Protein 3F9X (pdb70)

Secondary structure (DSSP, 8-state):
--HHHHHHHHHHHHHHHHHHT--TTEEEEEETTTEEEEEESSPBPTT-EEEE--SEEEEHHHHHHHHHHHTT-TTS---EEEEEETTEEEEEE--S--S-SGGG-EE-TT-SEEEEEEEETTEEEEEEEESS-B-TTPBPEE------HHHHHH-GGGG-/--HHHHHHHHHHHHHHHHHHT---SEEEEEETTTEEEEEESS-B-TT-EEEE--SEEEEHHHHHHHHHHHTTSTTS---EEEEEETTEEEEEE--S--S-SGGGPEE-TT-SEEEEEEEETTEEEEEEEESS-B-TTPBPEE------HHHHHH-GGGG-/--HHHHHHHHHHHHHHHHHH---TTEEEEEETTTEEEEEESS-B-TT-EEEE--SEEEEHHHHHHHHHHHTT-TTS---EEEEEETTEEEEEE--S--S-SGGGPEE-TT-SEEEEEEEETTEEEEEEEESS-B-TTPBPEE------HHHHHH-GGGG-/---HHHHHHHHHHHHHHHHHH---TTEEEEEETTTEEEEEESS-B-TT-EEEEE-SEEEEHHHHHHHHHHHTT-GGG---EEEEEETTEEEEEE--S--S-SGGGPEE-TT-SEEEEEEEETTEEEEEEEESS-B-TTPBPEE------HHHHHH-GGGG-/-----B--/-------/--------/-------

CATH classification: 2.170.270.10

Nearest PDB structures (foldseek):
  3f9x-assembly4_D  TM=9.950E-01  e=6.002E-30  Homo sapiens
  2bqz-assembly2_E  TM=9.913E-01  e=6.744E-30  Homo sapiens
  3f9z-assembly3_C  TM=9.765E-01  e=5.662E-30  Homo sapiens
  5hq2-assembly1_M-2  TM=9.917E-01  e=3.251E-29  Homo sapiens
  5w1y-assembly1_A  TM=8.924E-01  e=5.647E-28  Homo sapiens

Foldseek 3Di:
DDPVVVVVVVLVVVVVCVVVQDQPQWDWDQDPPQGIFIFGQAKDAAFDFHGWLAADKDFDVVVVVVVVVVVVPPVFDDQWQWDDDPNGIIIRRHRDDDPRHNSRHEEDCPFFWDWDWRDDPNDTTITIGGNHIHDRGGTGYYQSPDPDPVCCVVVVNNVD/DDPVVVVVVVLVVVVVCVVVQDQPQWDWDQDPPQGIFIFGQAKAAFFDFHGWLAADKAFPVVVVVVVVVQVVPVVQDDSKAWDDDDPGIIIGRHSPDDPGHNSRHEEDCPFFWEWDWRDDPNRTTITIGGNHMDHGGDTGYYQSPDPDPVCCVVPVRNVD/DDPVVVVVVVLVVVVCCQVVQPQPQWDWDQDPPQGIFIFGQAKAAAFAFRGWLAADKAFDVVVVVVVVVQVVPPVQDDQWDWDDDPHGIIIGRHSDDDPGHNSRHEEDPPFFWDWDWRDDPRRITITIGGNHIDHGGDTGYYQPPDPDPVCCVVPVRNVD/DADVVRVVVVLVVQVVVCQVVLPQPQWDWDQDPPQGIFIFGQAKDAAFDFRHWLAADKAFDVVVVVVVVVVVVPPVQDDQWAWDDDPRGIIIGRHSDDDPHHNSRHEEDCPFFWDWDWDADPNRTTITIGGNHIDHGGDTGYYQSPDPDPVCCVVPVNNVD/DDDDDDDD/DDDDDDD/DDDDDDDD/DDDDDDD

Organism: Homo sapiens (NCBI:txid9606)

Structure (mmCIF, N/CA/C/O backbone):
data_3F9X
#
_entry.id   3F9X
#
_cell.length_a   44.112
_cell.length_b   45.742
_cell.length_c   94.760
_cell.angle_alpha   89.45
_cell.angle_beta   87.59
_cell.angle_gamma   89.90
#
_symmetry.space_group_name_H-M   'P 1'
#
loop_
_entity.id
_entity.type
_entity.pdbx_description
1 polymer 'Histone-lysine N-methyltransferase SETD8'
2 polymer 'Histone H4'
3 non-polymer S-ADENOSYL-L-HOMOCYSTEINE
4 water water
#
loop_
_atom_site.group_PDB
_atom_site.id
_atom_site.type_symbol
_atom_site.label_atom_id
_atom_site.label_alt_id
_atom_site.label_comp_id
_atom_site.label_asym_id
_atom_site.label_entity_id
_atom_site.label_seq_id
_atom_site.pdbx_PDB_ins_code
_atom_site.Cartn_x
_atom_site.Cartn_y
_atom_site.Cartn_z
_atom_site.occupancy
_atom_site.B_iso_or_equiv
_atom_site.auth_seq_id
_atom_site.auth_comp_id
_atom_site.auth_asym_id
_atom_site.auth_atom_id
_atom_site.pdbx_PDB_model_num
ATOM 1 N N . LYS A 1 7 ? 26.460 -24.201 -12.607 1.00 44.82 193 LYS A N 1
ATOM 2 C CA . LYS A 1 7 ? 26.776 -23.012 -11.766 1.00 44.59 193 LYS A CA 1
ATOM 3 C C . LYS A 1 7 ? 26.071 -23.108 -10.409 1.00 44.82 193 LYS A C 1
ATOM 4 O O . LYS A 1 7 ? 25.021 -23.745 -10.288 1.00 44.69 193 LYS A O 1
ATOM 10 N N . SER A 1 8 ? 26.663 -22.484 -9.394 1.00 44.95 194 SER A N 1
ATOM 11 C CA . SER A 1 8 ? 26.043 -22.390 -8.071 1.00 44.87 194 SER A CA 1
ATOM 12 C C . SER A 1 8 ? 24.939 -21.339 -8.114 1.00 44.71 194 SER A C 1
ATOM 13 O O . SER A 1 8 ? 24.813 -20.608 -9.100 1.00 44.71 194 SER A O 1
ATOM 16 N N . LYS A 1 9 ? 24.140 -21.261 -7.052 1.00 43.97 195 LYS A N 1
ATOM 17 C CA . LYS A 1 9 ? 23.101 -20.232 -6.953 1.00 43.84 195 LYS A CA 1
ATOM 18 C C . LYS A 1 9 ? 23.726 -18.841 -6.877 1.00 43.69 195 LYS A C 1
ATOM 19 O O . LYS A 1 9 ? 23.227 -17.901 -7.487 1.00 43.35 195 LYS A O 1
ATOM 25 N N . ALA A 1 10 ? 24.820 -18.722 -6.128 1.00 43.82 196 ALA A N 1
ATOM 26 C CA . ALA A 1 10 ? 25.539 -17.453 -5.991 1.00 43.70 196 ALA A CA 1
ATOM 27 C C . ALA A 1 10 ? 26.088 -16.964 -7.335 1.00 43.54 196 ALA A C 1
ATOM 28 O O . ALA A 1 10 ? 26.068 -15.763 -7.619 1.00 43.58 196 ALA A O 1
ATOM 30 N N . GLU A 1 11 ? 26.566 -17.897 -8.157 1.00 42.93 197 GLU A N 1
ATOM 31 C CA . GLU A 1 11 ? 27.132 -17.558 -9.468 1.00 42.33 197 GLU A CA 1
ATOM 32 C C . GLU A 1 11 ? 26.051 -17.085 -10.444 1.00 40.85 197 GLU A C 1
ATOM 33 O O . GLU A 1 11 ? 26.215 -16.068 -11.132 1.00 40.65 197 GLU A O 1
ATOM 39 N N . LEU A 1 12 ? 24.949 -17.827 -10.503 1.00 39.19 198 LEU A N 1
ATOM 40 C CA . LEU A 1 12 ? 23.822 -17.464 -11.363 1.00 38.22 198 LEU A CA 1
ATOM 41 C C . LEU A 1 12 ? 23.212 -16.115 -10.951 1.00 37.35 198 LEU A C 1
ATOM 42 O O . LEU A 1 12 ? 22.839 -15.309 -11.808 1.00 37.00 198 LEU A O 1
ATOM 47 N N . GLN A 1 13 ? 23.102 -15.890 -9.640 1.00 37.26 199 GLN A N 1
ATOM 48 C CA . GLN A 1 13 ? 22.580 -14.631 -9.095 1.00 37.38 199 GLN A CA 1
ATOM 49 C C . GLN A 1 13 ? 23.497 -13.462 -9.427 1.00 36.82 199 GLN A C 1
ATOM 50 O O . GLN A 1 13 ? 23.036 -12.367 -9.760 1.00 36.42 199 GLN A O 1
ATOM 56 N N . SER A 1 14 ?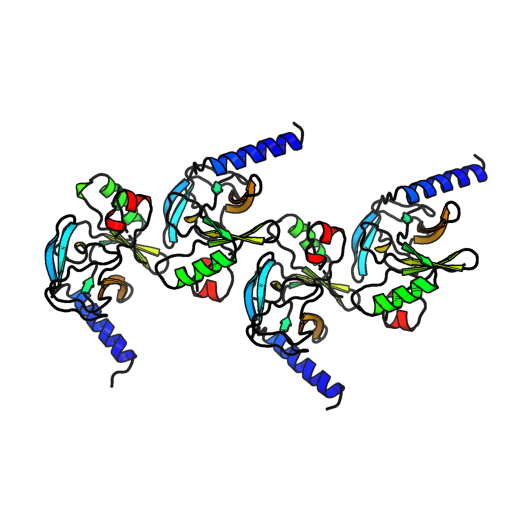 24.798 -13.701 -9.297 1.00 36.19 200 SER A N 1
ATOM 57 C CA . SER A 1 14 ? 25.816 -12.714 -9.636 1.00 35.68 200 SER A CA 1
ATOM 58 C C . SER A 1 14 ? 25.746 -12.343 -11.112 1.00 34.67 200 SER A C 1
ATOM 59 O O . SER A 1 14 ? 25.821 -11.163 -11.465 1.00 34.95 200 SER A O 1
ATOM 62 N N . GLU A 1 15 ? 25.588 -13.353 -11.967 1.00 33.26 201 GLU A N 1
ATOM 63 C CA . GLU A 1 15 ? 25.431 -13.124 -13.402 1.00 31.92 201 GLU A CA 1
ATOM 64 C C . GLU A 1 15 ? 24.148 -12.348 -13.716 1.00 30.36 201 GLU A C 1
ATOM 65 O O . GLU A 1 15 ? 24.161 -11.454 -14.552 1.00 29.32 201 GLU A O 1
ATOM 71 N N . GLU A 1 16 ? 23.053 -12.669 -13.025 1.00 29.49 202 GLU A N 1
ATOM 72 C CA . GLU A 1 16 ? 21.797 -11.944 -13.259 1.00 29.71 202 GLU A CA 1
ATOM 73 C C . GLU A 1 16 ? 21.941 -10.472 -12.852 1.00 29.28 202 GLU A C 1
ATOM 74 O O . GLU A 1 16 ? 21.499 -9.568 -13.566 1.00 28.94 202 GLU A O 1
ATOM 80 N N . ARG A 1 17 ? 22.575 -10.246 -11.713 1.00 30.17 203 ARG A N 1
ATOM 81 C CA . ARG A 1 17 ? 22.775 -8.888 -11.214 1.00 30.78 203 ARG A CA 1
ATOM 82 C C . ARG A 1 17 ? 23.559 -8.038 -12.205 1.00 30.31 203 ARG A C 1
ATOM 83 O O . ARG A 1 17 ? 23.217 -6.880 -12.461 1.00 30.17 203 ARG A O 1
ATOM 91 N N . LYS A 1 18 ? 24.616 -8.626 -12.765 1.00 30.92 204 LYS A N 1
ATOM 92 C CA . LYS A 1 18 ? 25.436 -7.936 -13.752 1.00 30.57 204 LYS A CA 1
ATOM 93 C C . LYS A 1 18 ? 24.619 -7.589 -14.993 1.00 29.47 204 LYS A C 1
ATOM 94 O O . LYS A 1 18 ? 24.679 -6.457 -15.470 1.00 28.56 204 LYS A O 1
ATOM 100 N N . ARG A 1 19 ? 23.845 -8.555 -15.501 1.00 28.44 205 ARG A N 1
ATOM 101 C CA . ARG A 1 19 ? 22.941 -8.316 -16.636 1.00 28.17 205 ARG A CA 1
ATOM 102 C C . ARG A 1 19 ? 21.958 -7.174 -16.372 1.00 26.80 205 ARG A C 1
ATOM 103 O O . ARG A 1 19 ? 21.713 -6.316 -17.234 1.00 26.76 205 ARG A O 1
ATOM 111 N N . ILE A 1 20 ? 21.348 -7.196 -15.191 1.00 26.07 206 ILE A N 1
ATOM 112 C CA . ILE A 1 20 ? 20.361 -6.184 -14.849 1.00 26.35 206 ILE A CA 1
ATOM 113 C C . ILE A 1 20 ? 21.017 -4.802 -14.655 1.00 26.27 206 ILE A C 1
ATOM 114 O O . ILE A 1 20 ? 20.524 -3.827 -15.214 1.00 25.63 206 ILE A O 1
ATOM 119 N N . ASP A 1 21 ? 22.131 -4.726 -13.909 1.00 27.30 207 ASP A N 1
ATOM 120 C CA . ASP A 1 21 ? 22.861 -3.459 -13.747 1.00 28.27 207 ASP A CA 1
ATOM 121 C C . ASP A 1 21 ? 23.142 -2.835 -15.121 1.00 28.41 207 ASP A C 1
ATOM 122 O O . ASP A 1 21 ? 22.964 -1.630 -15.331 1.00 27.76 207 ASP A O 1
ATOM 127 N N . GLU A 1 22 ? 23.580 -3.657 -16.071 1.00 28.94 208 GLU A N 1
ATOM 128 C CA . GLU A 1 22 ? 23.958 -3.150 -17.393 1.00 29.57 208 GLU A CA 1
ATOM 129 C C . GLU A 1 22 ? 22.777 -2.635 -18.242 1.00 28.23 208 GLU A C 1
ATOM 130 O O . GLU A 1 22 ? 22.906 -1.624 -18.957 1.00 28.32 208 GLU A O 1
ATOM 136 N N . LEU A 1 23 ? 21.615 -3.291 -18.126 1.00 26.96 209 LEU A N 1
ATOM 137 C CA . LEU A 1 23 ? 20.401 -2.801 -18.774 1.00 26.75 209 LEU A CA 1
ATOM 138 C C . LEU A 1 23 ? 19.891 -1.498 -18.163 1.00 25.78 209 LEU A C 1
ATOM 139 O O . LEU A 1 23 ? 19.427 -0.601 -18.878 1.00 25.60 209 LEU A O 1
ATOM 144 N N . ILE A 1 24 ? 19.972 -1.401 -16.843 1.00 25.33 210 ILE A N 1
ATOM 145 C CA . ILE A 1 24 ? 19.662 -0.155 -16.167 1.00 26.19 210 ILE A CA 1
ATOM 146 C C . ILE A 1 24 ? 20.591 0.997 -16.659 1.00 27.07 210 ILE A C 1
ATOM 147 O O . ILE A 1 24 ? 20.121 2.084 -16.968 1.00 26.70 210 ILE A O 1
ATOM 152 N N . GLU A 1 25 ? 21.892 0.738 -16.796 1.00 28.30 211 GLU A N 1
ATOM 153 C CA . GLU A 1 25 ? 22.854 1.750 -17.334 1.00 29.43 211 GLU A CA 1
ATOM 154 C C . GLU A 1 25 ? 22.458 2.244 -18.720 1.00 29.98 211 GLU A C 1
ATOM 155 O O . GLU A 1 25 ? 22.309 3.458 -18.963 1.00 30.01 211 GLU A O 1
ATOM 161 N N . SER A 1 26 ? 22.306 1.310 -19.645 1.00 29.80 212 SER A N 1
ATOM 162 C CA . SER A 1 26 ? 22.090 1.669 -21.038 1.00 30.53 212 SER A CA 1
ATOM 163 C C . SER A 1 26 ? 20.755 2.356 -21.256 1.00 30.76 212 SER A C 1
ATOM 164 O O . SER A 1 26 ? 20.613 3.195 -22.161 1.00 31.82 212 SER A O 1
ATOM 167 N N . GLY A 1 27 ? 19.768 1.995 -20.434 1.00 30.26 213 GLY A N 1
ATOM 168 C CA . GLY A 1 27 ? 18.409 2.471 -20.641 1.00 30.56 213 GLY A CA 1
ATOM 169 C C . GLY A 1 27 ? 17.834 1.897 -21.924 1.00 30.24 213 GLY A C 1
ATOM 170 O O . GLY A 1 27 ? 16.894 2.440 -22.493 1.00 30.20 213 GLY A O 1
ATOM 171 N N . LYS A 1 28 ? 18.408 0.785 -22.371 1.00 30.80 214 LYS A N 1
ATOM 172 C CA . LYS A 1 28 ? 18.024 0.161 -23.609 1.00 31.07 214 LYS A CA 1
ATOM 173 C C . LYS A 1 28 ? 16.637 -0.462 -23.411 1.00 29.75 214 LYS A C 1
ATOM 174 O O . LYS A 1 28 ? 16.413 -1.197 -22.444 1.00 30.45 214 LYS A O 1
ATOM 180 N N . GLU A 1 29 ? 15.716 -0.159 -24.318 1.00 28.44 215 GLU A N 1
ATOM 181 C CA . GLU A 1 29 ? 14.330 -0.618 -24.181 1.00 28.18 215 GLU A CA 1
ATOM 182 C C . GLU A 1 29 ? 13.908 -1.332 -25.444 1.00 27.34 215 GLU A C 1
ATOM 183 O O . GLU A 1 29 ? 12.971 -0.930 -26.122 1.00 28.39 215 GLU A O 1
ATOM 189 N N . GLU A 1 30 ? 14.587 -2.440 -25.714 1.00 27.22 216 GLU A N 1
ATOM 190 C CA . GLU A 1 30 ? 14.338 -3.208 -26.931 1.00 27.45 216 GLU A CA 1
ATOM 191 C C . GLU A 1 30 ? 13.175 -4.178 -26.748 1.00 25.21 216 GLU A C 1
ATOM 192 O O . GLU A 1 30 ? 12.866 -4.604 -25.625 1.00 25.42 216 GLU A O 1
ATOM 198 N N . GLY A 1 31 ? 12.555 -4.514 -27.868 1.00 23.97 217 GLY A N 1
ATOM 199 C CA . GLY A 1 31 ? 11.539 -5.558 -27.916 1.00 22.82 217 GLY A CA 1
ATOM 200 C C . GLY A 1 31 ? 10.140 -5.100 -27.544 1.00 21.33 217 GLY A C 1
ATOM 201 O O . GLY A 1 31 ? 9.292 -5.927 -27.248 1.00 20.19 217 GLY A O 1
ATOM 202 N N . MET A 1 32 ? 9.906 -3.788 -27.595 1.00 19.49 218 MET A N 1
ATOM 203 C CA . MET A 1 32 ? 8.657 -3.159 -27.153 1.00 20.77 218 MET A CA 1
ATOM 204 C C . MET A 1 32 ? 8.309 -2.026 -28.081 1.00 20.30 218 MET A C 1
ATOM 205 O O . MET A 1 32 ? 9.208 -1.371 -28.621 1.00 21.04 218 MET A O 1
ATOM 210 N N . LYS A 1 33 ? 7.021 -1.767 -28.231 1.00 19.41 219 LYS A N 1
ATOM 211 C CA . LYS A 1 33 ? 6.527 -0.576 -28.906 1.00 20.71 219 LYS A CA 1
ATOM 212 C C . LYS A 1 33 ? 5.240 -0.089 -28.269 1.00 19.97 219 LYS A C 1
ATOM 213 O O . LYS A 1 33 ? 4.539 -0.826 -27.565 1.00 20.49 219 LYS A O 1
ATOM 219 N N . ILE A 1 34 ? 4.935 1.171 -28.507 1.00 19.34 220 ILE A N 1
ATOM 220 C CA . ILE A 1 34 ? 3.706 1.780 -28.057 1.00 20.74 220 ILE A CA 1
ATOM 221 C C . ILE A 1 34 ? 2.574 1.463 -29.035 1.00 20.16 220 ILE A C 1
ATOM 222 O O . ILE A 1 34 ? 2.756 1.538 -30.256 1.00 22.41 220 ILE A O 1
ATOM 227 N N . ASP A 1 35 ? 1.403 1.108 -28.499 1.00 20.48 221 ASP A N 1
ATOM 228 C CA . ASP A 1 35 ? 0.169 0.936 -29.295 1.00 20.19 221 ASP A CA 1
ATOM 229 C C . ASP A 1 35 ? -0.961 1.590 -28.514 1.00 19.37 221 ASP A C 1
ATOM 230 O O . ASP A 1 35 ? -0.789 1.921 -27.343 1.00 20.13 221 ASP A O 1
ATOM 235 N N . LEU A 1 36 ? -2.104 1.766 -29.162 1.00 18.65 222 LEU A N 1
ATOM 236 C CA . LEU A 1 36 ? -3.342 2.149 -28.493 1.00 18.30 222 LEU A CA 1
ATOM 237 C C . LEU A 1 36 ? -4.162 0.895 -28.218 1.00 18.20 222 LEU A C 1
ATOM 238 O O . LEU A 1 36 ? -4.392 0.074 -29.108 1.00 19.57 222 LEU A O 1
ATOM 243 N N . ILE A 1 37 ? -4.576 0.748 -26.965 1.00 17.82 223 ILE A N 1
ATOM 244 C CA . ILE A 1 37 ? -5.328 -0.421 -26.513 1.00 17.43 223 ILE A CA 1
ATOM 245 C C . ILE A 1 37 ? -6.721 0.027 -26.101 1.00 16.89 223 ILE A C 1
ATOM 246 O O . ILE A 1 37 ? -6.868 0.946 -25.268 1.00 17.64 223 ILE A O 1
ATOM 251 N N . ASP A 1 38 ? -7.732 -0.603 -26.674 1.00 17.07 224 ASP A N 1
ATOM 252 C CA . ASP A 1 38 ? -9.132 -0.206 -26.483 1.00 17.20 224 ASP A CA 1
ATOM 253 C C . ASP A 1 38 ? -9.444 -0.105 -24.995 1.00 17.88 224 ASP A C 1
ATOM 254 O O . ASP A 1 38 ? -9.262 -1.059 -24.248 1.00 19.98 224 ASP A O 1
ATOM 259 N N . GLY A 1 39 ? -9.888 1.076 -24.575 1.00 18.28 225 GLY A N 1
ATOM 260 C CA . GLY A 1 39 ? -10.301 1.295 -23.202 1.00 18.99 225 GLY A CA 1
ATOM 261 C C . GLY A 1 39 ? -9.215 1.728 -22.250 1.00 19.36 225 GLY A C 1
ATOM 262 O O . GLY A 1 39 ? -9.548 2.081 -21.110 1.00 23.34 225 GLY A O 1
ATOM 263 N N . LYS A 1 40 ? -7.951 1.737 -22.677 1.00 17.98 226 LYS A N 1
ATOM 264 C CA . LYS A 1 40 ? -6.837 2.007 -21.772 1.00 17.89 226 LYS A CA 1
ATOM 265 C C . LYS A 1 40 ? -5.961 3.217 -22.085 1.00 18.08 226 LYS A C 1
ATOM 266 O O . LYS A 1 40 ? -5.189 3.642 -21.242 1.00 20.00 226 LYS A O 1
ATOM 272 N N . GLY A 1 41 ? -6.035 3.748 -23.308 1.00 18.92 227 GLY A N 1
ATOM 273 C CA . GLY A 1 41 ? -5.079 4.757 -23.769 1.00 18.67 227 GLY A CA 1
ATOM 274 C C . GLY A 1 41 ? -3.915 4.126 -24.495 1.00 17.83 227 GLY A C 1
ATOM 275 O O . GLY A 1 41 ? -4.094 3.119 -25.197 1.00 17.98 227 GLY A O 1
ATOM 276 N N . ARG A 1 42 ? -2.719 4.670 -24.296 1.00 18.45 228 ARG A N 1
ATOM 277 C CA . ARG A 1 42 ? -1.512 4.020 -24.779 1.00 19.42 228 ARG A CA 1
ATOM 278 C C . ARG A 1 42 ? -1.242 2.810 -23.918 1.00 17.88 228 ARG A C 1
ATOM 279 O O . ARG A 1 42 ? -1.579 2.785 -22.715 1.00 17.97 228 ARG A O 1
ATOM 287 N N . GLY A 1 43 ? -0.615 1.815 -24.519 1.00 16.59 229 GLY A N 1
ATOM 288 C CA . GLY A 1 43 ? -0.027 0.708 -23.807 1.00 16.17 229 GLY A CA 1
ATOM 289 C C . GLY A 1 43 ? 1.269 0.330 -24.488 1.00 15.98 229 GLY A C 1
ATOM 290 O O . GLY A 1 43 ? 1.644 0.898 -25.526 1.00 17.38 229 GLY A O 1
ATOM 291 N N . VAL A 1 44 ? 1.958 -0.646 -23.921 1.00 16.52 230 VAL A N 1
ATOM 292 C CA . VAL A 1 44 ? 3.220 -1.112 -24.477 1.00 15.95 230 VAL A CA 1
ATOM 293 C C . VAL A 1 44 ? 3.018 -2.562 -24.869 1.00 16.23 230 VAL A C 1
ATOM 294 O O . VAL A 1 44 ? 2.493 -3.346 -24.078 1.00 15.77 230 VAL A O 1
ATOM 298 N N . ILE A 1 45 ? 3.367 -2.896 -26.105 1.00 16.24 231 ILE A N 1
ATOM 299 C CA . ILE A 1 45 ? 3.242 -4.263 -26.564 1.00 16.73 231 ILE A CA 1
ATOM 300 C C . ILE A 1 45 ? 4.611 -4.830 -26.880 1.00 15.99 231 ILE A C 1
ATOM 301 O O . ILE A 1 45 ? 5.526 -4.120 -27.338 1.00 17.07 231 ILE A O 1
ATOM 306 N N . ALA A 1 46 ? 4.747 -6.120 -26.644 1.00 16.18 232 ALA A N 1
ATOM 307 C CA . ALA A 1 46 ? 5.968 -6.835 -26.986 1.00 15.97 232 ALA A CA 1
ATOM 308 C C . ALA A 1 46 ? 6.082 -6.960 -28.514 1.00 16.63 232 ALA A C 1
ATOM 309 O O . ALA A 1 46 ? 5.090 -7.251 -29.198 1.00 17.38 232 ALA A O 1
ATOM 311 N N . THR A 1 47 ? 7.289 -6.767 -29.033 1.00 17.16 233 THR A N 1
ATOM 312 C CA . THR A 1 47 ? 7.555 -6.991 -30.479 1.00 18.19 233 THR A CA 1
ATOM 313 C C . THR A 1 47 ? 8.406 -8.231 -30.716 1.00 19.22 233 THR A C 1
ATOM 314 O O . THR A 1 47 ? 8.734 -8.547 -31.875 1.00 20.28 233 THR A O 1
ATOM 318 N N . LYS A 1 48 ? 8.768 -8.901 -29.625 1.00 18.55 234 LYS A N 1
ATOM 319 C CA . LYS A 1 48 ? 9.543 -10.119 -29.624 1.00 19.63 234 LYS A CA 1
ATOM 320 C C . LYS A 1 48 ? 8.994 -10.916 -28.460 1.00 17.05 234 LYS A C 1
ATOM 321 O O . LYS A 1 48 ? 8.327 -10.352 -27.576 1.00 19.26 234 LYS A O 1
ATOM 327 N N . GLN A 1 49 ? 9.268 -12.207 -28.451 1.00 17.58 235 GLN A N 1
ATOM 328 C CA . GLN A 1 49 ? 8.934 -13.015 -27.292 1.00 17.28 235 GLN A CA 1
ATOM 329 C C . GLN A 1 49 ? 9.917 -12.698 -26.149 1.00 17.35 235 GLN A C 1
ATOM 330 O O . GLN A 1 49 ? 11.120 -12.614 -26.369 1.00 19.52 235 GLN A O 1
ATOM 336 N N . PHE A 1 50 ? 9.397 -12.495 -24.941 1.00 16.54 236 PHE A N 1
ATOM 337 C CA . PHE A 1 50 ? 10.221 -12.449 -23.709 1.00 16.49 236 PHE A CA 1
ATOM 338 C C . PHE A 1 50 ? 10.085 -13.759 -22.968 1.00 16.62 236 PHE A C 1
ATOM 339 O O . PHE A 1 50 ? 9.006 -14.362 -22.973 1.00 17.97 236 PHE A O 1
ATOM 347 N N . SER A 1 51 ? 11.164 -14.206 -22.338 1.00 16.84 237 SER A N 1
ATOM 348 C CA . SER A 1 51 ? 11.084 -15.425 -21.547 1.00 17.31 237 SER A CA 1
ATOM 349 C C . SER A 1 51 ? 10.871 -15.094 -20.085 1.00 16.65 237 SER A C 1
ATOM 350 O O . SER A 1 51 ? 11.332 -14.053 -19.605 1.00 16.08 237 SER A O 1
ATOM 353 N N . ARG A 1 52 ? 10.181 -15.986 -19.392 1.00 16.67 238 ARG A N 1
ATOM 354 C CA . ARG A 1 52 ? 10.000 -15.867 -17.949 1.00 17.92 238 ARG A CA 1
ATOM 355 C C . ARG A 1 52 ? 11.327 -15.529 -17.288 1.00 17.29 238 ARG A C 1
ATOM 356 O O . ARG A 1 52 ? 12.339 -16.211 -17.503 1.00 17.49 238 ARG A O 1
ATOM 364 N N . GLY A 1 53 ? 11.317 -14.495 -16.461 1.00 16.53 239 GLY A N 1
ATOM 365 C CA . GLY A 1 53 ? 12.499 -14.111 -15.725 1.00 17.11 239 GLY A CA 1
ATOM 366 C C . GLY A 1 53 ? 13.291 -12.998 -16.366 1.00 17.10 239 GLY A C 1
ATOM 367 O O . GLY A 1 53 ? 14.158 -12.416 -15.716 1.00 18.54 239 GLY A O 1
ATOM 368 N N . ASP A 1 54 ? 13.059 -12.726 -17.652 1.00 17.44 240 ASP A N 1
ATOM 369 C CA . ASP A 1 54 ? 13.793 -11.678 -18.351 1.00 18.28 240 ASP A CA 1
ATOM 370 C C . ASP A 1 54 ? 13.507 -10.300 -17.787 1.00 17.96 240 ASP A C 1
ATOM 371 O O . ASP A 1 54 ? 12.378 -9.970 -17.401 1.00 18.15 240 ASP A O 1
ATOM 376 N N . PHE A 1 55 ? 14.526 -9.469 -17.801 1.00 18.60 241 PHE A N 1
ATOM 377 C CA . PHE A 1 55 ? 14.327 -8.058 -17.652 1.00 17.86 241 PHE A CA 1
ATOM 378 C C . PHE A 1 55 ? 13.504 -7.540 -18.792 1.00 18.32 241 PHE A C 1
ATOM 379 O O . PHE A 1 55 ? 13.784 -7.838 -19.961 1.00 19.07 241 PHE A O 1
ATOM 387 N N . VAL A 1 56 ? 12.502 -6.751 -18.443 1.00 16.81 242 VAL A N 1
ATOM 388 C CA . VAL A 1 56 ? 11.653 -6.118 -19.432 1.00 17.09 242 VAL A CA 1
ATOM 389 C C . VAL A 1 56 ? 11.999 -4.643 -19.589 1.00 17.79 242 VAL A C 1
ATOM 390 O O . VAL A 1 56 ? 12.469 -4.240 -20.641 1.00 18.00 242 VAL A O 1
ATOM 394 N N . VAL A 1 57 ? 11.822 -3.864 -18.536 1.00 17.68 243 VAL A N 1
ATOM 395 C CA . VAL A 1 57 ? 12.102 -2.449 -18.565 1.00 18.58 243 VAL A CA 1
ATOM 396 C C . VAL A 1 57 ? 12.275 -1.954 -17.141 1.00 18.38 243 VAL A C 1
ATOM 397 O O . VAL A 1 57 ? 11.730 -2.545 -16.206 1.00 18.71 243 VAL A O 1
ATOM 401 N N . GLU A 1 58 ? 12.991 -0.851 -16.968 1.00 18.15 244 GLU A N 1
ATOM 402 C CA . GLU A 1 58 ? 12.973 -0.149 -15.690 1.00 18.16 244 GLU A CA 1
ATOM 403 C C . GLU A 1 58 ? 11.751 0.760 -15.637 1.00 18.35 244 GLU A C 1
ATOM 404 O O . GLU A 1 58 ? 11.349 1.366 -16.641 1.00 18.94 244 GLU A O 1
ATOM 410 N N . TYR A 1 59 ? 11.113 0.874 -14.473 1.00 16.95 245 TYR A N 1
ATOM 411 C CA . TYR A 1 59 ? 10.165 1.940 -14.264 1.00 17.25 245 TYR A CA 1
ATOM 412 C C . TYR A 1 59 ? 10.962 3.204 -13.940 1.00 18.99 245 TYR A C 1
ATOM 413 O O . TYR A 1 59 ? 11.402 3.433 -12.820 1.00 18.40 245 TYR A O 1
ATOM 422 N N . HIS A 1 60 ? 11.171 3.999 -14.980 1.00 20.08 246 HIS A N 1
ATOM 423 C CA . HIS A 1 60 ? 12.110 5.087 -14.926 1.00 21.03 246 HIS A CA 1
ATOM 424 C C . HIS A 1 60 ? 11.416 6.422 -14.838 1.00 21.03 246 HIS A C 1
ATOM 425 O O . HIS A 1 60 ? 10.511 6.720 -15.614 1.00 19.37 246 HIS A O 1
ATOM 432 N N . GLY A 1 61 ? 11.878 7.239 -13.901 1.00 21.64 247 GLY A N 1
ATOM 433 C CA . GLY A 1 61 ? 11.330 8.551 -13.662 1.00 22.81 247 GLY A CA 1
ATOM 434 C C . GLY A 1 61 ? 12.237 9.305 -12.694 1.00 23.42 247 GLY A C 1
ATOM 435 O O . GLY A 1 61 ? 13.431 9.000 -12.560 1.00 24.94 247 GLY A O 1
ATOM 436 N N . ASP A 1 62 ? 11.649 10.257 -11.987 1.00 23.96 248 ASP A N 1
ATOM 437 C CA . ASP A 1 62 ? 12.348 11.036 -10.943 1.00 24.62 248 ASP A CA 1
ATOM 438 C C . ASP A 1 62 ? 12.293 10.308 -9.599 1.00 22.73 248 ASP A C 1
ATOM 439 O O . ASP A 1 62 ? 11.188 10.160 -9.042 1.00 24.59 248 ASP A O 1
ATOM 444 N N . LEU A 1 63 ? 13.418 9.811 -9.083 1.00 22.91 249 LEU A N 1
ATOM 445 C CA . LEU A 1 63 ? 13.430 9.158 -7.752 1.00 22.97 249 LEU A CA 1
ATOM 446 C C . LEU A 1 63 ? 13.425 10.249 -6.679 1.00 22.82 249 LEU A C 1
ATOM 447 O O . LEU A 1 63 ? 14.334 11.068 -6.617 1.00 23.44 249 LEU A O 1
ATOM 452 N N . ILE A 1 64 ? 12.394 10.248 -5.844 1.00 22.74 250 ILE A N 1
ATOM 453 C CA . ILE A 1 64 ? 12.197 11.258 -4.823 1.00 22.86 250 ILE A CA 1
ATOM 454 C C . ILE A 1 64 ? 11.852 10.602 -3.493 1.00 22.44 250 ILE A C 1
ATOM 455 O O . ILE A 1 64 ? 11.465 9.418 -3.441 1.00 21.57 250 ILE A O 1
ATOM 460 N N . GLU A 1 65 ? 12.018 11.380 -2.424 1.00 22.65 251 GLU A N 1
ATOM 461 C CA . GLU A 1 65 ? 11.646 10.959 -1.063 1.00 23.56 251 GLU A CA 1
ATOM 462 C C . GLU A 1 65 ? 10.267 11.538 -0.707 1.00 23.18 251 GLU A C 1
ATOM 463 O O . GLU A 1 65 ? 9.624 12.198 -1.535 1.00 22.83 251 GLU A O 1
ATOM 469 N N . ILE A 1 66 ? 9.799 11.279 0.512 1.00 23.64 252 ILE A N 1
ATOM 470 C CA . ILE A 1 66 ? 8.382 11.500 0.836 1.00 25.03 252 ILE A CA 1
ATOM 471 C C . ILE A 1 66 ? 7.935 12.961 0.848 1.00 24.99 252 ILE A C 1
ATOM 472 O O . ILE A 1 66 ? 6.826 13.275 0.416 1.00 24.12 252 ILE A O 1
ATOM 477 N N . THR A 1 67 ? 8.804 13.861 1.311 1.00 25.27 253 THR A N 1
ATOM 478 C CA . THR A 1 67 ? 8.436 15.275 1.431 1.00 26.17 253 THR A CA 1
ATOM 479 C C . THR A 1 67 ? 8.100 15.835 0.059 1.00 25.84 253 THR A C 1
ATOM 480 O O . THR A 1 67 ? 7.030 16.416 -0.140 1.00 26.60 253 THR A O 1
ATOM 484 N N . ASP A 1 68 ? 8.994 15.612 -0.896 1.00 25.86 254 ASP A N 1
ATOM 485 C CA . ASP A 1 68 ? 8.759 16.026 -2.266 1.00 26.15 254 ASP A CA 1
ATOM 486 C C . ASP A 1 68 ? 7.589 15.261 -2.886 1.00 25.41 254 ASP A C 1
ATOM 487 O O . ASP A 1 68 ? 6.771 15.856 -3.590 1.00 25.58 254 ASP A O 1
ATOM 492 N N . ALA A 1 69 ? 7.469 13.963 -2.601 1.00 25.06 255 ALA A N 1
ATOM 493 C CA . ALA A 1 69 ? 6.347 13.194 -3.169 1.00 25.93 255 ALA A CA 1
ATOM 494 C C . ALA A 1 69 ? 5.016 13.801 -2.739 1.00 25.99 255 ALA A C 1
ATOM 495 O O . ALA A 1 69 ? 4.123 14.015 -3.563 1.00 25.28 255 ALA A O 1
ATOM 497 N N . LYS A 1 70 ? 4.891 14.102 -1.454 1.00 27.18 256 LYS A N 1
ATOM 498 C CA . LYS A 1 70 ? 3.664 14.696 -0.938 1.00 29.34 256 LYS A CA 1
ATOM 499 C C . LYS A 1 70 ? 3.434 16.092 -1.506 1.00 30.05 256 LYS A C 1
ATOM 500 O O . LYS A 1 70 ? 2.302 16.434 -1.856 1.00 30.26 256 LYS A O 1
ATOM 506 N N . LYS A 1 71 ? 4.507 16.876 -1.631 1.00 30.70 257 LYS A N 1
ATOM 507 C CA . LYS A 1 71 ? 4.438 18.190 -2.271 1.00 31.32 257 LYS A CA 1
ATOM 508 C C . LYS A 1 71 ? 3.871 18.052 -3.681 1.00 30.47 257 LYS A C 1
ATOM 509 O O . LYS A 1 71 ? 2.913 18.735 -4.035 1.00 30.12 257 LYS A O 1
ATOM 515 N N . ARG A 1 72 ? 4.425 17.125 -4.464 1.00 30.42 258 ARG A N 1
ATOM 516 C CA . ARG A 1 72 ? 4.008 16.973 -5.864 1.00 31.16 258 ARG A CA 1
ATOM 517 C C . ARG A 1 72 ? 2.578 16.454 -5.997 1.00 31.62 258 ARG A C 1
ATOM 518 O O . ARG A 1 72 ? 1.827 16.924 -6.855 1.00 31.68 258 ARG A O 1
ATOM 526 N N . GLU A 1 73 ? 2.199 15.500 -5.144 1.00 32.53 259 GLU A N 1
ATOM 527 C CA . GLU A 1 73 ? 0.820 14.997 -5.120 1.00 33.39 259 GLU A CA 1
ATOM 528 C C . GLU A 1 73 ? -0.187 16.134 -4.988 1.00 34.26 259 GLU A C 1
ATOM 529 O O . GLU A 1 73 ? -1.176 16.176 -5.722 1.00 34.25 259 GLU A O 1
ATOM 535 N N . ALA A 1 74 ? 0.078 17.042 -4.047 1.00 34.28 260 ALA A N 1
ATOM 536 C CA . ALA A 1 74 ? -0.832 18.146 -3.741 1.00 34.52 260 ALA A CA 1
ATOM 537 C C . ALA A 1 74 ? -0.979 19.071 -4.953 1.00 34.71 260 ALA A C 1
ATOM 538 O O . ALA A 1 74 ? -2.071 19.571 -5.233 1.00 35.10 260 ALA A O 1
ATOM 540 N N . LEU A 1 75 ? 0.124 19.280 -5.668 1.00 34.59 261 LEU A N 1
ATOM 541 C CA . LEU A 1 75 ? 0.105 20.018 -6.935 1.00 34.68 261 LEU A CA 1
ATOM 542 C C . LEU A 1 75 ? -0.644 19.270 -8.049 1.00 35.07 261 LEU A C 1
ATOM 543 O O . LEU A 1 75 ? -1.502 19.847 -8.721 1.00 34.75 261 LEU A O 1
ATOM 548 N N . TYR A 1 76 ? -0.323 17.992 -8.258 1.00 34.91 262 TYR A N 1
ATOM 549 C CA . TYR A 1 76 ? -0.931 17.246 -9.365 1.00 35.65 262 TYR A CA 1
ATOM 550 C C . TYR A 1 76 ? -2.455 17.156 -9.236 1.00 36.83 262 TYR A C 1
ATOM 551 O O . TYR A 1 76 ? -3.173 17.248 -10.232 1.00 36.36 262 TYR A O 1
ATOM 560 N N . ALA A 1 77 ? -2.942 16.991 -8.007 1.00 38.89 263 ALA A N 1
ATOM 561 C CA . ALA A 1 77 ? -4.385 16.899 -7.747 1.00 40.70 263 ALA A CA 1
ATOM 562 C C . ALA A 1 77 ? -5.167 18.132 -8.244 1.00 42.58 263 ALA A C 1
ATOM 563 O O . ALA A 1 77 ? -6.377 18.048 -8.481 1.00 42.78 263 ALA A O 1
ATOM 565 N N . GLN A 1 78 ? -4.470 19.258 -8.409 1.00 44.43 264 GLN A N 1
ATOM 566 C CA . GLN A 1 78 ? -5.074 20.498 -8.900 1.00 45.89 264 GLN A CA 1
ATOM 567 C C . GLN A 1 78 ? -5.203 20.550 -10.432 1.00 47.06 264 GLN A C 1
ATOM 568 O O . GLN A 1 78 ? -6.056 21.274 -10.951 1.00 47.55 264 GLN A O 1
ATOM 574 N N . ASP A 1 79 ? -4.378 19.785 -11.151 1.00 47.99 265 ASP A N 1
ATOM 575 C CA . ASP A 1 79 ? -4.454 19.706 -12.618 1.00 48.13 265 ASP A CA 1
ATOM 576 C C . ASP A 1 79 ? -4.923 18.309 -13.073 1.00 48.52 265 ASP A C 1
ATOM 577 O O . ASP A 1 79 ? -4.147 17.352 -13.028 1.00 48.57 265 ASP A O 1
ATOM 582 N N . PRO A 1 80 ? -6.187 18.197 -13.538 1.00 48.41 266 PRO A N 1
ATOM 583 C CA . PRO A 1 80 ? -6.790 16.904 -13.875 1.00 47.90 266 PRO A CA 1
ATOM 584 C C . PRO A 1 80 ? -6.291 16.282 -15.188 1.00 47.68 266 PRO A C 1
ATOM 585 O O . PRO A 1 80 ? -6.550 15.101 -15.436 1.00 47.56 266 PRO A O 1
ATOM 589 N N . SER A 1 81 ? -5.598 17.067 -16.015 1.00 46.99 267 SER A N 1
ATOM 590 C CA . SER A 1 81 ? -4.927 16.549 -17.211 1.00 46.17 267 SER A CA 1
ATOM 591 C C . SER A 1 81 ? -3.629 15.825 -16.857 1.00 45.28 267 SER A C 1
ATOM 592 O O . SER A 1 81 ? -3.025 15.166 -17.709 1.00 45.42 267 SER A O 1
ATOM 595 N N . THR A 1 82 ? -3.185 15.979 -15.614 1.00 43.70 268 THR A N 1
ATOM 596 C CA . THR A 1 82 ? -2.067 15.224 -15.106 1.00 41.83 268 THR A CA 1
ATOM 597 C C . THR A 1 82 ? -2.628 13.854 -14.774 1.00 40.02 268 THR A C 1
ATOM 598 O O . THR A 1 82 ? -3.719 13.735 -14.203 1.00 41.29 268 THR A O 1
ATOM 602 N N . GLY A 1 83 ? -1.910 12.826 -15.191 1.00 36.26 269 GLY A N 1
ATOM 603 C CA . GLY A 1 83 ? -2.307 11.456 -14.904 1.00 32.42 269 GLY A CA 1
ATOM 604 C C . GLY A 1 83 ? -1.623 10.962 -13.653 1.00 29.02 269 GLY A C 1
ATOM 605 O O . GLY A 1 83 ? -1.038 11.756 -12.894 1.00 29.16 269 GLY A O 1
ATOM 606 N N . CYS A 1 84 ? -1.697 9.640 -13.463 1.00 25.07 270 CYS A N 1
ATOM 607 C CA . CYS A 1 84 ? -1.195 8.967 -12.263 1.00 23.44 270 CYS A CA 1
ATOM 608 C C . CYS A 1 84 ? 0.013 8.088 -12.590 1.00 21.74 270 CYS A C 1
ATOM 609 O O . CYS A 1 84 ? -0.133 6.968 -13.116 1.00 20.78 270 CYS A O 1
ATOM 612 N N . TYR A 1 85 ? 1.205 8.622 -12.303 1.00 20.87 271 TYR A N 1
ATOM 613 C CA . TYR A 1 85 ? 2.474 7.994 -12.654 1.00 21.20 271 TYR A CA 1
ATOM 614 C C . TYR A 1 85 ? 3.436 7.839 -11.485 1.00 21.09 271 TYR A C 1
ATOM 615 O O . TYR A 1 85 ? 4.615 7.522 -11.695 1.00 22.72 271 TYR A O 1
ATOM 624 N N . MET A 1 86 ? 2.953 8.036 -10.261 1.00 20.22 272 MET A N 1
ATOM 625 C CA . MET A 1 86 ? 3.803 7.953 -9.096 1.00 20.79 272 MET A CA 1
ATOM 626 C C . MET A 1 86 ? 3.775 6.531 -8.585 1.00 18.98 272 MET A C 1
ATOM 627 O O . MET A 1 86 ? 2.706 5.964 -8.302 1.00 21.27 272 MET A O 1
ATOM 632 N N . TYR A 1 87 ? 4.969 5.975 -8.381 1.00 19.46 273 TYR A N 1
ATOM 633 C CA . TYR A 1 87 ? 5.149 4.589 -7.976 1.00 18.23 273 TYR A CA 1
ATOM 634 C C . TYR A 1 87 ? 5.910 4.576 -6.641 1.00 18.15 273 TYR A C 1
ATOM 635 O O . TYR A 1 87 ? 7.135 4.808 -6.600 1.00 18.32 273 TYR A O 1
ATOM 644 N N . TYR A 1 88 ? 5.166 4.304 -5.573 1.00 18.57 274 TYR A N 1
ATOM 645 C CA . TYR A 1 88 ? 5.688 4.284 -4.216 1.00 17.80 274 TYR A CA 1
ATOM 646 C C . TYR A 1 88 ? 6.232 2.958 -3.800 1.00 18.41 274 TYR A C 1
ATOM 647 O O . TYR A 1 88 ? 5.712 1.911 -4.169 1.00 18.97 274 TYR A O 1
ATOM 656 N N . PHE A 1 89 ? 7.249 3.016 -2.952 1.00 18.92 275 PHE A N 1
ATOM 657 C CA . PHE A 1 89 ? 7.829 1.847 -2.357 1.00 20.61 275 PHE A CA 1
ATOM 658 C C . PHE A 1 89 ? 8.561 2.223 -1.073 1.00 20.19 275 PHE A C 1
ATOM 659 O O . PHE A 1 89 ? 8.850 3.408 -0.806 1.00 20.97 275 PHE A O 1
ATOM 667 N N . GLN A 1 90 ? 8.900 1.200 -0.303 1.00 22.92 276 GLN A N 1
ATOM 668 C CA . GLN A 1 90 ? 9.748 1.352 0.883 1.00 24.67 276 GLN A CA 1
ATOM 669 C C . GLN A 1 90 ? 11.166 0.839 0.598 1.00 25.81 276 GLN A C 1
ATOM 670 O O . GLN A 1 90 ? 11.383 -0.152 -0.108 1.00 25.58 276 GLN A O 1
ATOM 676 N N . TYR A 1 91 ? 12.153 1.530 1.147 1.00 25.35 277 TYR A N 1
ATOM 677 C CA . TYR A 1 91 ? 13.545 1.127 0.973 1.00 26.27 277 TYR A CA 1
ATOM 678 C C . TYR A 1 91 ? 14.260 1.625 2.222 1.00 25.48 277 TYR A C 1
ATOM 679 O O . TYR A 1 91 ? 14.196 2.802 2.513 1.00 24.16 277 TYR A O 1
ATOM 688 N N . LEU A 1 92 ? 14.866 0.717 2.985 1.00 26.33 278 LEU A N 1
ATOM 689 C CA . LEU A 1 92 ? 15.651 1.097 4.172 1.00 26.83 278 LEU A CA 1
ATOM 690 C C . LEU A 1 92 ? 14.844 1.967 5.150 1.00 26.47 278 LEU A C 1
ATOM 691 O O . LEU A 1 92 ? 15.301 3.011 5.609 1.00 25.98 278 LEU A O 1
ATOM 696 N N . SER A 1 93 ? 13.618 1.516 5.434 1.00 25.68 279 SER A N 1
ATOM 697 C CA . SER A 1 93 ? 12.681 2.161 6.378 1.00 25.24 279 SER A CA 1
ATOM 698 C C . SER A 1 93 ? 12.203 3.553 5.998 1.00 23.98 279 SER A C 1
ATOM 699 O O . SER A 1 93 ? 11.739 4.313 6.843 1.00 24.71 279 SER A O 1
ATOM 702 N N . LYS A 1 94 ? 12.297 3.876 4.713 1.00 22.28 280 LYS A N 1
ATOM 703 C CA . LYS A 1 94 ? 11.878 5.146 4.223 1.00 21.50 280 LYS A CA 1
ATOM 704 C C . LYS A 1 94 ? 11.043 4.968 2.981 1.00 20.54 280 LYS A C 1
ATOM 705 O O . LYS A 1 94 ? 11.218 3.983 2.265 1.00 20.31 280 LYS A O 1
ATOM 711 N N . THR A 1 95 ? 10.172 5.946 2.729 1.00 18.24 281 THR A N 1
ATOM 712 C CA . THR A 1 95 ? 9.339 5.958 1.546 1.00 19.07 281 THR A CA 1
ATOM 713 C C . THR A 1 95 ? 10.031 6.660 0.415 1.00 19.14 281 THR A C 1
ATOM 714 O O . THR A 1 95 ? 10.506 7.795 0.551 1.00 20.98 281 THR A O 1
ATOM 718 N N . TYR A 1 96 ? 10.081 5.947 -0.702 1.00 18.70 282 TYR A N 1
ATOM 719 C CA . TYR A 1 96 ? 10.551 6.498 -1.953 1.00 19.54 282 TYR A CA 1
ATOM 720 C C . TYR A 1 96 ? 9.463 6.435 -3.007 1.00 18.39 282 TYR A C 1
ATOM 721 O O . TYR A 1 96 ? 8.473 5.720 -2.854 1.00 18.31 282 TYR A O 1
ATOM 730 N N . CYS A 1 97 ? 9.661 7.199 -4.069 1.00 18.90 283 CYS A N 1
ATOM 731 C CA . CYS A 1 97 ? 8.717 7.246 -5.145 1.00 18.90 283 CYS A CA 1
ATOM 732 C C . CYS A 1 97 ? 9.465 7.463 -6.435 1.00 18.24 283 CYS A C 1
ATOM 733 O O . CYS A 1 97 ? 10.316 8.352 -6.519 1.00 19.51 283 CYS A O 1
ATOM 736 N N . VAL A 1 98 ? 9.136 6.678 -7.461 1.00 17.93 284 VAL A N 1
ATOM 737 C CA . VAL A 1 98 ? 9.584 6.976 -8.808 1.00 18.27 284 VAL A CA 1
ATOM 738 C C . VAL A 1 98 ? 8.449 7.744 -9.436 1.00 17.16 284 VAL A C 1
ATOM 739 O O . VAL A 1 98 ? 7.352 7.179 -9.727 1.00 19.33 284 VAL A O 1
ATOM 743 N N . ASP A 1 99 ? 8.664 9.041 -9.574 1.00 20.22 285 ASP A N 1
ATOM 744 C CA . ASP A 1 99 ? 7.630 9.904 -10.150 1.00 20.33 285 ASP A CA 1
ATOM 745 C C . ASP A 1 99 ? 7.856 10.027 -11.651 1.00 21.32 285 ASP A C 1
ATOM 746 O O . ASP A 1 99 ? 8.734 10.776 -12.083 1.00 21.82 285 ASP A O 1
ATOM 751 N N . ALA A 1 100 ? 7.075 9.312 -12.455 1.00 21.54 286 ALA A N 1
ATOM 752 C CA . ALA A 1 100 ? 7.220 9.335 -13.907 1.00 22.28 286 ALA A CA 1
ATOM 753 C C . ALA A 1 100 ? 6.126 10.183 -14.559 1.00 22.39 286 ALA A C 1
ATOM 754 O O . ALA A 1 100 ? 5.721 9.952 -15.674 1.00 23.32 286 ALA A O 1
ATOM 756 N N . THR A 1 101 ? 5.652 11.206 -13.869 1.00 23.57 287 THR A N 1
ATOM 757 C CA . THR A 1 101 ? 4.589 12.040 -14.422 1.00 24.78 287 THR A CA 1
ATOM 758 C C . THR A 1 101 ? 4.981 12.801 -15.704 1.00 26.48 287 THR A C 1
ATOM 759 O O . THR A 1 101 ? 4.178 12.952 -16.631 1.00 25.94 287 THR A O 1
ATOM 763 N N . ARG A 1 102 ? 6.218 13.281 -15.763 1.00 28.51 288 ARG A N 1
ATOM 764 C CA . ARG A 1 102 ? 6.684 14.016 -16.933 1.00 29.75 288 ARG A CA 1
ATOM 765 C C . ARG A 1 102 ? 6.772 13.080 -18.132 1.00 30.03 288 ARG A C 1
ATOM 766 O O . ARG A 1 102 ? 7.294 11.962 -18.024 1.00 28.73 288 ARG A O 1
ATOM 774 N N . GLU A 1 103 ? 6.229 13.535 -19.262 1.00 30.24 289 GLU A N 1
ATOM 775 C CA . GLU A 1 103 ? 6.334 12.812 -20.519 1.00 30.19 289 GLU A CA 1
ATOM 776 C C . GLU A 1 103 ? 7.778 12.707 -20.976 1.00 30.10 289 GLU A C 1
ATOM 777 O O . GLU A 1 103 ? 8.469 13.716 -21.169 1.00 31.21 289 GLU A O 1
ATOM 783 N N . THR A 1 104 ? 8.231 11.477 -21.134 1.00 29.97 290 THR A N 1
ATOM 784 C CA . THR A 1 104 ? 9.543 11.160 -21.669 1.00 28.68 290 THR A CA 1
ATOM 785 C C . THR A 1 104 ? 9.331 10.070 -22.731 1.00 29.37 290 THR A C 1
ATOM 786 O O . THR A 1 104 ? 8.181 9.642 -22.972 1.00 29.68 290 THR A O 1
ATOM 790 N N . ASN A 1 105 ? 10.436 9.612 -23.324 1.00 29.05 291 ASN A N 1
ATOM 791 C CA . ASN A 1 105 ? 10.434 8.518 -24.295 1.00 29.08 291 ASN A CA 1
ATOM 792 C C . ASN A 1 105 ? 10.508 7.151 -23.653 1.00 27.87 291 ASN A C 1
ATOM 793 O O . ASN A 1 105 ? 10.549 6.143 -24.373 1.00 27.70 291 ASN A O 1
ATOM 798 N N . ARG A 1 106 ? 10.590 7.109 -22.323 1.00 26.44 292 ARG A N 1
ATOM 799 C CA . ARG A 1 106 ? 10.776 5.854 -21.596 1.00 25.14 292 ARG A CA 1
ATOM 800 C C . ARG A 1 106 ? 9.453 5.109 -21.513 1.00 23.77 292 ARG A C 1
ATOM 801 O O . ARG A 1 106 ? 8.384 5.708 -21.377 1.00 24.04 292 ARG A O 1
ATOM 809 N N . LEU A 1 107 ? 9.533 3.786 -21.628 1.00 21.61 293 LEU A N 1
ATOM 810 C CA . LEU A 1 107 ? 8.329 2.970 -21.831 1.00 21.33 293 LEU A CA 1
ATOM 811 C C . LEU A 1 107 ? 7.649 2.441 -20.583 1.00 18.70 293 LEU A C 1
ATOM 812 O O . LEU A 1 107 ? 6.439 2.142 -20.641 1.00 20.08 293 LEU A O 1
ATOM 817 N N . GLY A 1 108 ? 8.397 2.257 -19.497 1.00 18.96 294 GLY A N 1
ATOM 818 C CA . GLY A 1 108 ? 7.806 1.636 -18.306 1.00 18.59 294 GLY A CA 1
ATOM 819 C C . GLY A 1 108 ? 6.585 2.383 -17.806 1.00 18.29 294 GLY A C 1
ATOM 820 O O . GLY A 1 108 ? 5.589 1.771 -17.372 1.00 19.22 294 GLY A O 1
ATOM 821 N N . ARG A 1 109 ? 6.646 3.711 -17.895 1.00 18.07 295 ARG A N 1
ATOM 822 C CA . ARG A 1 109 ? 5.564 4.557 -17.444 1.00 18.62 295 ARG A CA 1
ATOM 823 C C . ARG A 1 109 ? 4.287 4.436 -18.270 1.00 18.47 295 ARG A C 1
ATOM 824 O O . ARG A 1 109 ? 3.211 4.927 -17.870 1.00 19.17 295 ARG A O 1
ATOM 832 N N . LEU A 1 110 ? 4.378 3.770 -19.425 1.00 16.83 296 LEU A N 1
ATOM 833 C CA . LEU A 1 110 ? 3.202 3.594 -20.282 1.00 16.93 296 LEU A CA 1
ATOM 834 C C . LEU A 1 110 ? 2.506 2.201 -20.131 1.00 16.59 296 LEU A C 1
ATOM 835 O O . LEU A 1 110 ? 1.532 1.919 -20.842 1.00 17.98 296 LEU A O 1
ATOM 840 N N . ILE A 1 111 ? 3.023 1.341 -19.252 1.00 16.38 297 ILE A N 1
ATOM 841 C CA . ILE A 1 111 ? 2.476 -0.007 -19.117 1.00 15.63 297 ILE A CA 1
ATOM 842 C C . ILE A 1 111 ? 1.167 0.035 -18.285 1.00 15.72 297 ILE A C 1
ATOM 843 O O . ILE A 1 111 ? 1.138 0.657 -17.202 1.00 16.08 297 ILE A O 1
ATOM 848 N N . ASN A 1 112 ? 0.112 -0.612 -18.785 1.00 14.26 298 ASN A N 1
ATOM 849 C CA . ASN A 1 112 ? -1.187 -0.634 -18.124 1.00 14.60 298 ASN A CA 1
ATOM 850 C C . ASN A 1 112 ? -1.288 -1.712 -17.045 1.00 13.23 298 ASN A C 1
ATOM 851 O O . ASN A 1 112 ? -0.371 -2.532 -16.878 1.00 13.60 298 ASN A O 1
ATOM 856 N N . HIS A 1 113 ? -2.419 -1.677 -16.354 1.00 13.83 299 HIS A N 1
ATOM 857 C CA . HIS A 1 113 ? -2.651 -2.489 -15.175 1.00 13.18 299 HIS A CA 1
ATOM 858 C C . HIS A 1 113 ? -3.414 -3.779 -15.469 1.00 13.54 299 HIS A C 1
ATOM 859 O O . HIS A 1 113 ? -4.394 -3.762 -16.229 1.00 14.18 299 HIS A O 1
ATOM 866 N N . SER A 1 114 ? -3.019 -4.872 -14.783 1.00 13.33 300 SER A N 1
ATOM 867 C CA . SER A 1 114 ? -3.857 -6.050 -14.581 1.00 14.36 300 SER A CA 1
ATOM 868 C C . SER A 1 114 ? -3.394 -6.715 -13.318 1.00 14.92 300 SER A C 1
ATOM 869 O O . SER A 1 114 ? -2.199 -6.751 -13.072 1.00 14.56 300 SER A O 1
ATOM 872 N N . LYS A 1 115 ? -4.319 -7.269 -12.543 1.00 15.90 301 LYS A N 1
ATOM 873 C CA . LYS A 1 115 ? -3.919 -8.150 -11.430 1.00 17.79 301 LYS A CA 1
ATOM 874 C C . LYS A 1 115 ? -3.425 -9.508 -11.916 1.00 18.42 301 LYS A C 1
ATOM 875 O O . LYS A 1 115 ? -2.851 -10.243 -11.134 1.00 20.43 301 LYS A O 1
ATOM 881 N N . CYS A 1 116 ? -3.652 -9.835 -13.190 1.00 17.69 302 CYS A N 1
ATOM 882 C CA . CYS A 1 116 ? -3.247 -11.086 -13.827 1.00 19.74 302 CYS A CA 1
ATOM 883 C C . CYS A 1 116 ? -2.410 -10.767 -15.059 1.00 18.84 302 CYS A C 1
ATOM 884 O O . CYS A 1 116 ? -2.686 -11.287 -16.159 1.00 20.42 302 CYS A O 1
ATOM 887 N N . GLY A 1 117 ? -1.392 -9.936 -14.870 1.00 17.02 303 GLY A N 1
ATOM 888 C CA . GLY A 1 117 ? -0.554 -9.462 -15.986 1.00 16.40 303 GLY A CA 1
ATOM 889 C C . GLY A 1 117 ? 0.602 -10.407 -16.277 1.00 17.06 303 GLY A C 1
ATOM 890 O O . GLY A 1 117 ? 0.540 -11.599 -15.995 1.00 19.89 303 GLY A O 1
ATOM 891 N N . ASN A 1 118 ? 1.638 -9.886 -16.913 1.00 14.68 304 ASN A N 1
ATOM 892 C CA . ASN A 1 118 ? 2.773 -10.703 -17.358 1.00 14.61 304 ASN A CA 1
ATOM 893 C C . ASN A 1 118 ? 4.121 -10.140 -16.888 1.00 14.92 304 ASN A C 1
ATOM 894 O O . ASN A 1 118 ? 5.151 -10.685 -17.231 1.00 14.93 304 ASN A O 1
ATOM 899 N N . CYS A 1 119 ? 4.092 -9.071 -16.092 1.00 14.57 305 CYS A N 1
ATOM 900 C CA . CYS A 1 119 ? 5.301 -8.477 -15.524 1.00 15.21 305 CYS A CA 1
ATOM 901 C C . CYS A 1 119 ? 5.117 -8.288 -14.024 1.00 15.40 305 CYS A C 1
ATOM 902 O O . CYS A 1 119 ? 3.998 -8.033 -13.561 1.00 15.34 305 CYS A O 1
ATOM 905 N N . GLN A 1 120 ? 6.239 -8.372 -13.305 1.00 16.33 306 GLN A N 1
ATOM 906 C CA . GLN A 1 120 ? 6.308 -8.244 -11.848 1.00 16.93 306 GLN A CA 1
ATOM 907 C C . GLN A 1 120 ? 7.366 -7.190 -11.542 1.00 16.92 306 GLN A C 1
ATOM 908 O O . GLN A 1 120 ? 8.476 -7.267 -12.045 1.00 16.78 306 GLN A O 1
ATOM 914 N N . THR A 1 121 ? 7.022 -6.206 -10.716 1.00 16.70 307 THR A N 1
ATOM 915 C CA . THR A 1 121 ? 7.966 -5.170 -10.352 1.00 17.35 307 THR A CA 1
ATOM 916 C C . THR A 1 121 ? 8.819 -5.661 -9.197 1.00 17.89 307 THR A C 1
ATOM 917 O O . THR A 1 121 ? 8.311 -6.257 -8.245 1.00 19.09 307 THR A O 1
ATOM 921 N N . LYS A 1 122 ? 10.114 -5.385 -9.290 1.00 18.30 308 LYS A N 1
ATOM 922 C CA . LYS A 1 122 ? 11.097 -5.763 -8.252 1.00 19.47 308 LYS A CA 1
ATOM 923 C C . LYS A 1 122 ? 11.890 -4.524 -7.905 1.00 19.41 308 LYS A C 1
ATOM 924 O O . LYS A 1 122 ? 12.126 -3.673 -8.760 1.00 19.21 308 LYS A O 1
ATOM 930 N N . LEU A 1 123 ? 12.338 -4.450 -6.653 1.00 19.74 309 LEU A N 1
ATOM 931 C CA . LEU A 1 123 ? 13.290 -3.436 -6.221 1.00 20.16 309 LEU A CA 1
ATOM 932 C C . LEU A 1 123 ? 14.701 -3.986 -6.442 1.00 19.92 309 LEU A C 1
ATOM 933 O O . LEU A 1 123 ? 15.034 -5.065 -5.954 1.00 23.43 309 LEU A O 1
ATOM 938 N N . HIS A 1 124 ? 15.502 -3.252 -7.198 1.00 20.74 310 HIS A N 1
ATOM 939 C CA . HIS A 1 124 ? 16.886 -3.643 -7.512 1.00 21.03 310 HIS A CA 1
ATOM 940 C C . HIS A 1 124 ? 17.818 -2.537 -7.050 1.00 21.36 310 HIS A C 1
ATOM 941 O O . HIS A 1 124 ? 17.727 -1.418 -7.542 1.00 22.31 310 HIS A O 1
ATOM 948 N N . ASP A 1 125 ? 18.685 -2.865 -6.096 1.00 22.46 311 ASP A N 1
ATOM 949 C CA . ASP A 1 125 ? 19.576 -1.911 -5.456 1.00 22.88 311 ASP A CA 1
ATOM 950 C C . ASP A 1 125 ? 20.917 -1.925 -6.181 1.00 21.93 311 ASP A C 1
ATOM 951 O O . ASP A 1 125 ? 21.502 -2.982 -6.332 1.00 23.20 311 ASP A O 1
ATOM 956 N N . ILE A 1 126 ? 21.381 -0.777 -6.664 1.00 21.18 312 ILE A N 1
ATOM 957 C CA . ILE A 1 126 ? 22.766 -0.659 -7.180 1.00 22.14 312 ILE A CA 1
ATOM 958 C C . ILE A 1 126 ? 23.545 0.292 -6.251 1.00 22.31 312 ILE A C 1
ATOM 959 O O . ILE A 1 126 ? 23.326 1.492 -6.270 1.00 23.20 312 ILE A O 1
ATOM 964 N N . ASP A 1 127 ? 24.419 -0.252 -5.393 1.00 23.25 313 ASP A N 1
ATOM 965 C CA . ASP A 1 127 ? 25.237 0.576 -4.470 1.00 24.07 313 ASP A CA 1
ATOM 966 C C . ASP A 1 127 ? 24.432 1.530 -3.617 1.00 25.37 313 ASP A C 1
ATOM 967 O O . ASP A 1 127 ? 24.810 2.699 -3.394 1.00 27.17 313 ASP A O 1
ATOM 972 N N . GLY A 1 128 ? 23.322 1.036 -3.106 1.00 25.10 314 GLY A N 1
ATOM 973 C CA . GLY A 1 128 ? 22.502 1.833 -2.223 1.00 25.99 314 GLY A CA 1
ATOM 974 C C . GLY A 1 128 ? 21.554 2.784 -2.928 1.00 26.17 314 GLY A C 1
ATOM 975 O O . GLY A 1 128 ? 20.915 3.589 -2.264 1.00 27.88 314 GLY A O 1
ATOM 976 N N . VAL A 1 129 ? 21.441 2.701 -4.255 1.00 25.86 315 VAL A N 1
ATOM 977 C CA . VAL A 1 129 ? 20.410 3.460 -4.969 1.00 25.23 315 VAL A CA 1
ATOM 978 C C . VAL A 1 129 ? 19.360 2.456 -5.449 1.00 24.94 315 VAL A C 1
ATOM 979 O O . VAL A 1 129 ? 19.679 1.537 -6.199 1.00 24.41 315 VAL A O 1
ATOM 983 N N . PRO A 1 130 ? 18.107 2.636 -5.009 1.00 24.21 316 PRO A N 1
ATOM 984 C CA . PRO A 1 130 ? 17.043 1.725 -5.415 1.00 23.29 316 PRO A CA 1
ATOM 985 C C . PRO A 1 130 ? 16.518 2.000 -6.810 1.00 22.68 316 PRO A C 1
ATOM 986 O O . PRO A 1 130 ? 16.327 3.153 -7.175 1.00 23.73 316 PRO A O 1
ATOM 990 N N . HIS A 1 131 ? 16.247 0.930 -7.556 1.00 20.29 317 HIS A N 1
ATOM 991 C CA . HIS A 1 131 ? 15.574 1.035 -8.853 1.00 19.75 317 HIS A CA 1
ATOM 992 C C . HIS A 1 131 ? 14.370 0.120 -8.860 1.00 19.00 317 HIS A C 1
ATOM 993 O O . HIS A 1 131 ? 14.403 -0.950 -8.284 1.00 20.07 317 HIS A O 1
ATOM 1000 N N . LEU A 1 132 ? 13.318 0.553 -9.519 1.00 17.20 318 LEU A N 1
ATOM 1001 C CA . LEU A 1 132 ? 12.149 -0.347 -9.792 1.00 17.67 318 LEU A CA 1
ATOM 1002 C C . LEU A 1 132 ? 12.209 -0.922 -11.192 1.00 17.31 318 LEU A C 1
ATOM 1003 O O . LEU A 1 132 ? 12.296 -0.166 -12.157 1.00 18.91 318 LEU A O 1
ATOM 1008 N N . ILE A 1 133 ? 12.249 -2.245 -11.285 1.00 17.80 319 ILE A N 1
ATOM 1009 C CA . ILE A 1 133 ? 12.367 -2.903 -12.579 1.00 18.44 319 ILE A CA 1
ATOM 1010 C C . ILE A 1 133 ? 11.222 -3.888 -12.789 1.00 17.40 319 ILE A C 1
ATOM 1011 O O . ILE A 1 133 ? 10.640 -4.375 -11.833 1.00 17.79 319 ILE A O 1
ATOM 1016 N N . LEU A 1 134 ? 10.852 -4.095 -14.046 1.00 16.34 320 LEU A N 1
ATOM 1017 C CA . LEU A 1 134 ? 9.814 -5.055 -14.418 1.00 17.06 320 LEU A CA 1
ATOM 1018 C C . LEU A 1 134 ? 10.456 -6.266 -15.022 1.00 16.72 320 LEU A C 1
ATOM 1019 O O . LEU A 1 134 ? 11.235 -6.149 -15.971 1.00 16.79 320 LEU A O 1
ATOM 1024 N N . ILE A 1 135 ? 10.123 -7.417 -14.463 1.00 16.97 321 ILE A N 1
ATOM 1025 C CA . ILE A 1 135 ? 10.622 -8.728 -14.867 1.00 17.37 321 ILE A CA 1
ATOM 1026 C C . ILE A 1 135 ? 9.431 -9.516 -15.415 1.00 16.70 321 ILE A C 1
ATOM 1027 O O . ILE A 1 135 ? 8.335 -9.466 -14.845 1.00 17.69 321 ILE A O 1
ATOM 1032 N N . ALA A 1 136 ? 9.649 -10.266 -16.495 1.00 15.81 322 ALA A N 1
ATOM 1033 C CA . ALA A 1 136 ? 8.580 -11.091 -17.047 1.00 15.75 3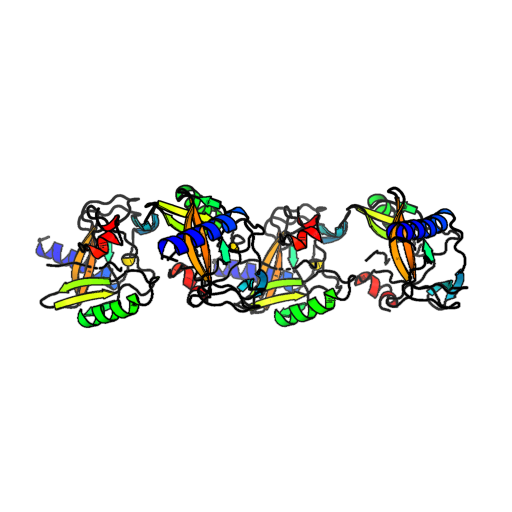22 ALA A CA 1
ATOM 1034 C C . ALA A 1 136 ? 8.227 -12.197 -16.059 1.00 15.51 322 ALA A C 1
ATOM 1035 O O . ALA A 1 136 ? 9.092 -12.960 -15.605 1.00 15.78 322 ALA A O 1
ATOM 1037 N N . SER A 1 137 ? 6.948 -12.285 -15.718 1.00 15.61 323 SER A N 1
ATOM 1038 C CA . SER A 1 137 ? 6.474 -13.299 -14.788 1.00 15.72 323 SER A CA 1
ATOM 1039 C C . SER A 1 137 ? 6.090 -14.599 -15.482 1.00 15.82 323 SER A C 1
ATOM 1040 O O . SER A 1 137 ? 5.826 -15.599 -14.838 1.00 17.80 323 SER A O 1
ATOM 1043 N N . ARG A 1 138 ? 6.066 -14.575 -16.809 1.00 15.60 324 ARG A N 1
ATOM 1044 C CA . ARG A 1 138 ? 5.806 -15.750 -17.641 1.00 15.55 324 ARG A CA 1
ATOM 1045 C C . ARG A 1 138 ? 6.367 -15.402 -19.017 1.00 15.60 324 ARG A C 1
ATOM 1046 O O . ARG A 1 138 ? 6.720 -14.250 -19.252 1.00 15.79 324 ARG A O 1
ATOM 1054 N N . ASP A 1 139 ? 6.459 -16.369 -19.922 1.00 15.15 325 ASP A N 1
ATOM 1055 C CA . ASP A 1 139 ? 6.797 -16.035 -21.309 1.00 15.29 325 ASP A CA 1
ATOM 1056 C C . ASP A 1 139 ? 5.733 -15.062 -21.825 1.00 14.45 325 ASP A C 1
ATOM 1057 O O . ASP A 1 139 ? 4.534 -15.280 -21.612 1.00 15.70 325 ASP A O 1
ATOM 1062 N N . ILE A 1 140 ? 6.178 -14.036 -22.535 1.00 14.69 326 ILE A N 1
ATOM 1063 C CA . ILE A 1 140 ? 5.317 -13.024 -23.120 1.00 14.53 326 ILE A CA 1
ATOM 1064 C C . ILE A 1 140 ? 5.374 -13.163 -24.639 1.00 15.17 326 ILE A C 1
ATOM 1065 O O . ILE A 1 140 ? 6.451 -13.099 -25.225 1.00 15.26 326 ILE A O 1
ATOM 1070 N N . ALA A 1 141 ? 4.217 -13.344 -25.268 1.00 13.94 327 ALA A N 1
ATOM 1071 C CA . ALA A 1 141 ? 4.144 -13.486 -26.706 1.00 14.10 327 ALA A CA 1
ATOM 1072 C C . ALA A 1 141 ? 4.412 -12.208 -27.450 1.00 14.78 327 ALA A C 1
ATOM 1073 O O . ALA A 1 141 ? 3.997 -11.142 -27.040 1.00 14.80 327 ALA A O 1
ATOM 1075 N N . ALA A 1 142 ? 5.045 -12.318 -28.618 1.00 14.95 328 ALA A N 1
ATOM 1076 C CA . ALA A 1 142 ? 5.078 -11.196 -29.527 1.00 15.65 328 ALA A CA 1
ATOM 1077 C C . ALA A 1 142 ? 3.653 -10.725 -29.790 1.00 15.40 328 ALA A C 1
ATOM 1078 O O . ALA A 1 142 ? 2.738 -11.535 -29.996 1.00 15.53 328 ALA A O 1
ATOM 1080 N N . GLY A 1 143 ? 3.466 -9.419 -29.751 1.00 14.74 329 GLY A N 1
ATOM 1081 C CA . GLY A 1 143 ? 2.184 -8.811 -30.032 1.00 14.51 329 GLY A CA 1
ATOM 1082 C C . GLY A 1 143 ? 1.295 -8.596 -28.829 1.00 14.66 329 GLY A C 1
ATOM 1083 O O . GLY A 1 143 ? 0.282 -7.923 -28.955 1.00 14.99 329 GLY A O 1
ATOM 1084 N N . GLU A 1 144 ? 1.634 -9.180 -27.674 1.00 14.41 330 GLU A N 1
ATOM 1085 C CA . GLU A 1 144 ? 0.761 -9.033 -26.526 1.00 14.57 330 GLU A CA 1
ATOM 1086 C C . GLU A 1 144 ? 1.152 -7.823 -25.690 1.00 14.31 330 GLU A C 1
ATOM 1087 O O . GLU A 1 144 ? 2.305 -7.417 -25.651 1.00 14.06 330 GLU A O 1
ATOM 1093 N N . GLU A 1 145 ? 0.150 -7.265 -25.025 1.00 13.36 331 GLU A N 1
ATOM 1094 C CA . GLU A 1 145 ? 0.334 -6.098 -24.174 1.00 13.60 331 GLU A CA 1
ATOM 1095 C C . GLU A 1 145 ? 1.087 -6.451 -22.897 1.00 13.08 331 GLU A C 1
ATOM 1096 O O . GLU A 1 145 ? 0.775 -7.445 -22.236 1.00 12.70 331 GLU A O 1
ATOM 1102 N N . LEU A 1 146 ? 2.061 -5.621 -22.539 1.00 12.99 332 LEU A N 1
ATOM 1103 C CA . LEU A 1 146 ? 2.707 -5.764 -21.229 1.00 12.86 332 LEU A CA 1
ATOM 1104 C C . LEU A 1 146 ? 1.743 -5.213 -20.167 1.00 12.70 332 LEU A C 1
ATOM 1105 O O . LEU A 1 146 ? 1.147 -4.156 -20.364 1.00 12.77 332 LEU A O 1
ATOM 1110 N N . LEU A 1 147 ? 1.647 -5.900 -19.031 1.00 12.51 333 LEU A N 1
ATOM 1111 C CA . LEU A 1 147 ? 0.707 -5.515 -17.963 1.00 13.00 333 LEU A CA 1
ATOM 1112 C C . LEU A 1 147 ? 1.329 -5.878 -16.617 1.00 12.48 333 LEU A C 1
ATOM 1113 O O . LEU A 1 147 ? 1.898 -6.946 -16.500 1.00 13.10 333 LEU A O 1
ATOM 1118 N N . PHE A 1 148 ? 1.141 -5.039 -15.598 1.00 12.74 334 PHE A N 1
ATOM 1119 C CA . PHE A 1 148 ? 1.537 -5.410 -14.231 1.00 12.68 334 PHE A CA 1
ATOM 1120 C C . PHE A 1 148 ? 0.503 -4.912 -13.258 1.00 13.11 334 PHE A C 1
ATOM 1121 O O . PHE A 1 148 ? -0.338 -4.112 -13.609 1.00 12.76 334 PHE A O 1
ATOM 1129 N N . ASP A 1 149 ? 0.556 -5.403 -12.029 1.00 13.44 335 ASP A N 1
ATOM 1130 C CA . ASP A 1 149 ? -0.416 -5.025 -11.001 1.00 14.09 335 ASP A CA 1
ATOM 1131 C C . ASP A 1 149 ? 0.031 -3.703 -10.396 1.00 14.05 335 ASP A C 1
ATOM 1132 O O . ASP A 1 149 ? 1.036 -3.625 -9.692 1.00 14.59 335 ASP A O 1
ATOM 1137 N N . TYR A 1 150 ? -0.739 -2.658 -10.618 1.00 13.73 336 TYR A N 1
ATOM 1138 C CA . TYR A 1 150 ? -0.429 -1.367 -10.040 1.00 14.39 336 TYR A CA 1
ATOM 1139 C C . TYR A 1 150 ? -0.392 -1.393 -8.506 1.00 15.36 336 TYR A C 1
ATOM 1140 O O . TYR A 1 150 ? 0.308 -0.598 -7.882 1.00 15.95 336 TYR A O 1
ATOM 1149 N N . GLY A 1 151 ? -1.165 -2.282 -7.888 1.00 14.56 337 GLY A N 1
ATOM 1150 C CA . GLY A 1 151 ? -1.070 -2.487 -6.436 1.00 15.28 337 GLY A CA 1
ATOM 1151 C C . GLY A 1 151 ? -1.905 -1.572 -5.562 1.00 15.55 337 GLY A C 1
ATOM 1152 O O . GLY A 1 151 ? -1.936 -1.761 -4.368 1.00 17.46 337 GLY A O 1
ATOM 1153 N N . ASP A 1 152 ? -2.611 -0.609 -6.145 1.00 15.84 338 ASP A N 1
ATOM 1154 C CA . ASP A 1 152 ? -3.550 0.230 -5.397 1.00 16.44 338 ASP A CA 1
ATOM 1155 C C . ASP A 1 152 ? -4.909 -0.462 -5.345 1.00 16.74 338 ASP A C 1
ATOM 1156 O O . ASP A 1 152 ? -5.615 -0.552 -6.364 1.00 17.31 338 ASP A O 1
ATOM 1161 N N . ARG A 1 153 ? -5.251 -0.948 -4.148 1.00 17.44 339 ARG A N 1
ATOM 1162 C CA . ARG A 1 153 ? -6.468 -1.696 -3.897 1.00 18.02 339 ARG A CA 1
ATOM 1163 C C . ARG A 1 153 ? -7.453 -0.875 -3.103 1.00 17.67 339 ARG A C 1
ATOM 1164 O O . ARG A 1 153 ? -8.524 -1.361 -2.767 1.00 18.45 339 ARG A O 1
ATOM 1172 N N . SER A 1 154 ? -7.108 0.378 -2.843 1.00 17.68 340 SER A N 1
ATOM 1173 C CA . SER A 1 154 ? -7.888 1.189 -1.904 1.00 18.12 340 SER A CA 1
ATOM 1174 C C . SER A 1 154 ? -9.264 1.467 -2.455 1.00 18.57 340 SER A C 1
ATOM 1175 O O . SER A 1 154 ? -9.463 1.643 -3.665 1.00 18.40 340 SER A O 1
ATOM 1178 N N . LYS A 1 155 ? -10.245 1.503 -1.562 1.00 20.11 341 LYS A N 1
ATOM 1179 C CA . LYS A 1 155 ? -11.598 1.767 -1.960 1.00 20.93 341 LYS A CA 1
ATOM 1180 C C . LYS A 1 155 ? -11.719 3.088 -2.706 1.00 20.73 341 LYS A C 1
ATOM 1181 O O . LYS A 1 155 ? -12.414 3.167 -3.717 1.00 21.61 341 LYS A O 1
ATOM 1187 N N . ALA A 1 156 ? -11.016 4.119 -2.236 1.00 21.44 342 ALA A N 1
ATOM 1188 C CA . ALA A 1 156 ? -11.083 5.418 -2.868 1.00 21.55 342 ALA A CA 1
ATOM 1189 C C . ALA A 1 156 ? -10.607 5.356 -4.311 1.00 22.00 342 ALA A C 1
ATOM 1190 O O . ALA A 1 156 ? -11.200 5.969 -5.192 1.00 23.82 342 ALA A O 1
ATOM 1192 N N . SER A 1 157 ? -9.561 4.586 -4.565 1.00 19.55 343 SER A N 1
ATOM 1193 C CA . SER A 1 157 ? -9.031 4.448 -5.922 1.00 20.01 343 SER A CA 1
ATOM 1194 C C . SER A 1 157 ? -9.961 3.624 -6.812 1.00 19.82 343 SER A C 1
ATOM 1195 O O . SER A 1 157 ? -10.217 4.013 -7.964 1.00 20.53 343 SER A O 1
ATOM 1198 N N . ILE A 1 158 ? -10.457 2.491 -6.318 1.00 19.99 344 ILE A N 1
ATOM 1199 C CA . ILE A 1 158 ? -11.239 1.582 -7.162 1.00 21.52 344 ILE A CA 1
ATOM 1200 C C . ILE A 1 158 ? -12.619 2.151 -7.485 1.00 22.04 344 ILE A C 1
ATOM 1201 O O . ILE A 1 158 ? -13.185 1.865 -8.549 1.00 22.29 344 ILE A O 1
ATOM 1206 N N . GLU A 1 159 ? -13.163 2.980 -6.597 1.00 22.51 345 GLU A N 1
ATOM 1207 C CA . GLU A 1 159 ? -14.437 3.650 -6.860 1.00 24.42 345 GLU A CA 1
ATOM 1208 C C . GLU A 1 159 ? -14.329 4.505 -8.093 1.00 23.96 345 GLU A C 1
ATOM 1209 O O . GLU A 1 159 ? -15.272 4.561 -8.884 1.00 24.91 345 GLU A O 1
ATOM 1215 N N . ALA A 1 160 ? -13.200 5.209 -8.193 1.00 22.82 346 ALA A N 1
ATOM 1216 C CA . ALA A 1 160 ? -12.899 6.143 -9.276 1.00 22.36 346 ALA A CA 1
ATOM 1217 C C . ALA A 1 160 ? -12.288 5.501 -10.523 1.00 21.82 346 ALA A C 1
ATOM 1218 O O . ALA A 1 160 ? -12.420 6.067 -11.631 1.00 23.07 346 ALA A O 1
ATOM 1220 N N . HIS A 1 161 ? -11.616 4.356 -10.335 1.00 19.94 347 HIS A N 1
ATOM 1221 C CA . HIS A 1 161 ? -10.848 3.638 -11.371 1.00 19.78 347 HIS A CA 1
ATOM 1222 C C . HIS A 1 161 ? -11.188 2.140 -11.282 1.00 19.50 347 HIS A C 1
ATOM 1223 O O . HIS A 1 161 ? -10.396 1.341 -10.811 1.00 18.48 347 HIS A O 1
ATOM 1230 N N . PRO A 1 162 ? -12.409 1.762 -11.679 1.00 19.96 348 PRO A N 1
ATOM 1231 C CA . PRO A 1 162 ? -12.835 0.387 -11.408 1.00 20.32 348 PRO A CA 1
ATOM 1232 C C . PRO A 1 162 ? -12.047 -0.706 -12.114 1.00 20.08 348 PRO A C 1
ATOM 1233 O O . PRO A 1 162 ? -12.098 -1.866 -11.700 1.00 20.12 348 PRO A O 1
ATOM 1237 N N . TRP A 1 163 ? -11.324 -0.350 -13.162 1.00 19.15 349 TRP A N 1
ATOM 1238 C CA . TRP A 1 163 ? -10.422 -1.295 -13.815 1.00 18.34 349 TRP A CA 1
ATOM 1239 C C . TRP A 1 163 ? -9.308 -1.788 -12.871 1.00 17.79 349 TRP A C 1
ATOM 1240 O O . TRP A 1 163 ? -8.719 -2.806 -13.142 1.00 17.08 349 TRP A O 1
ATOM 1251 N N . LEU A 1 164 ? -9.048 -1.082 -11.766 1.00 16.95 350 LEU A N 1
ATOM 1252 C CA . LEU A 1 164 ? -8.104 -1.564 -10.763 1.00 17.41 350 LEU A CA 1
ATOM 1253 C C . LEU A 1 164 ? -8.525 -2.869 -10.142 1.00 17.41 350 LEU A C 1
ATOM 1254 O O . LEU A 1 164 ? -7.688 -3.554 -9.587 1.00 18.95 350 LEU A O 1
ATOM 1259 N N . LYS A 1 165 ? -9.820 -3.203 -10.230 1.00 18.50 351 LYS A N 1
ATOM 1260 C CA . LYS A 1 165 ? -10.393 -4.332 -9.502 1.00 20.94 351 LYS A CA 1
ATOM 1261 C C . LYS A 1 165 ? -10.011 -5.656 -10.095 1.00 21.67 351 LYS A C 1
ATOM 1262 O O . LYS A 1 165 ? -10.192 -6.686 -9.431 1.00 23.47 351 LYS A O 1
ATOM 1268 N N . HIS A 1 166 ? -9.524 -5.635 -11.337 1.00 21.76 352 HIS A N 1
ATOM 1269 C CA . HIS A 1 166 ? -9.249 -6.857 -12.100 1.00 24.00 352 HIS A CA 1
ATOM 1270 C C . HIS A 1 166 ? -7.841 -6.939 -12.660 1.00 23.98 352 HIS A C 1
ATOM 1271 O O . HIS A 1 166 ? -7.444 -8.013 -13.125 1.00 24.29 352 HIS A O 1
ATOM 1279 N N . LYS B 1 7 ? -23.975 12.703 39.046 1.00 26.96 193 LYS B N 1
ATOM 1280 C CA . LYS B 1 7 ? -24.426 11.292 38.852 1.00 26.09 193 LYS B CA 1
ATOM 1281 C C . LYS B 1 7 ? -23.562 10.283 39.571 1.00 26.72 193 LYS B C 1
ATOM 1282 O O . LYS B 1 7 ? -22.425 10.574 39.928 1.00 26.59 193 LYS B O 1
ATOM 1288 N N . SER B 1 8 ? -24.113 9.085 39.743 1.00 26.71 194 SER B N 1
ATOM 1289 C CA . SER B 1 8 ? -23.346 7.942 40.260 1.00 26.97 194 SER B CA 1
ATOM 1290 C C . SER B 1 8 ? -22.369 7.388 39.230 1.00 27.08 194 SER B C 1
ATOM 1291 O O . SER B 1 8 ? -22.519 7.593 38.024 1.00 26.60 194 SER B O 1
ATOM 1294 N N . LYS B 1 9 ? -21.376 6.648 39.726 1.00 27.90 195 LYS B N 1
ATOM 1295 C CA . LYS B 1 9 ? -20.453 5.917 38.874 1.00 28.02 195 LYS B CA 1
ATOM 1296 C C . LYS B 1 9 ? -21.189 4.995 37.895 1.00 27.38 195 LYS B C 1
ATOM 1297 O O . LYS B 1 9 ? -20.865 4.989 36.712 1.00 26.94 195 LYS B O 1
ATOM 1303 N N . ALA B 1 10 ? -22.198 4.264 38.375 1.00 27.47 196 ALA B N 1
ATOM 1304 C CA . ALA B 1 10 ? -22.963 3.334 37.526 1.00 27.68 196 ALA B CA 1
ATOM 1305 C C . ALA B 1 10 ? -23.614 4.076 36.356 1.00 27.07 196 ALA B C 1
ATOM 1306 O O . ALA B 1 10 ? -23.635 3.590 35.214 1.00 26.75 196 ALA B O 1
ATOM 1308 N N . GLU B 1 11 ? -24.157 5.258 36.646 1.00 26.36 197 GLU B N 1
ATOM 1309 C CA . GLU B 1 11 ? -24.824 6.074 35.623 1.00 25.91 197 GLU B CA 1
ATOM 1310 C C . GLU B 1 11 ? -23.834 6.570 34.604 1.00 23.72 197 GLU B C 1
ATOM 1311 O O . GLU B 1 11 ? -24.073 6.509 33.400 1.00 22.75 197 GLU B O 1
ATOM 1317 N N . LEU B 1 12 ? -22.716 7.093 35.086 1.00 21.63 198 LEU B N 1
ATOM 1318 C CA . LEU B 1 12 ? -21.716 7.645 34.205 1.00 21.04 198 LEU B CA 1
ATOM 1319 C C . LEU B 1 12 ? -21.193 6.541 33.298 1.00 20.46 198 LEU B C 1
ATOM 1320 O O . LEU B 1 12 ? -21.001 6.748 32.106 1.00 19.89 198 LEU B O 1
ATOM 1325 N N . GLN B 1 13 ? -20.987 5.346 33.861 1.00 21.97 199 GLN B N 1
ATOM 1326 C CA . GLN B 1 13 ? -20.476 4.226 33.064 1.00 22.37 199 GLN B CA 1
ATOM 1327 C C . GLN B 1 13 ? -21.499 3.724 32.030 1.00 21.97 199 GLN B C 1
ATOM 1328 O O . GLN B 1 13 ? -21.157 3.441 30.886 1.00 22.22 199 GLN B O 1
ATOM 1334 N N . SER B 1 14 ? -22.764 3.690 32.417 1.00 23.25 200 SER B N 1
ATOM 1335 C CA . SER B 1 14 ? -23.827 3.249 31.513 1.00 23.29 200 SER B CA 1
ATOM 1336 C C . SER B 1 14 ? -23.966 4.232 30.351 1.00 22.54 200 SER B C 1
ATOM 1337 O O . SER B 1 14 ? -24.078 3.842 29.187 1.00 21.74 200 SER B O 1
ATOM 1340 N N . GLU B 1 15 ? -23.917 5.527 30.667 1.00 21.53 201 GLU B N 1
ATOM 1341 C CA . GLU B 1 15 ? -24.066 6.531 29.653 1.00 21.59 201 GLU B CA 1
ATOM 1342 C C . GLU B 1 15 ? -22.880 6.500 28.700 1.00 20.22 201 GLU B C 1
ATOM 1343 O O . GLU B 1 15 ? -23.076 6.655 27.502 1.00 19.26 201 GLU B O 1
ATOM 1349 N N . GLU B 1 16 ? -21.656 6.271 29.214 1.00 20.43 202 GLU B N 1
ATOM 1350 C CA . GLU B 1 16 ? -20.486 6.168 28.318 1.00 20.49 202 GLU B CA 1
ATOM 1351 C C . GLU B 1 16 ? -20.588 4.928 27.460 1.00 19.58 202 GLU B C 1
ATOM 1352 O O . GLU B 1 16 ? -20.302 4.982 26.280 1.00 19.67 202 GLU B O 1
ATOM 1358 N N . ARG B 1 17 ? -21.003 3.816 28.054 1.00 20.42 203 ARG B N 1
ATOM 1359 C CA . ARG B 1 17 ? -21.154 2.572 27.295 1.00 20.94 203 ARG B CA 1
ATOM 1360 C C . ARG B 1 17 ? -22.128 2.731 26.122 1.00 19.78 203 ARG B C 1
ATOM 1361 O O . ARG B 1 17 ? -21.855 2.304 25.006 1.00 18.53 203 ARG B O 1
ATOM 1369 N N . LYS B 1 18 ? -23.259 3.382 26.383 1.00 19.34 204 LYS B N 1
ATOM 1370 C CA . LYS B 1 18 ? -24.238 3.627 25.328 1.00 20.09 204 LYS B CA 1
ATOM 1371 C C . LYS B 1 18 ? -23.707 4.522 24.232 1.00 17.93 204 LYS B C 1
ATOM 1372 O O . LYS B 1 18 ? -23.973 4.295 23.052 1.00 18.07 204 LYS B O 1
ATOM 1378 N N . ARG B 1 19 ? -22.896 5.522 24.594 1.00 17.49 205 ARG B N 1
ATOM 1379 C CA . ARG B 1 19 ? -22.291 6.356 23.564 1.00 18.64 205 ARG B CA 1
ATOM 1380 C C . ARG B 1 19 ? -21.362 5.528 22.660 1.00 18.35 205 ARG B C 1
ATOM 1381 O O . ARG B 1 19 ? -21.371 5.682 21.439 1.00 18.18 205 ARG B O 1
ATOM 1389 N N . ILE B 1 20 ? -20.602 4.609 23.266 1.00 18.17 206 ILE B N 1
ATOM 1390 C CA . ILE B 1 20 ? -19.702 3.748 22.481 1.00 18.59 206 ILE B CA 1
ATOM 1391 C C . ILE B 1 20 ? -20.496 2.772 21.606 1.00 18.52 206 ILE B C 1
ATOM 1392 O O . ILE B 1 20 ? -20.199 2.602 20.423 1.00 19.44 206 ILE B O 1
ATOM 1397 N N . ASP B 1 21 ? -21.569 2.181 22.153 1.00 18.02 207 ASP B N 1
ATOM 1398 C CA . ASP B 1 21 ? -22.407 1.292 21.354 1.00 18.91 207 ASP B CA 1
ATOM 1399 C C . ASP B 1 21 ? -22.946 2.020 20.133 1.00 19.48 207 ASP B C 1
ATOM 1400 O O . ASP B 1 21 ? -22.978 1.483 19.039 1.00 20.33 207 ASP B O 1
ATOM 1405 N N . GLU B 1 22 ? -23.370 3.263 20.316 1.00 19.87 208 GLU B N 1
ATOM 1406 C CA . GLU B 1 22 ? -23.925 4.018 19.192 1.00 21.04 208 GLU B CA 1
ATOM 1407 C C . GLU B 1 22 ? -22.906 4.330 18.116 1.00 21.10 208 GLU B C 1
ATOM 1408 O O . GLU B 1 22 ? -23.220 4.294 16.932 1.00 21.85 208 GLU B O 1
ATOM 1414 N N . LEU B 1 23 ? -21.670 4.605 18.503 1.00 20.64 209 LEU B N 1
ATOM 1415 C CA . LEU B 1 23 ? -20.654 4.857 17.475 1.00 21.14 209 LEU B CA 1
ATOM 1416 C C . LEU B 1 23 ? -20.292 3.595 16.702 1.00 20.48 209 LEU B C 1
ATOM 1417 O O . LEU B 1 23 ? -20.033 3.636 15.501 1.00 21.37 209 LEU B O 1
ATOM 1422 N N . ILE B 1 24 ? -20.254 2.476 17.394 1.00 20.84 210 ILE B N 1
ATOM 1423 C CA . ILE B 1 24 ? -19.974 1.209 16.724 1.00 21.55 210 ILE B CA 1
ATOM 1424 C C . ILE B 1 24 ? -21.103 0.911 15.711 1.00 22.17 210 ILE B C 1
ATOM 1425 O O . ILE B 1 24 ? -20.874 0.536 14.559 1.00 22.36 210 ILE B O 1
ATOM 1430 N N . GLU B 1 25 ? -22.333 1.121 16.138 1.00 23.61 211 GLU B N 1
ATOM 1431 C CA . GLU B 1 25 ? -23.468 0.838 15.266 1.00 25.16 211 GLU B CA 1
ATOM 1432 C C . GLU B 1 25 ? -23.542 1.757 14.059 1.00 24.80 211 GLU B C 1
ATOM 1433 O O . GLU B 1 25 ? -23.802 1.300 12.941 1.00 25.51 211 GLU B O 1
ATOM 1439 N N . SER B 1 26 ? -23.246 3.034 14.264 1.00 23.93 212 SER B N 1
ATOM 1440 C CA . SER B 1 26 ? -23.334 3.991 13.159 1.00 23.96 212 SER B CA 1
ATOM 1441 C C . SER B 1 26 ? -22.130 3.951 12.220 1.00 23.32 212 SER B C 1
ATOM 1442 O O . SER B 1 26 ? -22.227 4.353 11.058 1.00 24.54 212 SER B O 1
ATOM 1445 N N . GLY B 1 27 ? -20.969 3.533 12.723 1.00 21.36 213 GLY B N 1
ATOM 1446 C CA . GLY B 1 27 ? -19.759 3.536 11.886 1.00 22.06 213 GLY B CA 1
ATOM 1447 C C . GLY B 1 27 ? -19.190 4.919 11.674 1.00 21.38 213 GLY B C 1
ATOM 1448 O O . GLY B 1 27 ? -18.366 5.119 10.794 1.00 22.58 213 GLY B O 1
ATOM 1449 N N . LYS B 1 28 ? -19.623 5.887 12.474 1.00 22.29 214 LYS B N 1
ATOM 1450 C CA . LYS B 1 28 ? -19.120 7.235 12.371 1.00 22.03 214 LYS B CA 1
ATOM 1451 C C . LYS B 1 28 ? -17.654 7.255 12.862 1.00 20.79 214 LYS B C 1
ATOM 1452 O O . LYS B 1 28 ? -17.341 6.834 13.972 1.00 20.96 214 LYS B O 1
ATOM 1458 N N . GLU B 1 29 ? -16.788 7.769 12.003 1.00 18.68 215 GLU B N 1
ATOM 1459 C CA . GLU B 1 29 ? -15.334 7.758 12.189 1.00 18.01 215 GLU B CA 1
ATOM 1460 C C . GLU B 1 29 ? -14.741 9.159 12.058 1.00 17.88 215 GLU B C 1
ATOM 1461 O O . GLU B 1 29 ? -13.976 9.463 11.136 1.00 21.38 215 GLU B O 1
ATOM 1467 N N . GLU B 1 30 ? -15.069 10.008 13.021 1.00 17.18 216 GLU B N 1
ATOM 1468 C CA . GLU B 1 30 ? -14.686 11.413 13.017 1.00 18.14 216 GLU B CA 1
ATOM 1469 C C . GLU B 1 30 ? -13.309 11.645 13.628 1.00 16.69 216 GLU B C 1
ATOM 1470 O O . GLU B 1 30 ? -12.823 10.844 14.430 1.00 17.34 216 GLU B O 1
ATOM 1476 N N . GLY B 1 31 ? -12.701 12.761 13.254 1.00 15.22 217 GLY B N 1
ATOM 1477 C CA . GLY B 1 31 ? -11.476 13.215 13.870 1.00 15.15 217 GLY B CA 1
ATOM 1478 C C . GLY B 1 31 ? -10.207 12.595 13.335 1.00 14.33 217 GLY B C 1
ATOM 1479 O O . GLY B 1 31 ? -9.166 12.696 13.994 1.00 14.76 217 GLY B O 1
ATOM 1480 N N . MET B 1 32 ? -10.268 12.023 12.130 1.00 13.80 218 MET B N 1
ATOM 1481 C CA . MET B 1 32 ? -9.164 11.279 11.537 1.00 13.88 218 MET B CA 1
ATOM 1482 C C . MET B 1 32 ? -9.058 11.520 10.037 1.00 14.11 218 MET B C 1
ATOM 1483 O O . MET B 1 32 ? -10.087 11.713 9.362 1.00 15.71 218 MET B O 1
ATOM 1488 N N . LYS B 1 33 ? -7.844 11.463 9.496 1.00 14.05 219 LYS B N 1
ATOM 1489 C CA . LYS B 1 33 ? -7.632 11.534 8.059 1.00 15.06 219 LYS B CA 1
ATOM 1490 C C . LYS B 1 33 ? -6.516 10.552 7.683 1.00 14.09 219 LYS B C 1
ATOM 1491 O O . LYS B 1 33 ? -5.654 10.248 8.478 1.00 14.63 219 LYS B O 1
ATOM 1497 N N . ILE B 1 34 ? -6.531 10.099 6.441 1.00 14.86 220 ILE B N 1
ATOM 1498 C CA . ILE B 1 34 ? -5.471 9.264 5.876 1.00 14.83 220 ILE B CA 1
ATOM 1499 C C . ILE B 1 34 ? -4.331 10.131 5.351 1.00 15.25 220 ILE B C 1
ATOM 1500 O O . ILE B 1 34 ? -4.574 11.161 4.730 1.00 18.28 220 ILE B O 1
ATOM 1505 N N . ASP B 1 35 ? -3.095 9.721 5.605 1.00 16.41 221 ASP B N 1
ATOM 1506 C CA . ASP B 1 35 ? -1.911 10.424 5.091 1.00 16.89 221 ASP B CA 1
ATOM 1507 C C . ASP B 1 35 ? -0.835 9.402 4.767 1.00 16.58 221 ASP B C 1
ATOM 1508 O O . ASP B 1 35 ? -0.869 8.280 5.268 1.00 17.29 221 ASP B O 1
ATOM 1513 N N . LEU B 1 36 ? 0.096 9.763 3.899 1.00 16.39 222 LEU B N 1
ATOM 1514 C CA . LEU B 1 36 ? 1.323 8.981 3.722 1.00 16.92 222 LEU B CA 1
ATOM 1515 C C . LEU B 1 36 ? 2.280 9.208 4.867 1.00 16.83 222 LEU B C 1
ATOM 1516 O O . LEU B 1 36 ? 2.540 10.343 5.228 1.00 18.93 222 LEU B O 1
ATOM 1521 N N . ILE B 1 37 ? 2.828 8.134 5.410 1.00 15.52 223 ILE B N 1
ATOM 1522 C CA . ILE B 1 37 ? 3.738 8.179 6.559 1.00 15.99 223 ILE B CA 1
ATOM 1523 C C . ILE B 1 37 ? 5.057 7.559 6.153 1.00 15.45 223 ILE B C 1
ATOM 1524 O O . ILE B 1 37 ? 5.068 6.449 5.643 1.00 15.43 223 ILE B O 1
ATOM 1529 N N . ASP B 1 38 ? 6.150 8.292 6.348 1.00 15.67 224 ASP B N 1
ATOM 1530 C CA . ASP B 1 38 ? 7.452 7.845 5.904 1.00 16.65 224 ASP B CA 1
ATOM 1531 C C . ASP B 1 38 ? 7.769 6.448 6.460 1.00 16.52 224 ASP B C 1
ATOM 1532 O O . ASP B 1 38 ? 7.740 6.206 7.671 1.00 16.96 224 ASP B O 1
ATOM 1537 N N . GLY B 1 39 ? 8.064 5.536 5.536 1.00 15.40 225 GLY B N 1
ATOM 1538 C CA . GLY B 1 39 ? 8.441 4.186 5.842 1.00 14.87 225 GLY B CA 1
ATOM 1539 C C . GLY B 1 39 ? 7.310 3.238 6.143 1.00 14.91 225 GLY B C 1
ATOM 1540 O O . GLY B 1 39 ? 7.591 2.086 6.392 1.00 16.80 225 GLY B O 1
ATOM 1541 N N . LYS B 1 40 ? 6.062 3.716 6.181 1.00 14.51 226 LYS B N 1
ATOM 1542 C CA . LYS B 1 40 ? 4.966 2.866 6.648 1.00 13.78 226 LYS B CA 1
ATOM 1543 C C . LYS B 1 40 ? 3.846 2.661 5.627 1.00 14.06 226 LYS B C 1
ATOM 1544 O O . LYS B 1 40 ? 2.952 1.848 5.904 1.00 15.12 226 LYS B O 1
ATOM 1550 N N . GLY B 1 41 ? 3.843 3.359 4.486 1.00 13.59 227 GLY B N 1
ATOM 1551 C CA . GLY B 1 41 ? 2.689 3.358 3.574 1.00 13.75 227 GLY B CA 1
ATOM 1552 C C . GLY B 1 41 ? 1.746 4.472 3.965 1.00 14.00 227 GLY B C 1
ATOM 1553 O O . GLY B 1 41 ? 2.159 5.610 4.231 1.00 15.64 227 GLY B O 1
ATOM 1554 N N . ARG B 1 42 ? 0.474 4.142 4.018 1.00 13.59 228 ARG B N 1
ATOM 1555 C CA . ARG B 1 42 ? -0.525 5.053 4.524 1.00 14.74 228 ARG B CA 1
ATOM 1556 C C . ARG B 1 42 ? -0.633 4.865 6.032 1.00 13.19 228 ARG B C 1
ATOM 1557 O O . ARG B 1 42 ? -0.284 3.827 6.571 1.00 13.21 228 ARG B O 1
ATOM 1565 N N . GLY B 1 43 ? -1.140 5.880 6.705 1.00 13.07 229 GLY B N 1
ATOM 1566 C CA . GLY B 1 43 ? -1.480 5.787 8.117 1.00 12.22 229 GLY B CA 1
ATOM 1567 C C . GLY B 1 43 ? -2.608 6.760 8.388 1.00 11.70 229 GLY B C 1
ATOM 1568 O O . GLY B 1 43 ? -3.113 7.409 7.490 1.00 13.81 229 GLY B O 1
ATOM 1569 N N . VAL B 1 44 ? -3.010 6.827 9.650 1.00 11.64 230 VAL B N 1
ATOM 1570 C CA . VAL B 1 44 ? -4.147 7.658 10.042 1.00 11.62 230 VAL B CA 1
ATOM 1571 C C . VAL B 1 44 ? -3.650 8.697 11.042 1.00 11.86 230 VAL B C 1
ATOM 1572 O O . VAL B 1 44 ? -3.007 8.376 12.033 1.00 12.44 230 VAL B O 1
ATOM 1576 N N . ILE B 1 45 ? -4.003 9.937 10.771 1.00 12.71 231 ILE B N 1
ATOM 1577 C CA . ILE B 1 45 ? -3.604 11.113 11.558 1.00 13.76 231 ILE B CA 1
ATOM 1578 C C . ILE B 1 45 ? -4.833 11.678 12.261 1.00 13.25 231 ILE B C 1
ATOM 1579 O O . ILE B 1 45 ? -5.909 11.803 11.659 1.00 14.25 231 ILE B O 1
ATOM 1584 N N . ALA B 1 46 ? -4.658 12.091 13.502 1.00 12.98 232 ALA B N 1
ATOM 1585 C CA . ALA B 1 46 ? -5.713 12.761 14.236 1.00 14.10 232 ALA B CA 1
ATOM 1586 C C . ALA B 1 46 ? -5.887 14.172 13.712 1.00 13.91 232 ALA B C 1
ATOM 1587 O O . ALA B 1 46 ? -4.916 14.890 13.524 1.00 14.54 232 ALA B O 1
ATOM 1589 N N . THR B 1 47 ? -7.130 14.592 13.491 1.00 14.19 233 THR B N 1
ATOM 1590 C CA . THR B 1 47 ? -7.421 15.971 13.115 1.00 15.10 233 THR B CA 1
ATOM 1591 C C . THR B 1 47 ? -8.038 16.769 14.267 1.00 15.39 233 THR B C 1
ATOM 1592 O O . THR B 1 47 ? -8.354 17.961 14.103 1.00 17.33 233 THR B O 1
ATOM 1596 N N . LYS B 1 48 ? -8.204 16.132 15.424 1.00 15.32 234 LYS B N 1
ATOM 1597 C CA . LYS B 1 48 ? -8.643 16.783 16.654 1.00 15.61 234 LYS B CA 1
ATOM 1598 C C . LYS B 1 48 ? -7.922 16.088 17.803 1.00 15.12 234 LYS B C 1
ATOM 1599 O O . LYS B 1 48 ? -7.352 15.011 17.625 1.00 15.06 234 LYS B O 1
ATOM 1605 N N . GLN B 1 49 ? -7.970 16.697 18.977 1.00 15.33 235 GLN B N 1
ATOM 1606 C CA . GLN B 1 49 ? -7.449 16.073 20.176 1.00 15.98 235 GLN B CA 1
ATOM 1607 C C . GLN B 1 49 ? -8.386 14.940 20.620 1.00 14.73 235 GLN B C 1
ATOM 1608 O O . GLN B 1 49 ? -9.622 15.032 20.517 1.00 17.62 235 GLN B O 1
ATOM 1614 N N . PHE B 1 50 ? -7.806 13.834 21.060 1.00 13.86 236 PHE B N 1
ATOM 1615 C CA . PHE B 1 50 ? -8.521 12.751 21.780 1.00 14.33 236 PHE B CA 1
ATOM 1616 C C . PHE B 1 50 ? -8.004 12.748 23.219 1.00 14.78 236 PHE B C 1
ATOM 1617 O O . PHE B 1 50 ? -6.802 12.924 23.444 1.00 17.98 236 PHE B O 1
ATOM 1625 N N . SER B 1 51 ? -8.871 12.563 24.190 1.00 15.16 237 SER B N 1
ATOM 1626 C CA . SER B 1 51 ? -8.433 12.475 25.575 1.00 15.60 237 SER B CA 1
ATOM 1627 C C . SER B 1 51 ? -8.237 11.025 25.918 1.00 14.38 237 SER B C 1
ATOM 1628 O O . SER B 1 51 ? -8.887 10.163 25.346 1.00 14.86 237 SER B O 1
ATOM 1631 N N . ARG B 1 52 ? -7.348 10.765 26.880 1.00 14.08 238 ARG B N 1
ATOM 1632 C CA . ARG B 1 52 ? -7.124 9.404 27.326 1.00 14.77 238 ARG B CA 1
ATOM 1633 C C . ARG B 1 52 ? -8.454 8.714 27.631 1.00 13.66 238 ARG B C 1
ATOM 1634 O O . ARG B 1 52 ? -9.308 9.260 28.340 1.00 14.70 238 ARG B O 1
ATOM 1642 N N . GLY B 1 53 ? -8.611 7.490 27.134 1.00 14.03 239 GLY B N 1
ATOM 1643 C CA . GLY B 1 53 ? -9.813 6.701 27.337 1.00 14.49 239 GLY B CA 1
ATOM 1644 C C . GLY B 1 53 ? -10.902 6.911 26.315 1.00 14.86 239 GLY B C 1
ATOM 1645 O O . GLY B 1 53 ? -11.849 6.136 26.341 1.00 16.25 239 GLY B O 1
ATOM 1646 N N . ASP B 1 54 ? -10.802 7.948 25.476 1.00 14.44 240 ASP B N 1
ATOM 1647 C CA . ASP B 1 54 ? -11.795 8.182 24.410 1.00 14.02 240 ASP B CA 1
ATOM 1648 C C . ASP B 1 54 ? -11.778 7.055 23.390 1.00 14.49 240 ASP B C 1
ATOM 1649 O O . ASP B 1 54 ? -10.732 6.542 23.018 1.00 14.70 240 ASP B O 1
ATOM 1654 N N . PHE B 1 55 ? -12.958 6.729 22.900 1.00 15.39 241 PHE B N 1
ATOM 1655 C CA . PHE B 1 55 ? -13.120 5.953 21.691 1.00 14.75 241 PHE B CA 1
ATOM 1656 C C . PHE B 1 55 ? -12.470 6.662 20.521 1.00 14.85 241 PHE B C 1
ATOM 1657 O O . PHE B 1 55 ? -12.696 7.853 20.298 1.00 15.61 241 PHE B O 1
ATOM 1665 N N . VAL B 1 56 ? -11.666 5.918 19.768 1.00 12.28 242 VAL B N 1
ATOM 1666 C CA . VAL B 1 56 ? -11.059 6.443 18.566 1.00 12.45 242 VAL B CA 1
ATOM 1667 C C . VAL B 1 56 ? -11.740 5.861 17.335 1.00 12.42 242 VAL B C 1
ATOM 1668 O O . VAL B 1 56 ? -12.300 6.612 16.527 1.00 13.25 242 VAL B O 1
ATOM 1672 N N . VAL B 1 57 ? -11.740 4.548 17.199 1.00 11.98 243 VAL B N 1
ATOM 1673 C CA . VAL B 1 57 ? -12.270 3.902 16.011 1.00 11.78 243 VAL B CA 1
ATOM 1674 C C . VAL B 1 57 ? -12.412 2.417 16.278 1.00 11.61 243 VAL B C 1
ATOM 1675 O O . VAL B 1 57 ? -11.695 1.860 17.097 1.00 12.06 243 VAL B O 1
ATOM 1679 N N . GLU B 1 58 ? -13.353 1.751 15.597 1.00 11.94 244 GLU B N 1
ATOM 1680 C CA . GLU B 1 58 ? -13.449 0.300 15.646 1.00 12.36 244 GLU B CA 1
ATOM 1681 C C . GLU B 1 58 ? -12.401 -0.340 14.747 1.00 12.44 244 GLU B C 1
ATOM 1682 O O . GLU B 1 58 ? -12.126 0.173 13.656 1.00 13.11 244 GLU B O 1
ATOM 1688 N N . TYR B 1 59 ? -11.848 -1.496 15.133 1.00 11.74 245 TYR B N 1
ATOM 1689 C CA . TYR B 1 59 ? -11.124 -2.358 14.196 1.00 12.68 245 TYR B CA 1
ATOM 1690 C C . TYR B 1 59 ? -12.197 -3.208 13.523 1.00 13.13 245 TYR B C 1
ATOM 1691 O O . TYR B 1 59 ? -12.580 -4.257 13.988 1.00 13.46 245 TYR B O 1
ATOM 1700 N N . HIS B 1 60 ? -12.720 -2.686 12.432 1.00 13.82 246 HIS B N 1
ATOM 1701 C CA . HIS B 1 60 ? -13.903 -3.230 11.797 1.00 14.49 246 HIS B CA 1
ATOM 1702 C C . HIS B 1 60 ? -13.510 -4.261 10.767 1.00 17.08 246 HIS B C 1
ATOM 1703 O O . HIS B 1 60 ? -12.529 -4.098 10.068 1.00 21.16 246 HIS B O 1
ATOM 1710 N N . GLY B 1 61 ? -14.303 -5.316 10.659 1.00 17.08 247 GLY B N 1
ATOM 1711 C CA . GLY B 1 61 ? -14.143 -6.340 9.628 1.00 18.99 247 GLY B CA 1
ATOM 1712 C C . GLY B 1 61 ? -15.018 -7.546 9.921 1.00 20.09 247 GLY B C 1
ATOM 1713 O O . GLY B 1 61 ? -15.906 -7.502 10.788 1.00 22.40 247 GLY B O 1
ATOM 1714 N N . ASP B 1 62 ? -14.760 -8.644 9.232 1.00 20.82 248 ASP B N 1
ATOM 1715 C CA . ASP B 1 62 ? -15.586 -9.839 9.414 1.00 20.94 248 ASP B CA 1
ATOM 1716 C C . ASP B 1 62 ? -15.213 -10.593 10.676 1.00 20.09 248 ASP B C 1
ATOM 1717 O O . ASP B 1 62 ? -14.067 -11.021 10.794 1.00 21.27 248 ASP B O 1
ATOM 1722 N N . LEU B 1 63 ? -16.156 -10.807 11.578 1.00 19.96 249 LEU B N 1
ATOM 1723 C CA . LEU B 1 63 ? -15.933 -11.580 12.789 1.00 20.60 249 LEU B CA 1
ATOM 1724 C C . LEU B 1 63 ? -16.063 -13.068 12.454 1.00 20.54 249 LEU B C 1
ATOM 1725 O O . LEU B 1 63 ? -17.117 -13.543 11.996 1.00 22.26 249 LEU B O 1
ATOM 1730 N N . ILE B 1 64 ? -14.994 -13.818 12.684 1.00 19.88 250 ILE B N 1
ATOM 1731 C CA . ILE B 1 64 ? -14.958 -15.253 12.388 1.00 20.21 250 ILE B CA 1
ATOM 1732 C C . ILE B 1 64 ? -14.293 -16.040 13.533 1.00 20.25 250 ILE B C 1
ATOM 1733 O O . ILE B 1 64 ? -13.650 -15.478 14.422 1.00 19.86 250 ILE B O 1
ATOM 1738 N N . GLU B 1 65 ? -14.443 -17.361 13.500 1.00 20.09 251 GLU B N 1
ATOM 1739 C CA . GLU B 1 65 ? -13.867 -18.241 14.522 1.00 21.97 251 GLU B CA 1
ATOM 1740 C C . GLU B 1 65 ? -12.483 -18.678 14.149 1.00 20.34 251 GLU B C 1
ATOM 1741 O O . GLU B 1 65 ? -12.124 -18.611 12.980 1.00 19.53 251 GLU B O 1
ATOM 1747 N N . ILE B 1 66 ? -11.702 -19.121 15.138 1.00 19.67 252 ILE B N 1
ATOM 1748 C CA . ILE B 1 66 ? -10.288 -19.425 14.927 1.00 19.58 252 ILE B CA 1
ATOM 1749 C C . ILE B 1 66 ? -10.043 -20.440 13.819 1.00 19.69 252 ILE B C 1
ATOM 1750 O O . ILE B 1 66 ? -9.128 -20.283 13.014 1.00 19.18 252 ILE B O 1
ATOM 1755 N N . THR B 1 67 ? -10.849 -21.494 13.767 1.00 21.59 253 THR B N 1
ATOM 1756 C CA . THR B 1 67 ? -10.601 -22.530 12.769 1.00 22.50 253 THR B CA 1
ATOM 1757 C C . THR B 1 67 ? -10.788 -21.969 11.349 1.00 22.75 253 THR B C 1
ATOM 1758 O O . THR B 1 67 ? -9.954 -22.190 10.478 1.00 23.11 253 THR B O 1
ATOM 1762 N N . ASP B 1 68 ? -11.844 -21.199 11.135 1.00 23.84 254 ASP B N 1
ATOM 1763 C CA . ASP B 1 68 ? -12.039 -20.557 9.841 1.00 23.52 254 ASP B CA 1
ATOM 1764 C C . ASP B 1 68 ? -10.970 -19.522 9.525 1.00 22.85 254 ASP B C 1
ATOM 1765 O O . ASP B 1 68 ? -10.558 -19.390 8.377 1.00 23.75 254 ASP B O 1
ATOM 1770 N N . ALA B 1 69 ? -10.522 -18.774 10.539 1.00 21.84 255 ALA B N 1
ATOM 1771 C CA . ALA B 1 69 ? -9.482 -17.770 10.348 1.00 21.15 255 ALA B CA 1
ATOM 1772 C C . ALA B 1 69 ? -8.188 -18.410 9.847 1.00 20.99 255 ALA B C 1
ATOM 1773 O O . ALA B 1 69 ? -7.557 -17.920 8.901 1.00 21.11 255 ALA B O 1
ATOM 1775 N N . LYS B 1 70 ? -7.806 -19.524 10.457 1.00 20.43 256 LYS B N 1
ATOM 1776 C CA . LYS B 1 70 ? -6.594 -20.232 10.038 1.00 21.31 256 LYS B CA 1
ATOM 1777 C C . LYS B 1 70 ? -6.715 -20.764 8.609 1.00 21.96 256 LYS B C 1
ATOM 1778 O O . LYS B 1 70 ? -5.736 -20.769 7.867 1.00 23.16 256 LYS B O 1
ATOM 1784 N N . LYS B 1 71 ? -7.913 -21.199 8.222 1.00 23.04 257 LYS B N 1
ATOM 1785 C CA . LYS B 1 71 ? -8.131 -21.633 6.836 1.00 24.96 257 LYS B CA 1
ATOM 1786 C C . LYS B 1 71 ? -8.004 -20.452 5.894 1.00 25.08 257 LYS B C 1
ATOM 1787 O O . LYS B 1 71 ? -7.348 -20.557 4.850 1.00 26.17 257 LYS B O 1
ATOM 1793 N N . ARG B 1 72 ? -8.608 -19.322 6.256 1.00 24.87 258 ARG B N 1
ATOM 1794 C CA . ARG B 1 72 ? -8.545 -18.128 5.392 1.00 25.38 258 ARG B CA 1
ATOM 1795 C C . ARG B 1 72 ? -7.103 -17.625 5.206 1.00 25.81 258 ARG B C 1
ATOM 1796 O O . ARG B 1 72 ? -6.725 -17.195 4.104 1.00 26.47 258 ARG B O 1
ATOM 1804 N N . GLU B 1 73 ? -6.310 -17.686 6.274 1.00 26.62 259 GLU B N 1
ATOM 1805 C CA . GLU B 1 73 ? -4.932 -17.216 6.252 1.00 28.59 259 GLU B CA 1
ATOM 1806 C C . GLU B 1 73 ? -4.093 -18.083 5.286 1.00 29.48 259 GLU B C 1
ATOM 1807 O O . GLU B 1 73 ? -3.281 -17.561 4.516 1.00 29.19 259 GLU B O 1
ATOM 1813 N N . ALA B 1 74 ? -4.324 -19.398 5.278 1.00 30.20 260 ALA B N 1
ATOM 1814 C CA . ALA B 1 74 ? -3.620 -20.279 4.344 1.00 31.00 260 ALA B CA 1
ATOM 1815 C C . ALA B 1 74 ? -3.955 -19.921 2.896 1.00 31.15 260 ALA B C 1
ATOM 1816 O O . ALA B 1 74 ? -3.090 -19.999 2.005 1.00 32.73 260 ALA B O 1
ATOM 1818 N N . LEU B 1 75 ? -5.202 -19.533 2.650 1.00 31.14 261 LEU B N 1
ATOM 1819 C CA . LEU B 1 75 ? -5.612 -19.102 1.306 1.00 31.36 261 LEU B CA 1
ATOM 1820 C C . LEU B 1 75 ? -5.052 -17.719 0.903 1.00 31.53 261 LEU B C 1
ATOM 1821 O O . LEU B 1 75 ? -4.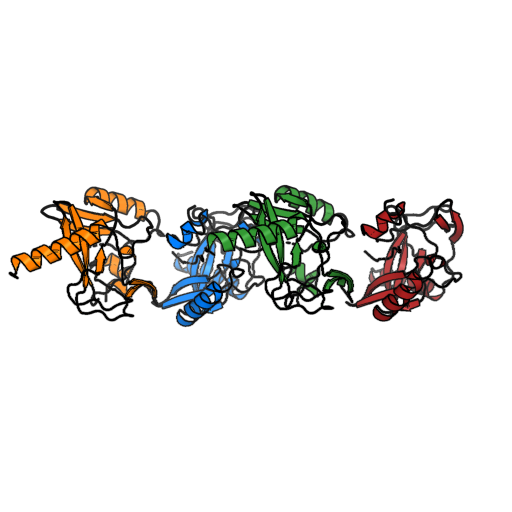624 -17.553 -0.233 1.00 31.61 261 LEU B O 1
ATOM 1826 N N . TYR B 1 76 ? -5.050 -16.730 1.805 1.00 31.13 262 TYR B N 1
ATOM 1827 C CA . TYR B 1 76 ? -4.386 -15.428 1.538 1.00 31.39 262 TYR B CA 1
ATOM 1828 C C . TYR B 1 76 ? -2.883 -15.584 1.319 1.00 32.44 262 TYR B C 1
ATOM 1829 O O . TYR B 1 76 ? -2.287 -14.884 0.484 1.00 32.86 262 TYR B O 1
ATOM 1838 N N . ALA B 1 77 ? -2.267 -16.486 2.077 1.00 33.70 263 ALA B N 1
ATOM 1839 C CA . ALA B 1 77 ? -0.830 -16.770 1.959 1.00 34.55 263 ALA B CA 1
ATOM 1840 C C . ALA B 1 77 ? -0.395 -17.179 0.541 1.00 35.53 263 ALA B C 1
ATOM 1841 O O . ALA B 1 77 ? 0.778 -17.031 0.198 1.00 35.44 263 ALA B O 1
ATOM 1843 N N . GLN B 1 78 ? -1.328 -17.696 -0.265 1.00 36.35 264 GLN B N 1
ATOM 1844 C CA . GLN B 1 78 ? -1.036 -18.075 -1.660 1.00 37.07 264 GLN B CA 1
ATOM 1845 C C . GLN B 1 78 ? -0.755 -16.864 -2.564 1.00 36.69 264 GLN B C 1
ATOM 1846 O O . GLN B 1 78 ? -0.189 -17.016 -3.644 1.00 37.21 264 GLN B O 1
ATOM 1852 N N . ASP B 1 79 ? -1.156 -15.670 -2.130 1.00 35.92 265 ASP B N 1
ATOM 1853 C CA . ASP B 1 79 ? -0.907 -14.443 -2.889 1.00 35.05 265 ASP B CA 1
ATOM 1854 C C . ASP B 1 79 ? -0.065 -13.482 -2.036 1.00 34.66 265 ASP B C 1
ATOM 1855 O O . ASP B 1 79 ? -0.585 -12.834 -1.128 1.00 33.55 265 ASP B O 1
ATOM 1860 N N . PRO B 1 80 ? 1.245 -13.374 -2.323 1.00 33.79 266 PRO B N 1
ATOM 1861 C CA . PRO B 1 80 ? 2.102 -12.588 -1.429 1.00 33.05 266 PRO B CA 1
ATOM 1862 C C . PRO B 1 80 ? 1.846 -11.077 -1.440 1.00 31.95 266 PRO B C 1
ATOM 1863 O O . PRO B 1 80 ? 2.318 -10.369 -0.550 1.00 32.60 266 PRO B O 1
ATOM 1867 N N . SER B 1 81 ? 1.087 -10.595 -2.417 1.00 30.35 267 SER B N 1
ATOM 1868 C CA . SER B 1 81 ? 0.699 -9.190 -2.469 1.00 29.18 267 SER B CA 1
ATOM 1869 C C . SER B 1 81 ? -0.487 -8.840 -1.560 1.00 27.84 267 SER B C 1
ATOM 1870 O O . SER B 1 81 ? -0.839 -7.676 -1.444 1.00 27.12 267 SER B O 1
ATOM 1873 N N . THR B 1 82 ? -1.128 -9.831 -0.947 1.00 27.89 268 THR B N 1
ATOM 1874 C CA . THR B 1 82 ? -2.355 -9.570 -0.158 1.00 28.23 268 THR B CA 1
ATOM 1875 C C . THR B 1 82 ? -2.242 -8.552 1.002 1.00 28.84 268 THR B C 1
ATOM 1876 O O . THR B 1 82 ? -3.082 -7.663 1.122 1.00 29.64 268 THR B O 1
ATOM 1880 N N . GLY B 1 83 ? -1.232 -8.671 1.849 1.00 28.56 269 GLY B N 1
ATOM 1881 C CA . GLY B 1 83 ? -1.178 -7.813 3.039 1.00 27.52 269 GLY B CA 1
ATOM 1882 C C . GLY B 1 83 ? -1.950 -8.419 4.199 1.00 26.98 269 GLY B C 1
ATOM 1883 O O . GLY B 1 83 ? -2.766 -9.333 4.023 1.00 26.01 269 GLY B O 1
ATOM 1884 N N . CYS B 1 84 ? -1.680 -7.896 5.389 1.00 25.71 270 CYS B N 1
ATOM 1885 C CA . CYS B 1 84 ? -2.054 -8.576 6.619 1.00 25.27 270 CYS B CA 1
ATOM 1886 C C . CYS B 1 84 ? -3.016 -7.729 7.416 1.00 23.99 270 CYS B C 1
ATOM 1887 O O . CYS B 1 84 ? -2.603 -6.716 7.962 1.00 25.08 270 CYS B O 1
ATOM 1890 N N . TYR B 1 85 ? -4.277 -8.174 7.458 1.00 24.45 271 TYR B N 1
ATOM 1891 C CA . TYR B 1 85 ? -5.397 -7.433 8.069 1.00 22.88 271 TYR B CA 1
ATOM 1892 C C . TYR B 1 85 ? -6.245 -8.312 9.047 1.00 23.22 271 TYR B C 1
ATOM 1893 O O . TYR B 1 85 ? -7.413 -8.027 9.288 1.00 24.44 271 TYR B O 1
ATOM 1902 N N . MET B 1 86 ? -5.660 -9.355 9.635 1.00 20.43 272 MET B N 1
ATOM 1903 C CA . MET B 1 86 ? -6.358 -10.243 10.572 1.00 19.94 272 MET B CA 1
ATOM 1904 C C . MET B 1 86 ? -5.968 -9.984 12.032 1.00 17.26 272 MET B C 1
ATOM 1905 O O . MET B 1 86 ? -4.787 -9.887 12.368 1.00 17.03 272 MET B O 1
ATOM 1910 N N . TYR B 1 87 ? -6.981 -9.886 12.896 1.00 14.68 273 TYR B N 1
ATOM 1911 C CA . TYR B 1 87 ? -6.771 -9.538 14.300 1.00 14.24 273 TYR B CA 1
ATOM 1912 C C . TYR B 1 87 ? -7.428 -10.591 15.189 1.00 13.58 273 TYR B C 1
ATOM 1913 O O . TYR B 1 87 ? -8.645 -10.613 15.339 1.00 14.01 273 TYR B O 1
ATOM 1922 N N . TYR B 1 88 ? -6.606 -11.445 15.772 1.00 13.18 274 TYR B N 1
ATOM 1923 C CA . TYR B 1 88 ? -7.082 -12.536 16.624 1.00 14.47 274 TYR B CA 1
ATOM 1924 C C . TYR B 1 88 ? -7.264 -12.065 18.044 1.00 13.93 274 TYR B C 1
ATOM 1925 O O . TYR B 1 88 ? -6.487 -11.241 18.540 1.00 14.15 274 TYR B O 1
ATOM 1934 N N . PHE B 1 89 ? -8.265 -12.611 18.727 1.00 12.95 275 PHE B N 1
ATOM 1935 C CA . PHE B 1 89 ? -8.515 -12.248 20.104 1.00 12.86 275 PHE B CA 1
ATOM 1936 C C . PHE B 1 89 ? -9.272 -13.354 20.846 1.00 12.36 275 PHE B C 1
ATOM 1937 O O . PHE B 1 89 ? -9.929 -14.175 20.235 1.00 14.04 275 PHE B O 1
ATOM 1945 N N . GLN B 1 90 ? -9.238 -13.316 22.169 1.00 14.30 276 GLN B N 1
ATOM 1946 C CA . GLN B 1 90 ? -10.032 -14.225 23.009 1.00 14.82 276 GLN B CA 1
ATOM 1947 C C . GLN B 1 90 ? -11.335 -13.554 23.401 1.00 15.74 276 GLN B C 1
ATOM 1948 O O . GLN B 1 90 ? -11.365 -12.395 23.781 1.00 15.28 276 GLN B O 1
ATOM 1954 N N . TYR B 1 91 ? -12.424 -14.326 23.388 1.00 15.31 277 TYR B N 1
ATOM 1955 C CA . TYR B 1 91 ? -13.702 -13.884 23.918 1.00 16.79 277 TYR B CA 1
ATOM 1956 C C . TYR B 1 91 ? -14.359 -15.066 24.597 1.00 16.04 277 TYR B C 1
ATOM 1957 O O . TYR B 1 91 ? -14.611 -16.089 23.972 1.00 17.05 277 TYR B O 1
ATOM 1966 N N . LEU B 1 92 ? -14.549 -14.934 25.903 1.00 17.86 278 LEU B N 1
ATOM 1967 C CA . LEU B 1 92 ? -15.044 -16.006 26.776 1.00 18.81 278 LEU B CA 1
ATOM 1968 C C . LEU B 1 92 ? -14.039 -17.165 26.665 1.00 18.67 278 LEU B C 1
ATOM 1969 O O . LEU B 1 92 ? -12.826 -16.952 26.802 1.00 19.80 278 LEU B O 1
ATOM 1974 N N . SER B 1 93 ? -14.475 -18.364 26.353 1.00 19.41 279 SER B N 1
ATOM 1975 C CA . SER B 1 93 ? -13.569 -19.494 26.309 1.00 18.68 279 SER B CA 1
ATOM 1976 C C . SER B 1 93 ? -13.149 -19.910 24.883 1.00 17.20 279 SER B C 1
ATOM 1977 O O . SER B 1 93 ? -12.663 -21.009 24.664 1.00 18.30 279 SER B O 1
ATOM 1980 N N . LYS B 1 94 ? -13.323 -19.015 23.918 1.00 17.74 280 LYS B N 1
ATOM 1981 C CA . LYS B 1 94 ? -12.985 -19.270 22.521 1.00 17.89 280 LYS B CA 1
ATOM 1982 C C . LYS B 1 94 ? -12.116 -18.149 21.950 1.00 16.34 280 LYS B C 1
ATOM 1983 O O . LYS B 1 94 ? -11.992 -17.095 22.545 1.00 16.92 280 LYS B O 1
ATOM 1989 N N . THR B 1 95 ? -11.524 -18.431 20.805 1.00 15.55 281 THR B N 1
ATOM 1990 C CA . THR B 1 95 ? -10.718 -17.496 20.054 1.00 14.91 281 THR B CA 1
ATOM 1991 C C . THR B 1 95 ? -11.413 -17.149 18.741 1.00 15.13 281 THR B C 1
ATOM 1992 O O . THR B 1 95 ? -11.983 -18.031 18.059 1.00 16.53 281 THR B O 1
ATOM 1996 N N . TYR B 1 96 ? -11.424 -15.846 18.438 1.00 15.58 282 TYR B N 1
ATOM 1997 C CA . TYR B 1 96 ? -12.046 -15.318 17.261 1.00 15.73 282 TYR B CA 1
ATOM 1998 C C . TYR B 1 96 ? -11.037 -14.460 16.523 1.00 15.50 282 TYR B C 1
ATOM 1999 O O . TYR B 1 96 ? -9.901 -14.288 16.966 1.00 15.12 282 TYR B O 1
ATOM 2008 N N . CYS B 1 97 ? -11.459 -13.955 15.378 1.00 15.31 283 CYS B N 1
ATOM 2009 C CA . CYS B 1 97 ? -10.630 -13.103 14.561 1.00 16.14 283 CYS B CA 1
ATOM 2010 C C . CYS B 1 97 ? -11.494 -12.077 13.845 1.00 15.73 283 CYS B C 1
ATOM 2011 O O . CYS B 1 97 ? -12.598 -12.420 13.393 1.00 17.08 283 CYS B O 1
ATOM 2014 N N . VAL B 1 98 ? -11.018 -10.825 13.796 1.00 15.51 284 VAL B N 1
ATOM 2015 C CA . VAL B 1 98 ? -11.585 -9.823 12.896 1.00 15.20 284 VAL B CA 1
ATOM 2016 C C . VAL B 1 98 ? -10.733 -9.807 11.641 1.00 15.82 284 VAL B C 1
ATOM 2017 O O . VAL B 1 98 ? -9.552 -9.448 11.681 1.00 17.22 284 VAL B O 1
ATOM 2021 N N . ASP B 1 99 ? -11.317 -10.216 10.523 1.00 16.71 285 ASP B N 1
ATOM 2022 C CA . ASP B 1 99 ? -10.631 -10.230 9.249 1.00 17.12 285 ASP B CA 1
ATOM 2023 C C . ASP B 1 99 ? -11.017 -8.979 8.473 1.00 16.87 285 ASP B C 1
ATOM 2024 O O . ASP B 1 99 ? -12.142 -8.870 7.958 1.00 18.11 285 ASP B O 1
ATOM 2029 N N . ALA B 1 100 ? -10.093 -8.019 8.412 1.00 17.55 286 ALA B N 1
ATOM 2030 C CA . ALA B 1 100 ? -10.320 -6.748 7.729 1.00 17.88 286 ALA B CA 1
ATOM 2031 C C . ALA B 1 100 ? -9.667 -6.713 6.356 1.00 19.08 286 ALA B C 1
ATOM 2032 O O . ALA B 1 100 ? -9.271 -5.662 5.848 1.00 18.93 286 ALA B O 1
ATOM 2034 N N . THR B 1 101 ? -9.569 -7.874 5.726 1.00 20.07 287 THR B N 1
ATOM 2035 C CA . THR B 1 101 ? -8.935 -7.932 4.420 1.00 21.84 287 THR B CA 1
ATOM 2036 C C . THR B 1 101 ? -9.786 -7.217 3.354 1.00 22.27 287 THR B C 1
ATOM 2037 O O . THR B 1 101 ? -9.213 -6.598 2.493 1.00 24.25 287 THR B O 1
ATOM 2041 N N . ARG B 1 102 ? -11.116 -7.259 3.454 1.00 23.64 288 ARG B N 1
ATOM 2042 C CA . ARG B 1 102 ? -11.977 -6.594 2.442 1.00 23.94 288 ARG B CA 1
ATOM 2043 C C . ARG B 1 102 ? -11.643 -5.081 2.423 1.00 23.11 288 ARG B C 1
ATOM 2044 O O . ARG B 1 102 ? -11.456 -4.422 3.454 1.00 21.87 288 ARG B O 1
ATOM 2052 N N . GLU B 1 103 ? -11.565 -4.505 1.231 1.00 22.25 289 GLU B N 1
ATOM 2053 C CA . GLU B 1 103 ? -11.081 -3.139 1.093 1.00 21.78 289 GLU B CA 1
ATOM 2054 C C . GLU B 1 103 ? -12.246 -2.152 1.220 1.00 21.37 289 GLU B C 1
ATOM 2055 O O . GLU B 1 103 ? -12.943 -1.914 0.284 1.00 24.32 289 GLU B O 1
ATOM 2061 N N . THR B 1 104 ? -12.418 -1.548 2.392 1.00 20.23 290 THR B N 1
ATOM 2062 C CA . THR B 1 104 ? -13.509 -0.642 2.718 1.00 18.83 290 THR B CA 1
ATOM 2063 C C . THR B 1 104 ? -12.994 0.797 2.907 1.00 17.35 290 THR B C 1
ATOM 2064 O O . THR B 1 104 ? -11.793 1.033 2.834 1.00 18.68 290 THR B O 1
ATOM 2068 N N . ASN B 1 105 ? -13.880 1.736 3.248 1.00 16.50 291 ASN B N 1
ATOM 2069 C CA . ASN B 1 105 ? -13.505 3.091 3.659 1.00 18.26 291 ASN B CA 1
ATOM 2070 C C . ASN B 1 105 ? -13.204 3.218 5.147 1.00 16.55 291 ASN B C 1
ATOM 2071 O O . ASN B 1 105 ? -13.021 4.324 5.631 1.00 18.52 291 ASN B O 1
ATOM 2076 N N . ARG B 1 106 ? -13.179 2.105 5.857 1.00 16.05 292 ARG B N 1
ATOM 2077 C CA . ARG B 1 106 ? -12.987 2.142 7.313 1.00 15.01 292 ARG B CA 1
ATOM 2078 C C . ARG B 1 106 ? -11.521 2.413 7.657 1.00 14.46 292 ARG B C 1
ATOM 2079 O O . ARG B 1 106 ? -10.614 1.961 6.952 1.00 15.06 292 ARG B O 1
ATOM 2087 N N . LEU B 1 107 ? -11.309 3.176 8.721 1.00 12.59 293 LEU B N 1
ATOM 2088 C CA . LEU B 1 107 ? -9.965 3.666 9.025 1.00 12.87 293 LEU B CA 1
ATOM 2089 C C . LEU B 1 107 ? -9.167 2.803 9.994 1.00 11.87 293 LEU B C 1
ATOM 2090 O O . LEU B 1 107 ? -7.941 2.890 10.002 1.00 12.35 293 LEU B O 1
ATOM 2095 N N . GLY B 1 108 ? -9.823 2.000 10.817 1.00 12.13 294 GLY B N 1
ATOM 2096 C CA . GLY B 1 108 ? -9.077 1.188 11.787 1.00 12.00 294 GLY B CA 1
ATOM 2097 C C . GLY B 1 108 ? -8.024 0.289 11.186 1.00 12.50 294 GLY B C 1
ATOM 2098 O O . GLY B 1 108 ? -6.923 0.165 11.728 1.00 11.66 294 GLY B O 1
ATOM 2099 N N . ARG B 1 109 ? -8.359 -0.273 10.031 1.00 11.26 295 ARG B N 1
ATOM 2100 C CA . ARG B 1 109 ? -7.489 -1.185 9.326 1.00 12.02 295 ARG B CA 1
ATOM 2101 C C . ARG B 1 109 ? -6.291 -0.465 8.669 1.00 11.67 295 ARG B C 1
ATOM 2102 O O . ARG B 1 109 ? -5.399 -1.132 8.140 1.00 13.02 295 ARG B O 1
ATOM 2110 N N . LEU B 1 110 ? -6.250 0.869 8.694 1.00 11.00 296 LEU B N 1
ATOM 2111 C CA . LEU B 1 110 ? -5.137 1.640 8.142 1.00 11.39 296 LEU B CA 1
ATOM 2112 C C . LEU B 1 110 ? -4.142 2.149 9.191 1.00 10.64 296 LEU B C 1
ATOM 2113 O O . LEU B 1 110 ? -3.186 2.830 8.854 1.00 11.90 296 LEU B O 1
ATOM 2118 N N . ILE B 1 111 ? -4.377 1.839 10.460 1.00 10.52 297 ILE B N 1
ATOM 2119 C CA . ILE B 1 111 ? -3.531 2.334 11.546 1.00 10.67 297 ILE B CA 1
ATOM 2120 C C . ILE B 1 111 ? -2.300 1.458 11.702 1.00 10.25 297 ILE B C 1
ATOM 2121 O O . ILE B 1 111 ? -2.374 0.227 11.716 1.00 10.49 297 ILE B O 1
ATOM 2126 N N . ASN B 1 112 ? -1.141 2.112 11.788 1.00 10.31 298 ASN B N 1
ATOM 2127 C CA . ASN B 1 112 ? 0.160 1.440 11.882 1.00 9.88 298 ASN B CA 1
ATOM 2128 C C . ASN B 1 112 ? 0.517 1.027 13.313 1.00 10.01 298 ASN B C 1
ATOM 2129 O O . ASN B 1 112 ? -0.170 1.340 14.283 1.00 10.22 298 ASN B O 1
ATOM 2134 N N . HIS B 1 113 ? 1.629 0.295 13.405 1.00 10.73 299 HIS B N 1
ATOM 2135 C CA . HIS B 1 113 ? 2.076 -0.371 14.623 1.00 11.32 299 HIS B CA 1
ATOM 2136 C C . HIS B 1 113 ? 3.107 0.457 15.370 1.00 10.56 299 HIS B C 1
ATOM 2137 O O . HIS B 1 113 ? 4.032 0.998 14.761 1.00 11.32 299 HIS B O 1
ATOM 2144 N N . SER B 1 114 ? 3.000 0.428 16.694 1.00 11.59 300 SER B N 1
ATOM 2145 C CA . SER B 1 114 ? 4.098 0.774 17.585 1.00 13.13 300 SER B CA 1
ATOM 2146 C C . SER B 1 114 ? 3.897 0.045 18.907 1.00 13.79 300 SER B C 1
ATOM 2147 O O . SER B 1 114 ? 2.761 -0.063 19.370 1.00 14.39 300 SER B O 1
ATOM 2150 N N . LYS B 1 115 ? 4.980 -0.397 19.548 1.00 15.08 301 LYS B N 1
ATOM 2151 C CA . LYS B 1 115 ? 4.899 -0.875 20.921 1.00 17.25 301 LYS B CA 1
ATOM 2152 C C . LYS B 1 115 ? 4.776 0.259 21.920 1.00 17.82 301 LYS B C 1
ATOM 2153 O O . LYS B 1 115 ? 4.584 -0.002 23.126 1.00 21.52 301 LYS B O 1
ATOM 2159 N N . CYS B 1 116 ? 4.967 1.502 21.476 1.00 16.91 302 CYS B N 1
ATOM 2160 C CA . CYS B 1 116 ? 4.840 2.671 22.340 1.00 19.14 302 CYS B CA 1
ATOM 2161 C C . CYS B 1 116 ? 3.959 3.708 21.674 1.00 19.45 302 CYS B C 1
ATOM 2162 O O . CYS B 1 116 ? 4.301 4.906 21.559 1.00 21.16 302 CYS B O 1
ATOM 2165 N N . GLY B 1 117 ? 2.785 3.239 21.266 1.00 16.93 303 GLY B N 1
ATOM 2166 C CA . GLY B 1 117 ? 1.802 4.038 20.531 1.00 16.66 303 GLY B CA 1
ATOM 2167 C C . GLY B 1 117 ? 0.931 4.861 21.436 1.00 15.44 303 GLY B C 1
ATOM 2168 O O . GLY B 1 117 ? 1.266 5.168 22.591 1.00 18.31 303 GLY B O 1
ATOM 2169 N N . ASN B 1 118 ? -0.181 5.279 20.880 1.00 13.06 304 ASN B N 1
ATOM 2170 C CA . ASN B 1 118 ? -1.127 6.142 21.563 1.00 12.41 304 ASN B CA 1
ATOM 2171 C C . ASN B 1 118 ? -2.548 5.603 21.623 1.00 12.51 304 ASN B C 1
ATOM 2172 O O . ASN B 1 118 ? -3.415 6.267 22.185 1.00 12.60 304 ASN B O 1
ATOM 2177 N N . CYS B 1 119 ? -2.768 4.395 21.109 1.00 11.68 305 CYS B N 1
ATOM 2178 C CA . CYS B 1 119 ? -4.058 3.738 21.166 1.00 12.32 305 CYS B CA 1
ATOM 2179 C C . CYS B 1 119 ? -3.852 2.333 21.711 1.00 11.98 305 CYS B C 1
ATOM 2180 O O . CYS B 1 119 ? -2.778 1.735 21.539 1.00 12.53 305 CYS B O 1
ATOM 2183 N N . GLN B 1 120 ? -4.885 1.809 22.365 1.00 13.39 306 GLN B N 1
ATOM 2184 C CA . GLN B 1 120 ? -4.898 0.451 22.882 1.00 14.87 306 GLN B CA 1
ATOM 2185 C C . GLN B 1 120 ? -6.199 -0.209 22.415 1.00 13.51 306 GLN B C 1
ATOM 2186 O O . GLN B 1 120 ? -7.272 0.385 22.479 1.00 14.05 306 GLN B O 1
ATOM 2192 N N . THR B 1 121 ? -6.108 -1.455 22.022 1.00 13.09 307 THR B N 1
ATOM 2193 C CA . THR B 1 121 ? -7.275 -2.208 21.579 1.00 12.15 307 THR B CA 1
ATOM 2194 C C . THR B 1 121 ? -7.962 -2.807 22.771 1.00 12.88 307 THR B C 1
ATOM 2195 O O . THR B 1 121 ? -7.307 -3.325 23.674 1.00 14.21 307 THR B O 1
ATOM 2199 N N . LYS B 1 122 ? -9.285 -2.743 22.770 1.00 13.07 308 LYS B N 1
ATOM 2200 C CA . LYS B 1 122 ? -10.041 -3.409 23.786 1.00 15.99 308 LYS B CA 1
ATOM 2201 C C . LYS B 1 122 ? -11.239 -4.087 23.177 1.00 14.05 308 LYS B C 1
ATOM 2202 O O . LYS B 1 122 ? -11.721 -3.730 22.109 1.00 13.73 308 LYS B O 1
ATOM 2208 N N . LEU B 1 123 ? -11.707 -5.093 23.889 1.00 15.63 309 LEU B N 1
ATOM 2209 C CA . LEU B 1 123 ? -12.901 -5.807 23.549 1.00 17.54 309 LEU B CA 1
ATOM 2210 C C . LEU B 1 123 ? -14.110 -5.008 24.063 1.00 16.97 309 LEU B C 1
ATOM 2211 O O . LEU B 1 123 ? -14.146 -4.598 25.233 1.00 20.04 309 LEU B O 1
ATOM 2216 N N . HIS B 1 124 ? -15.093 -4.765 23.205 1.00 16.87 310 HIS B N 1
ATOM 2217 C CA . HIS B 1 124 ? -16.334 -4.116 23.597 1.00 17.67 310 HIS B CA 1
ATOM 2218 C C . HIS B 1 124 ? -17.458 -5.001 23.102 1.00 18.22 310 HIS B C 1
ATOM 2219 O O . HIS B 1 124 ? -17.685 -5.129 21.890 1.00 18.84 310 HIS B O 1
ATOM 2226 N N . ASP B 1 125 ? -18.180 -5.636 24.013 1.00 18.62 311 ASP B N 1
ATOM 2227 C CA . ASP B 1 125 ? -19.247 -6.492 23.491 1.00 20.34 311 ASP B CA 1
ATOM 2228 C C . ASP B 1 125 ? -20.604 -5.799 23.514 1.00 20.28 311 ASP B C 1
ATOM 2229 O O . ASP B 1 125 ? -20.908 -4.985 24.377 1.00 22.74 311 ASP B O 1
ATOM 2234 N N . ILE B 1 126 ? -21.362 -6.049 22.464 1.00 20.18 312 ILE B N 1
ATOM 2235 C CA . ILE B 1 126 ? -22.714 -5.537 22.354 1.00 20.94 312 ILE B CA 1
ATOM 2236 C C . ILE B 1 126 ? -23.635 -6.751 22.249 1.00 21.02 312 ILE B C 1
ATOM 2237 O O . ILE B 1 126 ? -23.641 -7.452 21.247 1.00 19.99 312 ILE B O 1
ATOM 2242 N N . ASP B 1 127 ? -24.383 -6.998 23.323 1.00 22.45 313 ASP B N 1
ATOM 2243 C CA . ASP B 1 127 ? -25.333 -8.118 23.397 1.00 22.68 313 ASP B CA 1
ATOM 2244 C C . ASP B 1 127 ? -24.741 -9.448 22.904 1.00 21.91 313 ASP B C 1
ATOM 2245 O O . ASP B 1 127 ? -25.326 -10.160 22.073 1.00 21.78 313 ASP B O 1
ATOM 2250 N N . GLY B 1 128 ? -23.561 -9.770 23.417 1.00 20.52 314 GLY B N 1
ATOM 2251 C CA . GLY B 1 128 ? -22.941 -11.030 23.139 1.00 19.88 314 GLY B CA 1
ATOM 2252 C C . GLY B 1 128 ? -22.157 -11.089 21.840 1.00 18.66 314 GLY B C 1
ATOM 2253 O O . GLY B 1 128 ? -21.648 -12.155 21.496 1.00 19.45 314 GLY B O 1
ATOM 2254 N N . VAL B 1 129 ? -22.049 -9.965 21.114 1.00 17.25 315 VAL B N 1
ATOM 2255 C CA . VAL B 1 129 ? -21.231 -9.902 19.918 1.00 16.28 315 VAL B CA 1
ATOM 2256 C C . VAL B 1 129 ? -19.994 -9.063 20.255 1.00 14.66 315 VAL B C 1
ATOM 2257 O O . VAL B 1 129 ? -20.120 -7.882 20.599 1.00 15.02 315 VAL B O 1
ATOM 2261 N N . PRO B 1 130 ? -18.802 -9.673 20.178 1.00 14.89 316 PRO B N 1
ATOM 2262 C CA . PRO B 1 130 ? -17.576 -8.928 20.505 1.00 14.45 316 PRO B CA 1
ATOM 2263 C C . PRO B 1 130 ? -17.164 -8.018 19.354 1.00 14.84 316 PRO B C 1
ATOM 2264 O O . PRO B 1 130 ? -17.228 -8.414 18.186 1.00 16.32 316 PRO B O 1
ATOM 2268 N N . HIS B 1 131 ? -16.731 -6.809 19.700 1.00 13.71 317 HIS B N 1
ATOM 2269 C CA . HIS B 1 131 ? -16.121 -5.871 18.779 1.00 13.32 317 HIS B CA 1
ATOM 2270 C C . HIS B 1 131 ? -14.755 -5.484 19.333 1.00 13.00 317 HIS B C 1
ATOM 2271 O O . HIS B 1 131 ? -14.591 -5.380 20.538 1.00 15.06 317 HIS B O 1
ATOM 2278 N N . LEU B 1 132 ? -13.816 -5.240 18.435 1.00 12.16 318 LEU B N 1
ATOM 2279 C CA . LEU B 1 132 ? -12.505 -4.707 18.812 1.00 12.08 318 LEU B CA 1
ATOM 2280 C C . LEU B 1 132 ? -12.506 -3.221 18.576 1.00 11.43 318 LEU B C 1
ATOM 2281 O O . LEU B 1 132 ? -12.767 -2.782 17.443 1.00 12.55 318 LEU B O 1
ATOM 2286 N N . ILE B 1 133 ? -12.208 -2.426 19.593 1.00 10.98 319 ILE B N 1
ATOM 2287 C CA . ILE B 1 133 ? -12.168 -0.981 19.439 1.00 11.51 319 ILE B CA 1
ATOM 2288 C C . ILE B 1 133 ? -10.816 -0.439 19.891 1.00 11.24 319 ILE B C 1
ATOM 2289 O O . ILE B 1 133 ? -10.148 -1.024 20.764 1.00 12.98 319 ILE B O 1
ATOM 2294 N N . LEU B 1 134 ? -10.427 0.677 19.309 1.00 10.99 320 LEU B N 1
ATOM 2295 C CA . LEU B 1 134 ? -9.221 1.389 19.738 1.00 11.13 320 LEU B CA 1
ATOM 2296 C C . LEU B 1 134 ? -9.640 2.565 20.587 1.00 12.02 320 LEU B C 1
ATOM 2297 O O . LEU B 1 134 ? -10.499 3.345 20.201 1.00 12.81 320 LEU B O 1
ATOM 2302 N N . ILE B 1 135 ? -9.015 2.635 21.759 1.00 12.51 321 ILE B N 1
ATOM 2303 C CA . ILE B 1 135 ? -9.197 3.683 22.766 1.00 13.53 321 ILE B CA 1
ATOM 2304 C C . ILE B 1 135 ? -7.883 4.428 22.874 1.00 12.83 321 ILE B C 1
ATOM 2305 O O . ILE B 1 135 ? -6.815 3.843 22.792 1.00 14.54 321 ILE B O 1
ATOM 2310 N N . ALA B 1 136 ? -7.944 5.717 23.125 1.00 12.24 322 ALA B N 1
ATOM 2311 C CA . ALA B 1 136 ? -6.718 6.494 23.326 1.00 11.72 322 ALA B CA 1
ATOM 2312 C C . ALA B 1 136 ? -6.066 6.088 24.640 1.00 11.76 322 ALA B C 1
ATOM 2313 O O . ALA B 1 136 ? -6.696 6.091 25.682 1.00 13.42 322 ALA B O 1
ATOM 2315 N N . SER B 1 137 ? -4.786 5.727 24.595 1.00 11.49 323 SER B N 1
ATOM 2316 C CA . SER B 1 137 ? -4.053 5.287 25.794 1.00 12.20 323 SER B CA 1
ATOM 2317 C C . SER B 1 137 ? -3.421 6.458 26.521 1.00 12.34 323 SER B C 1
ATOM 2318 O O . SER B 1 137 ? -2.963 6.285 27.663 1.00 13.02 323 SER B O 1
ATOM 2321 N N . ARG B 1 138 ? -3.451 7.645 25.907 1.00 12.47 324 ARG B N 1
ATOM 2322 C CA . ARG B 1 138 ? -2.976 8.905 26.478 1.00 12.60 324 ARG B CA 1
ATOM 2323 C C . ARG B 1 138 ? -3.722 9.962 25.681 1.00 11.80 324 ARG B C 1
ATOM 2324 O O . ARG B 1 138 ? -4.312 9.669 24.613 1.00 12.96 324 ARG B O 1
ATOM 2332 N N . ASP B 1 139 ? -3.663 11.192 26.137 1.00 12.32 325 ASP B N 1
ATOM 2333 C CA . ASP B 1 139 ? -4.141 12.272 25.284 1.00 12.15 325 ASP B CA 1
ATOM 2334 C C . ASP B 1 139 ? -3.335 12.311 23.980 1.00 12.47 325 ASP B C 1
ATOM 2335 O O . ASP B 1 139 ? -2.119 12.136 23.992 1.00 12.89 325 ASP B O 1
ATOM 2340 N N . ILE B 1 140 ? -4.036 12.559 22.876 1.00 12.34 326 ILE B N 1
ATOM 2341 C CA . ILE B 1 140 ? -3.481 12.606 21.522 1.00 12.45 326 ILE B CA 1
ATOM 2342 C C . ILE B 1 140 ? -3.739 13.972 20.925 1.00 12.02 326 ILE B C 1
ATOM 2343 O O . ILE B 1 140 ? -4.877 14.437 20.956 1.00 13.27 326 ILE B O 1
ATOM 2348 N N . ALA B 1 141 ? -2.694 14.628 20.418 1.00 12.60 327 ALA B N 1
ATOM 2349 C CA . ALA B 1 141 ? -2.825 15.944 19.815 1.00 12.23 327 ALA B CA 1
ATOM 2350 C C . ALA B 1 141 ? -3.253 15.865 18.348 1.00 12.05 327 ALA B C 1
ATOM 2351 O O . ALA B 1 141 ? -2.902 14.937 17.632 1.00 12.87 327 ALA B O 1
ATOM 2353 N N . ALA B 1 142 ? -3.993 16.862 17.895 1.00 12.52 328 ALA B N 1
ATOM 2354 C CA . ALA B 1 142 ? -4.213 17.018 16.474 1.00 13.02 328 ALA B CA 1
ATOM 2355 C C . ALA B 1 142 ? -2.871 17.006 15.746 1.00 13.14 328 ALA B C 1
ATOM 2356 O O . ALA B 1 142 ? -1.906 17.635 16.205 1.00 13.78 328 ALA B O 1
ATOM 2358 N N . GLY B 1 143 ? -2.782 16.222 14.670 1.00 13.16 329 GLY B N 1
ATOM 2359 C CA . GLY B 1 143 ? -1.582 16.103 13.886 1.00 13.13 329 GLY B CA 1
ATOM 2360 C C . GLY B 1 143 ? -0.792 14.834 14.131 1.00 13.21 329 GLY B C 1
ATOM 2361 O O . GLY B 1 143 ? 0.097 14.496 13.353 1.00 14.93 329 GLY B O 1
ATOM 2362 N N . GLU B 1 144 ? -1.061 14.162 15.245 1.00 12.43 330 GLU B N 1
ATOM 2363 C CA . GLU B 1 144 ? -0.322 12.928 15.563 1.00 11.80 330 GLU B CA 1
ATOM 2364 C C . GLU B 1 144 ? -0.836 11.749 14.737 1.00 11.88 330 GLU B C 1
ATOM 2365 O O . GLU B 1 144 ? -2.040 11.608 14.513 1.00 12.22 330 GLU B O 1
ATOM 2371 N N . GLU B 1 145 ? 0.093 10.901 14.323 1.00 12.00 331 GLU B N 1
ATOM 2372 C CA . GLU B 1 145 ? -0.274 9.585 13.798 1.00 11.24 331 GLU B CA 1
ATOM 2373 C C . GLU B 1 145 ? -0.816 8.684 14.894 1.00 11.26 331 GLU B C 1
ATOM 2374 O O . GLU B 1 145 ? -0.215 8.580 15.979 1.00 11.76 331 GLU B O 1
ATOM 2380 N N . LEU B 1 146 ? -1.953 8.034 14.635 1.00 10.45 332 LEU B N 1
ATOM 2381 C CA . LEU B 1 146 ? -2.486 7.011 15.517 1.00 10.95 332 LEU B CA 1
ATOM 2382 C C . LEU B 1 146 ? -1.665 5.724 15.358 1.00 10.00 332 LEU B C 1
ATOM 2383 O O . LEU B 1 146 ? -1.369 5.349 14.229 1.00 10.41 332 LEU B O 1
ATOM 2388 N N . LEU B 1 147 ? -1.307 5.087 16.461 1.00 10.20 333 LEU B N 1
ATOM 2389 C CA . LEU B 1 147 ? -0.501 3.859 16.460 1.00 10.10 333 LEU B CA 1
ATOM 2390 C C . LEU B 1 147 ? -0.946 2.968 17.597 1.00 10.22 333 LEU B C 1
ATOM 2391 O O . LEU B 1 147 ? -1.224 3.461 18.702 1.00 11.09 333 LEU B O 1
ATOM 2396 N N . PHE B 1 148 ? -0.931 1.644 17.411 1.00 10.30 334 PHE B N 1
ATOM 2397 C CA . PHE B 1 148 ? -1.144 0.682 18.487 1.00 10.76 334 PHE B CA 1
ATOM 2398 C C . PHE B 1 148 ? -0.223 -0.508 18.319 1.00 10.22 334 PHE B C 1
ATOM 2399 O O . PHE B 1 148 ? 0.361 -0.699 17.261 1.00 10.31 334 PHE B O 1
ATOM 2407 N N . ASP B 1 149 ? -0.142 -1.333 19.362 1.00 11.07 335 ASP B N 1
ATOM 2408 C CA . ASP B 1 149 ? 0.731 -2.494 19.341 1.00 11.02 335 ASP B CA 1
ATOM 2409 C C . ASP B 1 149 ? 0.021 -3.651 18.683 1.00 12.01 335 ASP B C 1
ATOM 2410 O O . ASP B 1 149 ? -0.966 -4.164 19.214 1.00 12.16 335 ASP B O 1
ATOM 2415 N N . TYR B 1 150 ? 0.494 -4.063 17.506 1.00 11.08 336 TYR B N 1
ATOM 2416 C CA . TYR B 1 150 ? -0.084 -5.199 16.815 1.00 11.74 336 TYR B CA 1
ATOM 2417 C C . TYR B 1 150 ? -0.013 -6.505 17.619 1.00 11.52 336 TYR B C 1
ATOM 2418 O O . TYR B 1 150 ? -0.863 -7.397 17.431 1.00 12.38 336 TYR B O 1
ATOM 2427 N N . GLY B 1 151 ? 0.925 -6.605 18.550 1.00 11.92 337 GLY B N 1
ATOM 2428 C CA . GLY B 1 151 ? 0.955 -7.753 19.469 1.00 12.74 337 GLY B CA 1
ATOM 2429 C C . GLY B 1 151 ? 1.595 -9.015 18.960 1.00 12.89 337 GLY B C 1
ATOM 2430 O O . GLY B 1 151 ? 1.427 -10.062 19.606 1.00 14.23 337 GLY B O 1
ATOM 2431 N N . ASP B 1 152 ? 2.245 -8.947 17.802 1.00 12.64 338 ASP B N 1
ATOM 2432 C CA . ASP B 1 152 ? 2.937 -10.104 17.232 1.00 13.01 338 ASP B CA 1
ATOM 2433 C C . ASP B 1 152 ? 4.395 -10.167 17.685 1.00 13.71 338 ASP B C 1
ATOM 2434 O O . ASP B 1 152 ? 5.204 -9.323 17.295 1.00 14.93 338 ASP B O 1
ATOM 2439 N N . ARG B 1 153 ? 4.714 -11.161 18.507 1.00 13.43 339 ARG B N 1
ATOM 2440 C CA . ARG B 1 153 ? 6.051 -11.374 19.099 1.00 13.81 339 ARG B CA 1
ATOM 2441 C C . ARG B 1 153 ? 6.801 -12.485 18.399 1.00 14.18 339 ARG B C 1
ATOM 2442 O O . ARG B 1 153 ? 7.900 -12.836 18.824 1.00 15.83 339 ARG B O 1
ATOM 2450 N N . SER B 1 154 ? 6.240 -13.036 17.330 1.00 14.12 340 SER B N 1
ATOM 2451 C CA . SER B 1 154 ? 6.844 -14.181 16.675 1.00 15.55 340 SER B CA 1
ATOM 2452 C C . SER B 1 154 ? 8.166 -13.816 16.026 1.00 16.12 340 SER B C 1
ATOM 2453 O O . SER B 1 154 ? 8.251 -12.861 15.281 1.00 16.84 340 SER B O 1
ATOM 2456 N N . LYS B 1 155 ? 9.167 -14.668 16.234 1.00 18.28 341 LYS B N 1
ATOM 2457 C CA . LYS B 1 155 ? 10.473 -14.485 15.612 1.00 19.46 341 LYS B CA 1
ATOM 2458 C C . LYS B 1 155 ? 10.370 -14.420 14.116 1.00 18.87 341 LYS B C 1
ATOM 2459 O O . LYS B 1 155 ? 10.981 -13.549 13.490 1.00 20.29 341 LYS B O 1
ATOM 2465 N N . ALA B 1 156 ? 9.610 -15.309 13.505 1.00 19.85 342 ALA B N 1
ATOM 2466 C CA . ALA B 1 156 ? 9.518 -15.333 12.044 1.00 20.16 342 ALA B CA 1
ATOM 2467 C C . ALA B 1 156 ? 8.870 -14.034 11.539 1.00 19.77 342 ALA B C 1
ATOM 2468 O O . ALA B 1 156 ? 9.276 -13.494 10.518 1.00 20.67 342 ALA B O 1
ATOM 2470 N N . SER B 1 157 ? 7.877 -13.525 12.263 1.00 18.29 343 SER B N 1
ATOM 2471 C CA . SER B 1 157 ? 7.228 -12.273 11.880 1.00 17.99 343 SE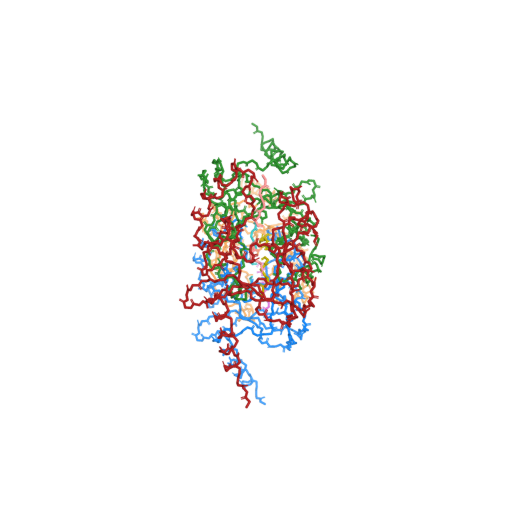R B CA 1
ATOM 2472 C C . SER B 1 157 ? 8.172 -11.098 11.976 1.00 16.39 343 SER B C 1
ATOM 2473 O O . SER B 1 157 ? 8.229 -10.260 11.066 1.00 17.34 343 SER B O 1
ATOM 2476 N N . ILE B 1 158 ? 8.893 -11.023 13.082 1.00 17.21 344 ILE B N 1
ATOM 2477 C CA . ILE B 1 158 ? 9.832 -9.930 13.335 1.00 18.49 344 ILE B CA 1
ATOM 2478 C C . ILE B 1 158 ? 10.967 -9.917 12.318 1.00 19.48 344 ILE B C 1
ATOM 2479 O O . ILE B 1 158 ? 11.418 -8.835 11.901 1.00 20.20 344 ILE B O 1
ATOM 2484 N N . GLU B 1 159 ? 11.437 -11.102 11.916 1.00 20.56 345 GLU B N 1
ATOM 2485 C CA . GLU B 1 159 ? 12.492 -11.173 10.910 1.00 21.71 345 GLU B CA 1
ATOM 2486 C C . GLU B 1 159 ? 11.969 -10.639 9.591 1.00 21.73 345 GLU B C 1
ATOM 2487 O O . GLU B 1 159 ? 12.697 -9.908 8.887 1.00 22.64 345 GLU B O 1
ATOM 2493 N N . ALA B 1 160 ? 10.747 -11.013 9.214 1.00 20.96 346 ALA B N 1
ATOM 2494 C CA . ALA B 1 160 ? 10.134 -10.538 7.970 1.00 20.96 346 ALA B CA 1
ATOM 2495 C C . ALA B 1 160 ? 9.667 -9.086 8.018 1.00 20.59 346 ALA B C 1
ATOM 2496 O O . ALA B 1 160 ? 9.579 -8.433 6.965 1.00 22.00 346 ALA B O 1
ATOM 2498 N N . HIS B 1 161 ? 9.372 -8.584 9.211 1.00 19.40 347 HIS B N 1
ATOM 2499 C CA . HIS B 1 161 ? 8.747 -7.268 9.408 1.00 18.99 347 HIS B CA 1
ATOM 2500 C C . HIS B 1 161 ? 9.437 -6.601 10.591 1.00 18.89 347 HIS B C 1
ATOM 2501 O O . HIS B 1 161 ? 8.918 -6.581 11.712 1.00 18.37 347 HIS B O 1
ATOM 2508 N N . PRO B 1 162 ? 10.675 -6.111 10.364 1.00 20.04 348 PRO B N 1
ATOM 2509 C CA . PRO B 1 162 ? 11.474 -5.664 11.494 1.00 19.81 348 PRO B CA 1
ATOM 2510 C C . PRO B 1 162 ? 10.914 -4.501 12.299 1.00 19.42 348 PRO B C 1
ATOM 2511 O O . PRO B 1 162 ? 11.273 -4.333 13.447 1.00 20.67 348 PRO B O 1
ATOM 2515 N N . TRP B 1 163 ? 10.022 -3.716 11.698 1.00 18.74 349 TRP B N 1
ATOM 2516 C CA . TRP B 1 163 ? 9.315 -2.641 12.399 1.00 17.80 349 TRP B CA 1
ATOM 2517 C C . TRP B 1 163 ? 8.457 -3.155 13.574 1.00 17.30 349 TRP B C 1
ATOM 2518 O O . TRP B 1 163 ? 8.096 -2.372 14.426 1.00 17.88 349 TRP B O 1
ATOM 2529 N N . LEU B 1 164 ? 8.160 -4.453 13.627 1.00 17.15 350 LEU B N 1
ATOM 2530 C CA . LEU B 1 164 ? 7.449 -5.021 14.785 1.00 18.10 350 LEU B CA 1
ATOM 2531 C C . LEU B 1 164 ? 8.216 -4.911 16.099 1.00 20.01 350 LEU B C 1
ATOM 2532 O O . LEU B 1 164 ? 7.611 -4.960 17.165 1.00 21.05 350 LEU B O 1
ATOM 2537 N N . LYS B 1 165 ? 9.544 -4.756 16.012 1.00 23.39 351 LYS B N 1
ATOM 2538 C CA . LYS B 1 165 ? 10.421 -4.745 17.187 1.00 26.56 351 LYS B CA 1
ATOM 2539 C C . LYS B 1 165 ? 10.290 -3.506 18.038 1.00 27.85 351 LYS B C 1
ATOM 2540 O O . LYS B 1 165 ? 10.740 -3.512 19.193 1.00 28.82 351 LYS B O 1
ATOM 2546 N N . HIS B 1 166 ? 9.766 -2.412 17.488 1.00 27.70 352 HIS B N 1
ATOM 2547 C CA . HIS B 1 166 ? 9.656 -1.204 18.300 1.00 28.26 352 HIS B CA 1
ATOM 2548 C C . HIS B 1 166 ? 8.236 -0.622 18.358 1.00 27.29 352 HIS B C 1
ATOM 2549 O O . HIS B 1 166 ? 7.994 0.328 19.081 1.00 27.47 352 HIS B O 1
ATOM 2557 N N . LYS C 1 7 ? -29.434 30.603 -7.096 1.00 37.20 193 LYS C N 1
ATOM 2558 C CA . LYS C 1 7 ? -29.624 29.307 -7.804 1.00 36.17 193 LYS C CA 1
ATOM 2559 C C . LYS C 1 7 ? -28.928 28.172 -7.073 1.00 36.49 193 LYS C C 1
ATOM 2560 O O . LYS C 1 7 ? -27.860 28.370 -6.504 1.00 37.46 193 LYS C O 1
ATOM 2566 N N . SER C 1 8 ? -29.527 26.984 -7.121 1.00 36.29 194 SER C N 1
ATOM 2567 C CA . SER C 1 8 ? -28.921 25.775 -6.570 1.00 35.65 194 SER C CA 1
ATOM 2568 C C . SER C 1 8 ? -27.765 25.341 -7.461 1.00 35.15 194 SER C C 1
ATOM 2569 O O . SER C 1 8 ? -27.655 25.782 -8.614 1.00 34.16 194 SER C O 1
ATOM 2572 N N . LYS C 1 9 ? -26.906 24.475 -6.933 1.00 34.49 195 LYS C N 1
ATOM 2573 C CA . LYS C 1 9 ? -25.807 23.925 -7.723 1.00 34.16 195 LYS C CA 1
ATOM 2574 C C . LYS C 1 9 ? -26.336 23.180 -8.944 1.00 33.64 195 LYS C C 1
ATOM 2575 O O . LYS C 1 9 ? -25.768 23.289 -10.034 1.00 33.21 195 LYS C O 1
ATOM 2581 N N . ALA C 1 10 ? -27.427 22.439 -8.761 1.00 33.49 196 ALA C N 1
ATOM 2582 C CA . ALA C 1 10 ? -28.032 21.663 -9.833 1.00 33.06 196 ALA C CA 1
ATOM 2583 C C . ALA C 1 10 ? -28.531 22.584 -10.964 1.00 32.54 196 ALA C C 1
ATOM 2584 O O . ALA C 1 10 ? -28.382 22.266 -12.147 1.00 32.49 196 ALA C O 1
ATOM 2586 N N . GLU C 1 11 ? -29.098 23.730 -10.594 1.00 32.31 197 GLU C N 1
ATOM 2587 C CA . GLU C 1 11 ? -29.564 24.714 -11.590 1.00 32.01 197 GLU C CA 1
ATOM 2588 C C . GLU C 1 11 ? -28.370 25.320 -12.344 1.00 30.91 197 GLU C C 1
ATOM 2589 O O . GLU C 1 11 ? -28.375 25.388 -13.578 1.00 30.29 197 GLU C O 1
ATOM 2595 N N . LEU C 1 12 ? -27.351 25.747 -11.608 1.00 29.71 198 LEU C N 1
ATOM 2596 C CA . LEU C 1 12 ? -26.120 26.277 -12.207 1.00 29.27 198 LEU C CA 1
ATOM 2597 C C . LEU C 1 12 ? -25.460 25.279 -13.165 1.00 28.56 198 LEU C C 1
ATOM 2598 O O . LEU C 1 12 ? -24.997 25.656 -14.247 1.00 27.00 198 LEU C O 1
ATOM 2603 N N . GLN C 1 13 ? -25.414 24.009 -12.776 1.00 28.34 199 GLN C N 1
ATOM 2604 C CA . GLN C 1 13 ? -24.778 22.987 -13.612 1.00 28.47 199 GLN C CA 1
ATOM 2605 C C . GLN C 1 13 ? -25.592 22.710 -14.875 1.00 27.27 199 GLN C C 1
ATOM 2606 O O . GLN C 1 13 ? -25.042 22.556 -15.959 1.00 25.07 199 GLN C O 1
ATOM 2612 N N . SER C 1 14 ? -26.908 22.637 -14.726 1.00 26.95 200 SER C N 1
ATOM 2613 C CA . SER C 1 14 ? -27.807 22.413 -15.849 1.00 26.51 200 SER C CA 1
ATOM 2614 C C . SER C 1 14 ? -27.742 23.560 -16.858 1.00 24.53 200 SER C C 1
ATOM 2615 O O . SER C 1 14 ? -27.702 23.328 -18.063 1.00 23.12 200 SER C O 1
ATOM 2618 N N . GLU C 1 15 ? -27.749 24.799 -16.370 1.00 22.91 201 GLU C N 1
ATOM 2619 C CA . GLU C 1 15 ? -27.697 25.966 -17.260 1.00 23.66 201 GLU C CA 1
ATOM 2620 C C . GLU C 1 15 ? -26.382 26.008 -18.022 1.00 22.89 201 GLU C C 1
ATOM 2621 O O . GLU C 1 15 ? -26.366 26.307 -19.218 1.00 22.18 201 GLU C O 1
ATOM 2627 N N . GLU C 1 16 ? -25.289 25.661 -17.341 1.00 22.86 202 GLU C N 1
ATOM 2628 C CA . GLU C 1 16 ? -23.976 25.572 -17.982 1.00 23.11 202 GLU C CA 1
ATOM 2629 C C . GLU C 1 16 ? -23.928 24.467 -19.031 1.00 22.37 202 GLU C C 1
ATOM 2630 O O . GLU C 1 16 ? -23.448 24.689 -20.149 1.00 22.31 202 GLU C O 1
ATOM 2636 N N . ARG C 1 17 ? -24.413 23.281 -18.683 1.00 23.74 203 ARG C N 1
ATOM 2637 C CA . ARG C 1 17 ? -24.448 22.157 -19.605 1.00 24.47 203 ARG C CA 1
ATOM 2638 C C . ARG C 1 17 ? -25.223 22.502 -20.879 1.00 23.16 203 ARG C C 1
ATOM 2639 O O . ARG C 1 17 ? -24.765 22.235 -21.989 1.00 22.43 203 ARG C O 1
ATOM 2647 N N . LYS C 1 18 ? -26.385 23.132 -20.714 1.00 22.74 204 LYS C N 1
ATOM 2648 C CA . LYS C 1 18 ? -27.199 23.523 -21.861 1.00 22.77 204 LYS C CA 1
ATOM 2649 C C . LYS C 1 18 ? -26.486 24.542 -22.759 1.00 20.88 204 LYS C C 1
ATOM 2650 O O . LYS C 1 18 ? -26.598 24.447 -23.963 1.00 21.05 204 LYS C O 1
ATOM 2656 N N . ARG C 1 19 ? -25.767 25.505 -22.193 1.00 19.86 205 ARG C N 1
ATOM 2657 C CA . ARG C 1 19 ? -25.024 26.477 -23.021 1.00 20.73 205 ARG C CA 1
ATOM 2658 C C . ARG C 1 19 ? -23.947 25.779 -23.858 1.00 20.32 205 ARG C C 1
ATOM 2659 O O . ARG C 1 19 ? -23.792 26.065 -25.051 1.00 20.38 205 ARG C O 1
ATOM 2667 N N . ILE C 1 20 ? -23.182 24.873 -23.253 1.00 19.79 206 ILE C N 1
ATOM 2668 C CA . ILE C 1 20 ? -22.148 24.164 -24.028 1.00 20.02 206 ILE C CA 1
ATOM 2669 C C . ILE C 1 20 ? -22.792 23.262 -25.065 1.00 20.41 206 ILE C C 1
ATOM 2670 O O . ILE C 1 20 ? -22.353 23.243 -26.223 1.00 20.66 206 ILE C O 1
ATOM 2675 N N . ASP C 1 21 ? -23.849 22.546 -24.681 1.00 19.92 207 ASP C N 1
ATOM 2676 C CA . ASP C 1 21 ? -24.566 21.706 -25.612 1.00 21.67 207 ASP C CA 1
ATOM 2677 C C . ASP C 1 21 ? -24.948 22.529 -26.846 1.00 21.88 207 ASP C C 1
ATOM 2678 O O . ASP C 1 21 ? -24.804 22.073 -27.959 1.00 22.56 207 ASP C O 1
ATOM 2683 N N . GLU C 1 22 ? -25.453 23.738 -26.640 1.00 21.88 208 GLU C N 1
ATOM 2684 C CA . GLU C 1 22 ? -25.954 24.532 -27.764 1.00 21.54 208 GLU C CA 1
ATOM 2685 C C . GLU C 1 22 ? -24.818 25.060 -28.615 1.00 21.21 208 GLU C C 1
ATOM 2686 O O . GLU C 1 22 ? -24.956 25.143 -29.822 1.00 21.56 208 GLU C O 1
ATOM 2692 N N . LEU C 1 23 ? -23.714 25.456 -27.988 1.00 20.15 209 LEU C N 1
ATOM 2693 C CA . LEU C 1 23 ? -22.519 25.864 -28.755 1.00 20.47 209 LEU C CA 1
ATOM 2694 C C . LEU C 1 23 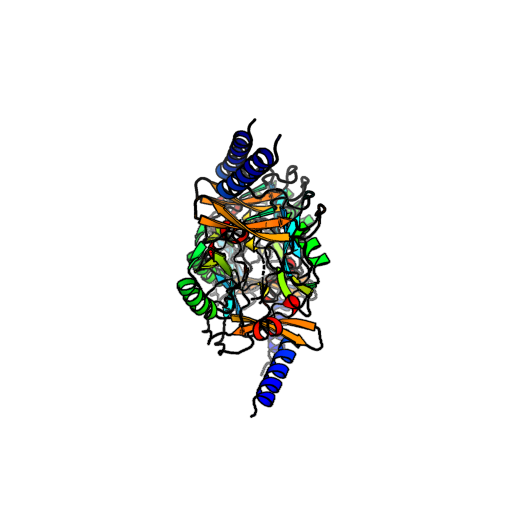? -22.040 24.737 -29.670 1.00 20.28 209 LEU C C 1
ATOM 2695 O O . LEU C 1 23 ? -21.677 24.973 -30.826 1.00 19.83 209 LEU C O 1
ATOM 2700 N N . ILE C 1 24 ? -22.038 23.515 -29.146 1.00 20.64 210 ILE C N 1
ATOM 2701 C CA . ILE C 1 24 ? -21.663 22.355 -29.940 1.00 20.98 210 ILE C CA 1
ATOM 2702 C C . ILE C 1 24 ? -22.662 22.083 -31.073 1.00 21.34 210 ILE C C 1
ATOM 2703 O O . ILE C 1 24 ? -22.282 22.007 -32.246 1.00 20.78 210 ILE C O 1
ATOM 2708 N N . GLU C 1 25 ? -23.943 21.986 -30.725 1.00 22.00 211 GLU C N 1
ATOM 2709 C CA . GLU C 1 25 ? -24.946 21.555 -31.681 1.00 23.81 211 GLU C CA 1
ATOM 2710 C C . GLU C 1 25 ? -25.207 22.559 -32.774 1.00 23.36 211 GLU C C 1
ATOM 2711 O O . GLU C 1 25 ? -25.451 22.156 -33.917 1.00 24.60 211 GLU C O 1
ATOM 2717 N N . SER C 1 26 ? -25.142 23.849 -32.459 1.00 22.93 212 SER C N 1
ATOM 2718 C CA . SER C 1 26 ? -25.355 24.857 -33.498 1.00 24.08 212 SER C CA 1
ATOM 2719 C C . SER C 1 26 ? -24.164 24.933 -34.448 1.00 23.49 212 SER C C 1
ATOM 2720 O O . SER C 1 26 ? -24.323 25.197 -35.617 1.00 23.95 212 SER C O 1
ATOM 2723 N N . GLY C 1 27 ? -22.959 24.712 -33.940 1.00 22.72 213 GLY C N 1
ATOM 2724 C CA . GLY C 1 27 ? -21.769 24.682 -34.804 1.00 22.90 213 GLY C CA 1
ATOM 2725 C C . GLY C 1 27 ? -21.433 25.975 -35.509 1.00 22.50 213 GLY C C 1
ATOM 2726 O O . GLY C 1 27 ? -20.855 25.947 -36.608 1.00 22.69 213 GLY C O 1
ATOM 2727 N N . LYS C 1 28 ? -21.780 27.109 -34.899 1.00 22.36 214 LYS C N 1
ATOM 2728 C CA . LYS C 1 28 ? -21.548 28.407 -35.542 1.00 23.06 214 LYS C CA 1
ATOM 2729 C C . LYS C 1 28 ? -20.068 28.776 -35.648 1.00 21.71 214 LYS C C 1
ATOM 2730 O O . LYS C 1 28 ? -19.649 29.489 -36.564 1.00 22.73 214 LYS C O 1
ATOM 2736 N N . GLU C 1 29 ? -19.271 28.307 -34.706 1.00 19.60 215 GLU C N 1
ATOM 2737 C CA . GLU C 1 29 ? -17.840 28.515 -34.751 1.00 19.40 215 GLU C CA 1
ATOM 2738 C C . GLU C 1 29 ? -17.485 29.993 -34.897 1.00 19.42 215 GLU C C 1
ATOM 2739 O O . GLU C 1 29 ? -16.648 30.396 -35.718 1.00 20.89 215 GLU C O 1
ATOM 2745 N N . GLU C 1 30 ? -18.125 30.807 -34.064 1.00 18.87 216 GLU C N 1
ATOM 2746 C CA . GLU C 1 30 ? -17.916 32.236 -34.114 1.00 19.91 216 GLU C CA 1
ATOM 2747 C C . GLU C 1 30 ? -16.580 32.622 -33.511 1.00 18.99 216 GLU C C 1
ATOM 2748 O O . GLU C 1 30 ? -16.048 31.926 -32.646 1.00 18.42 216 GLU C O 1
ATOM 2754 N N . GLY C 1 31 ? -16.054 33.751 -33.960 1.00 18.00 217 GLY C N 1
ATOM 2755 C CA . GLY C 1 31 ? -14.893 34.359 -33.384 1.00 17.48 217 GLY C CA 1
ATOM 2756 C C . GLY C 1 31 ? -13.563 33.846 -33.898 1.00 17.14 217 GLY C C 1
ATOM 2757 O O . GLY C 1 31 ? -12.546 34.066 -33.279 1.00 16.75 217 GLY C O 1
ATOM 2758 N N . MET C 1 32 ? -13.577 33.222 -35.075 1.00 16.81 218 MET C N 1
ATOM 2759 C CA . MET C 1 32 ? -12.373 32.590 -35.653 1.00 17.08 218 MET C CA 1
ATOM 2760 C C . MET C 1 32 ? -12.354 32.749 -37.152 1.00 17.26 218 MET C C 1
ATOM 2761 O O . MET C 1 32 ? -13.392 32.786 -37.792 1.00 18.40 218 MET C O 1
ATOM 2766 N N . LYS C 1 33 ? -11.153 32.774 -37.706 1.00 16.37 219 LYS C N 1
ATOM 2767 C CA . LYS C 1 33 ? -10.988 32.796 -39.152 1.00 18.01 219 LYS C CA 1
ATOM 2768 C C . LYS C 1 33 ? -9.764 31.989 -39.550 1.00 16.84 219 LYS C C 1
ATOM 2769 O O . LYS C 1 33 ? -8.806 31.911 -38.796 1.00 16.19 219 LYS C O 1
ATOM 2775 N N . ILE C 1 34 ? -9.778 31.503 -40.779 1.00 16.92 220 ILE C N 1
ATOM 2776 C CA . ILE C 1 34 ? -8.631 30.813 -41.355 1.00 17.71 220 ILE C CA 1
ATOM 2777 C C . ILE C 1 34 ? -7.611 31.852 -41.825 1.00 18.04 220 ILE C C 1
ATOM 2778 O O . ILE C 1 34 ? -7.962 32.875 -42.408 1.00 19.66 220 ILE C O 1
ATOM 2783 N N . ASP C 1 35 ? -6.337 31.562 -41.620 1.00 17.52 221 ASP C N 1
ATOM 2784 C CA . ASP C 1 35 ? -5.253 32.359 -42.177 1.00 18.19 221 ASP C CA 1
ATOM 2785 C C . ASP C 1 35 ? -4.110 31.435 -42.566 1.00 18.18 221 ASP C C 1
ATOM 2786 O O . ASP C 1 35 ? -4.000 30.349 -42.044 1.00 18.92 221 ASP C O 1
ATOM 2791 N N . LEU C 1 36 ? -3.277 31.866 -43.501 1.00 17.87 222 LEU C N 1
ATOM 2792 C CA . LEU C 1 36 ? -2.033 31.177 -43.765 1.00 18.08 222 LEU C CA 1
ATOM 2793 C C . LEU C 1 36 ? -1.021 31.585 -42.711 1.00 17.28 222 LEU C C 1
ATOM 2794 O O . LEU C 1 36 ? -0.828 32.761 -42.454 1.00 18.63 222 LEU C O 1
ATOM 2799 N N . ILE C 1 37 ? -0.390 30.601 -42.102 1.00 16.66 223 ILE C N 1
ATOM 2800 C CA . ILE C 1 37 ? 0.530 30.829 -40.990 1.00 16.77 223 ILE C CA 1
ATOM 2801 C C . ILE C 1 37 ? 1.920 30.400 -41.437 1.00 15.57 223 ILE C C 1
ATOM 2802 O O . ILE C 1 37 ? 2.119 29.282 -41.922 1.00 16.00 223 ILE C O 1
ATOM 2807 N N . ASP C 1 38 ? 2.894 31.286 -41.252 1.00 16.07 224 ASP C N 1
ATOM 2808 C CA . ASP C 1 38 ? 4.259 31.042 -41.696 1.00 16.40 224 ASP C CA 1
ATOM 2809 C C . ASP C 1 38 ? 4.800 29.721 -41.186 1.00 16.12 224 ASP C C 1
ATOM 2810 O O . ASP C 1 38 ? 4.888 29.497 -39.963 1.00 16.84 224 ASP C O 1
ATOM 2815 N N . GLY C 1 39 ? 5.146 28.837 -42.116 1.00 15.48 225 GLY C N 1
ATOM 2816 C CA . GLY C 1 39 ? 5.706 27.544 -41.810 1.00 15.60 225 GLY C CA 1
ATOM 2817 C C . GLY C 1 39 ? 4.753 26.450 -41.338 1.00 17.08 225 GLY C C 1
ATOM 2818 O O . GLY C 1 39 ? 5.191 25.344 -41.014 1.00 18.79 225 GLY C O 1
ATOM 2819 N N . LYS C 1 40 ? 3.450 26.728 -41.286 1.00 15.47 226 LYS C N 1
ATOM 2820 C CA . LYS C 1 40 ? 2.520 25.767 -40.704 1.00 15.94 226 LYS C CA 1
ATOM 2821 C C . LYS C 1 40 ? 1.385 25.375 -41.645 1.00 15.88 226 LYS C C 1
ATOM 2822 O O . LYS C 1 40 ? 0.566 24.528 -41.281 1.00 18.10 226 LYS C O 1
ATOM 2828 N N . GLY C 1 41 ? 1.323 25.951 -42.841 1.00 15.76 227 GLY C N 1
ATOM 2829 C CA . GLY C 1 41 ? 0.138 25.731 -43.690 1.00 15.87 227 GLY C CA 1
ATOM 2830 C C . GLY C 1 41 ? -0.973 26.690 -43.295 1.00 15.89 227 GLY C C 1
ATOM 2831 O O . GLY C 1 41 ? -0.728 27.875 -43.061 1.00 16.71 227 GLY C O 1
ATOM 2832 N N . ARG C 1 42 ? -2.194 26.172 -43.226 1.00 15.57 228 ARG C N 1
ATOM 2833 C CA . ARG C 1 42 ? -3.311 26.937 -42.702 1.00 15.73 228 ARG C CA 1
ATOM 2834 C C . ARG C 1 42 ? -3.307 26.906 -41.184 1.00 15.61 228 ARG C C 1
ATOM 2835 O O . ARG C 1 42 ? -2.821 25.956 -40.602 1.00 14.86 228 ARG C O 1
ATOM 2843 N N . GLY C 1 43 ? -3.918 27.916 -40.569 1.00 14.81 229 GLY C N 1
ATOM 2844 C CA . GLY C 1 43 ? -4.179 27.864 -39.136 1.00 14.39 229 GLY C CA 1
ATOM 2845 C C . GLY C 1 43 ? -5.404 28.706 -38.871 1.00 14.50 229 GLY C C 1
ATOM 2846 O O . GLY C 1 43 ? -6.066 29.190 -39.794 1.00 15.63 229 GLY C O 1
ATOM 2847 N N . VAL C 1 44 ? -5.752 28.834 -37.598 1.00 13.74 230 VAL C N 1
ATOM 2848 C CA . VAL C 1 44 ? -6.967 29.537 -37.187 1.00 14.07 230 VAL C CA 1
ATOM 2849 C C . VAL C 1 44 ? -6.585 30.659 -36.236 1.00 14.19 230 VAL C C 1
ATOM 2850 O O . VAL C 1 44 ? -5.839 30.441 -35.287 1.00 14.51 230 VAL C O 1
ATOM 2854 N N . ILE C 1 45 ? -7.081 31.861 -36.538 1.00 14.04 231 ILE C N 1
ATOM 2855 C CA . ILE C 1 45 ? -6.833 33.097 -35.798 1.00 15.58 231 ILE C CA 1
ATOM 2856 C C . ILE C 1 45 ? -8.109 33.531 -35.084 1.00 14.52 231 ILE C C 1
ATOM 2857 O O . ILE C 1 45 ? -9.207 33.465 -35.645 1.00 15.59 231 ILE C O 1
ATOM 2862 N N . ALA C 1 46 ? -7.973 33.942 -33.830 1.00 15.54 232 ALA C N 1
ATOM 2863 C CA . ALA C 1 46 ? -9.068 34.537 -33.088 1.00 15.77 232 ALA C CA 1
ATOM 2864 C C . ALA C 1 46 ? -9.466 35.898 -33.683 1.00 16.74 232 ALA C C 1
ATOM 2865 O O . ALA C 1 46 ? -8.613 36.708 -34.019 1.00 17.11 232 ALA C O 1
ATOM 2867 N N . THR C 1 47 ? -10.770 36.124 -33.825 1.00 16.83 233 THR C N 1
ATOM 2868 C CA . THR C 1 47 ? -11.276 37.426 -34.271 1.00 18.34 233 THR C CA 1
ATOM 2869 C C . THR C 1 47 ? -12.012 38.169 -33.155 1.00 18.68 233 THR C C 1
ATOM 2870 O O . THR C 1 47 ? -12.544 39.262 -33.379 1.00 20.95 233 THR C O 1
ATOM 2874 N N . LYS C 1 48 ? -12.022 37.586 -31.960 1.00 19.12 234 LYS C N 1
ATOM 2875 C CA . LYS C 1 48 ? -12.594 38.198 -30.778 1.00 19.41 234 LYS C CA 1
ATOM 2876 C C . LYS C 1 48 ? -11.798 37.682 -29.597 1.00 18.77 234 LYS C C 1
ATOM 2877 O O . LYS C 1 48 ? -10.995 36.756 -29.732 1.00 18.02 234 LYS C O 1
ATOM 2883 N N . GLN C 1 49 ? -12.014 38.280 -28.433 1.00 19.59 235 GLN C N 1
ATOM 2884 C CA . GLN C 1 49 ? -11.433 37.779 -27.198 1.00 19.80 235 GLN C CA 1
ATOM 2885 C C . GLN C 1 49 ? -12.094 36.482 -26.769 1.00 19.15 235 GLN C C 1
ATOM 2886 O O . GLN C 1 49 ? -13.306 36.334 -26.870 1.00 20.42 235 GLN C O 1
ATOM 2892 N N . PHE C 1 50 ? -11.279 35.523 -26.340 1.00 18.37 236 PHE C N 1
ATOM 2893 C CA . PHE C 1 50 ? -11.753 34.363 -25.626 1.00 18.38 236 PHE C CA 1
ATOM 2894 C C . PHE C 1 50 ? -11.134 34.454 -24.247 1.00 18.38 236 PHE C C 1
ATOM 2895 O O . PHE C 1 50 ? -9.912 34.534 -24.098 1.00 20.73 236 PHE C O 1
ATOM 2903 N N . SER C 1 51 ? -11.961 34.463 -23.225 1.00 17.94 237 SER C N 1
ATOM 2904 C CA . SER C 1 51 ? -11.465 34.457 -21.876 1.00 17.92 237 SER C CA 1
ATOM 2905 C C . SER C 1 51 ? -11.093 33.057 -21.438 1.00 17.06 237 SER C C 1
ATOM 2906 O O . SER C 1 51 ? -11.655 32.077 -21.909 1.00 16.79 237 SER C O 1
ATOM 2909 N N . ARG C 1 52 ? -10.149 32.963 -20.504 1.00 16.72 238 ARG C N 1
ATOM 2910 C CA . ARG C 1 52 ? -9.783 31.685 -19.909 1.00 17.38 238 ARG C CA 1
ATOM 2911 C C . ARG C 1 52 ? -11.031 30.899 -19.490 1.00 17.21 238 ARG C C 1
ATOM 2912 O O . ARG C 1 52 ? -11.888 31.419 -18.781 1.00 18.33 238 ARG C O 1
ATOM 2920 N N . GLY C 1 53 ? -11.107 29.646 -19.928 1.00 17.08 239 GLY C N 1
ATOM 2921 C CA . GLY C 1 53 ? -12.269 28.768 -19.689 1.00 17.72 239 GLY C CA 1
ATOM 2922 C C . GLY C 1 53 ? -13.377 28.805 -20.708 1.00 18.00 239 GLY C C 1
ATOM 2923 O O . GLY C 1 53 ? -14.268 27.939 -20.665 1.00 19.00 239 GLY C O 1
ATOM 2924 N N . ASP C 1 54 ? -13.352 29.781 -21.611 1.00 16.65 240 ASP C N 1
ATOM 2925 C CA . ASP C 1 54 ? -14.418 29.894 -22.620 1.00 17.07 240 ASP C CA 1
ATOM 2926 C C . ASP C 1 54 ? -14.323 28.759 -23.646 1.00 15.92 240 ASP C C 1
ATOM 2927 O O . ASP C 1 54 ? -13.232 28.330 -24.024 1.00 16.17 240 ASP C O 1
ATOM 2932 N N . PHE C 1 55 ? -15.482 28.313 -24.094 1.00 15.54 241 PHE C N 1
ATOM 2933 C CA . PHE C 1 55 ? -15.595 27.433 -25.256 1.00 15.43 241 PHE C CA 1
A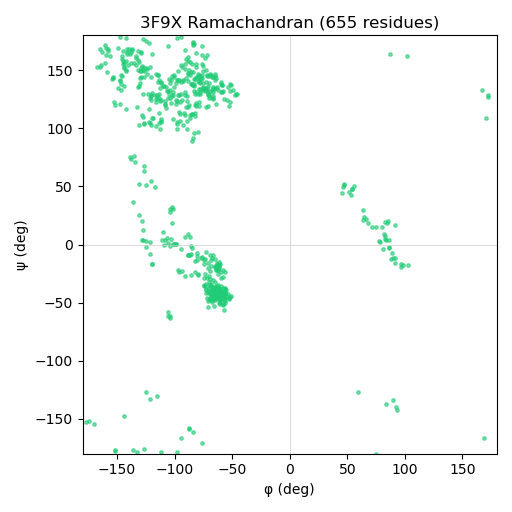TOM 2934 C C . PHE C 1 55 ? -14.990 28.122 -26.454 1.00 15.10 241 PHE C C 1
ATOM 2935 O O . PHE C 1 55 ? -15.265 29.280 -26.687 1.00 16.22 241 PHE C O 1
ATOM 2943 N N . VAL C 1 56 ? -14.124 27.417 -27.180 1.00 14.50 242 VAL C N 1
ATOM 2944 C CA . VAL C 1 56 ? -13.568 27.947 -28.419 1.00 13.95 242 VAL C CA 1
ATOM 2945 C C . VAL C 1 56 ? -14.220 27.256 -29.630 1.00 14.25 242 VAL C C 1
ATOM 2946 O O . VAL C 1 56 ? -14.879 27.906 -30.449 1.00 15.32 242 VAL C O 1
ATOM 2950 N N . VAL C 1 57 ? -14.051 25.946 -29.748 1.00 14.13 243 VAL C N 1
ATOM 2951 C CA . VAL C 1 57 ? -14.555 25.229 -30.903 1.00 13.57 243 VAL C CA 1
ATOM 2952 C C . VAL C 1 57 ? -14.573 23.734 -30.630 1.00 13.60 243 VAL C C 1
ATOM 2953 O O . VAL C 1 57 ? -13.765 23.246 -29.826 1.00 14.63 243 VAL C O 1
ATOM 2957 N N . GLU C 1 58 ? -15.468 23.008 -31.299 1.00 13.56 244 GLU C N 1
ATOM 2958 C CA . GLU C 1 58 ? -15.406 21.543 -31.259 1.00 13.51 244 GLU C CA 1
ATOM 2959 C C . GLU C 1 58 ? -14.266 21.023 -32.159 1.00 12.68 244 GLU C C 1
ATOM 2960 O O . GLU C 1 58 ? -14.028 21.575 -33.223 1.00 13.65 244 GLU C O 1
ATOM 2966 N N . TYR C 1 59 ? -13.612 19.920 -31.776 1.00 13.07 245 TYR C N 1
ATOM 2967 C CA . TYR C 1 59 ? -12.805 19.153 -32.742 1.00 13.47 245 TYR C CA 1
ATOM 2968 C C . TYR C 1 59 ? -13.785 18.224 -33.447 1.00 13.27 245 TYR C C 1
ATOM 2969 O O . TYR C 1 59 ? -14.113 17.156 -32.971 1.00 13.32 245 TYR C O 1
ATOM 2978 N N . HIS C 1 60 ? -14.323 18.704 -34.557 1.00 14.13 246 HIS C N 1
ATOM 2979 C CA . HIS C 1 60 ? -15.447 18.079 -35.219 1.00 14.82 246 HIS C CA 1
ATOM 2980 C C . HIS C 1 60 ? -15.001 17.258 -36.402 1.00 14.70 246 HIS C C 1
ATOM 2981 O O . HIS C 1 60 ? -14.191 17.722 -37.203 1.00 15.30 246 HIS C O 1
ATOM 2988 N N . GLY C 1 61 ? -15.561 16.067 -36.521 1.00 14.83 247 GLY C N 1
ATOM 2989 C CA . GLY C 1 61 ? -15.297 15.188 -37.640 1.00 15.62 247 GLY C CA 1
ATOM 2990 C C . GLY C 1 61 ? -16.145 13.945 -37.528 1.00 16.59 247 GLY C C 1
ATOM 2991 O O . GLY C 1 61 ? -17.204 13.995 -36.917 1.00 20.03 247 GLY C O 1
ATOM 2992 N N . ASP C 1 62 ? -15.687 12.838 -38.087 1.00 16.72 248 ASP C N 1
ATOM 2993 C CA . ASP C 1 62 ? -16.447 11.582 -38.011 1.00 17.03 248 ASP C CA 1
ATOM 2994 C C . ASP C 1 62 ? -16.082 10.805 -36.754 1.00 16.20 248 ASP C C 1
ATOM 2995 O O . ASP C 1 62 ? -14.954 10.371 -36.612 1.00 17.96 248 ASP C O 1
ATOM 3000 N N . LEU C 1 63 ? -17.045 10.581 -35.889 1.00 16.49 249 LEU C N 1
ATOM 3001 C CA . LEU C 1 63 ? -16.801 9.816 -34.671 1.00 16.88 249 LEU C CA 1
ATOM 3002 C C . LEU C 1 63 ? -16.841 8.320 -34.994 1.00 17.01 249 LEU C C 1
ATOM 3003 O O . LEU C 1 63 ? -17.882 7.804 -35.444 1.00 18.97 249 LEU C O 1
ATOM 3008 N N . ILE C 1 64 ? -15.746 7.618 -34.713 1.00 16.36 250 ILE C N 1
ATOM 3009 C CA . ILE C 1 64 ? -15.623 6.174 -35.003 1.00 17.86 250 ILE C CA 1
ATOM 3010 C C . ILE C 1 64 ? -14.943 5.481 -33.826 1.00 18.10 250 ILE C C 1
ATOM 3011 O O . ILE C 1 64 ? -14.398 6.121 -32.948 1.00 17.90 250 ILE C O 1
ATOM 3016 N N . GLU C 1 65 ? -15.020 4.152 -33.806 1.00 19.23 251 GLU C N 1
ATOM 3017 C CA . GLU C 1 65 ? -14.359 3.325 -32.769 1.00 20.98 251 GLU C CA 1
ATOM 3018 C C . GLU C 1 65 ? -12.931 2.987 -33.181 1.00 19.85 251 GLU C C 1
ATOM 3019 O O . GLU C 1 65 ? -12.560 3.099 -34.358 1.00 19.33 251 GLU C O 1
ATOM 3025 N N . ILE C 1 66 ? -12.122 2.591 -32.196 1.00 19.70 252 ILE C N 1
ATOM 3026 C CA . ILE C 1 66 ? -10.683 2.378 -32.381 1.00 20.84 252 ILE C CA 1
ATOM 3027 C C . ILE C 1 66 ? -10.309 1.440 -33.526 1.00 21.27 252 ILE C C 1
ATOM 3028 O O . ILE C 1 66 ? -9.380 1.713 -34.273 1.00 20.11 252 ILE C O 1
ATOM 3033 N N . THR C 1 67 ? -11.013 0.335 -33.692 1.00 23.27 253 THR C N 1
ATOM 3034 C CA . THR C 1 67 ? -10.538 -0.646 -34.661 1.00 24.27 253 THR C CA 1
ATOM 3035 C C . THR C 1 67 ? -10.773 -0.148 -36.086 1.00 24.38 253 THR C C 1
ATOM 3036 O O . THR C 1 67 ? -9.910 -0.318 -36.940 1.00 24.38 253 THR C O 1
ATOM 3040 N N . ASP C 1 68 ? -11.916 0.502 -36.302 1.00 24.24 254 ASP C N 1
ATOM 3041 C CA . ASP C 1 68 ? -12.223 1.190 -37.553 1.00 23.49 254 ASP C CA 1
ATOM 3042 C C . ASP C 1 68 ? -11.191 2.300 -37.818 1.00 22.48 254 ASP C C 1
ATOM 3043 O O . ASP C 1 68 ? -10.698 2.469 -38.945 1.00 22.36 254 ASP C O 1
ATOM 3048 N N . ALA C 1 69 ? -10.859 3.073 -36.785 1.00 20.08 255 ALA C N 1
ATOM 3049 C CA . ALA C 1 69 ? -9.897 4.151 -36.955 1.00 19.96 255 ALA C CA 1
ATOM 3050 C C . ALA C 1 69 ? -8.563 3.619 -37.415 1.00 19.93 255 ALA C C 1
ATOM 3051 O O . ALA C 1 69 ? -7.950 4.166 -38.310 1.00 20.41 255 ALA C O 1
ATOM 3053 N N . LYS C 1 70 ? -8.133 2.507 -36.828 1.00 20.76 256 LYS C N 1
ATOM 3054 C CA . LYS C 1 70 ? -6.863 1.915 -37.211 1.00 22.03 256 LYS C CA 1
ATOM 3055 C C . LYS C 1 70 ? -6.885 1.420 -38.673 1.00 22.89 256 LYS C C 1
ATOM 3056 O O . LYS C 1 70 ? -5.905 1.579 -39.386 1.00 23.94 256 LYS C O 1
ATOM 3062 N N . LYS C 1 71 ? -8.013 0.875 -39.100 1.00 23.65 257 LYS C N 1
ATOM 3063 C CA . LYS C 1 71 ? -8.201 0.481 -40.503 1.00 26.29 257 LYS C CA 1
ATOM 3064 C C . LYS C 1 71 ? -8.082 1.689 -41.431 1.00 25.80 257 LYS C C 1
ATOM 3065 O O . LYS C 1 71 ? -7.378 1.633 -42.454 1.00 26.74 257 LYS C O 1
ATOM 3071 N N . ARG C 1 72 ? -8.760 2.784 -41.085 1.00 24.55 258 ARG C N 1
ATOM 3072 C CA . ARG C 1 72 ? -8.687 3.999 -41.899 1.00 24.67 258 ARG C CA 1
ATOM 3073 C C . ARG C 1 72 ? -7.260 4.534 -41.982 1.00 25.08 258 ARG C C 1
ATOM 3074 O O . ARG C 1 72 ? -6.812 4.942 -43.061 1.00 24.35 258 ARG C O 1
ATOM 3082 N N . GLU C 1 73 ? -6.548 4.520 -40.853 1.00 26.76 259 GLU C N 1
ATOM 3083 C CA . GLU C 1 73 ? -5.213 5.094 -40.733 1.00 29.02 259 GLU C CA 1
ATOM 3084 C C . GLU C 1 73 ? -4.150 4.361 -41.585 1.00 30.56 259 GLU C C 1
ATOM 3085 O O . GLU C 1 73 ? -3.263 4.988 -42.179 1.00 31.39 259 GLU C O 1
ATOM 3091 N N . ALA C 1 74 ? -4.251 3.039 -41.640 1.00 31.54 260 ALA C N 1
ATOM 3092 C CA . ALA C 1 74 ? -3.364 2.236 -42.490 1.00 31.68 260 ALA C CA 1
ATOM 3093 C C . ALA C 1 74 ? -3.596 2.534 -43.976 1.00 32.01 260 ALA C C 1
ATOM 3094 O O . ALA C 1 74 ? -2.663 2.436 -44.773 1.00 33.10 260 ALA C O 1
ATOM 3096 N N . LEU C 1 75 ? -4.835 2.860 -44.346 1.00 31.95 261 LEU C N 1
ATOM 3097 C CA . LEU C 1 75 ? -5.148 3.337 -45.701 1.00 32.04 261 LEU C CA 1
ATOM 3098 C C . LEU C 1 75 ? -4.615 4.747 -45.980 1.00 32.11 261 LEU C C 1
ATOM 3099 O O . LEU C 1 75 ? -4.017 4.967 -47.035 1.00 32.32 261 LEU C O 1
ATOM 3104 N N . TYR C 1 76 ? -4.857 5.702 -45.073 1.00 31.77 262 TYR C N 1
ATOM 3105 C CA . TYR C 1 76 ? -4.343 7.079 -45.250 1.00 32.48 262 TYR C CA 1
ATOM 3106 C C . TYR C 1 76 ? -2.819 7.097 -45.397 1.00 33.97 262 TYR C C 1
ATOM 3107 O O . TYR C 1 76 ? -2.279 7.879 -46.191 1.00 34.80 262 TYR C O 1
ATOM 3116 N N . ALA C 1 77 ? -2.132 6.246 -44.627 1.00 36.04 263 ALA C N 1
ATOM 3117 C CA . ALA C 1 77 ? -0.662 6.183 -44.657 1.00 37.19 263 ALA C CA 1
ATOM 3118 C C . ALA C 1 77 ? -0.117 5.738 -46.022 1.00 38.62 263 ALA C C 1
ATOM 3119 O O . ALA C 1 77 ? 1.067 5.948 -46.315 1.00 39.45 263 ALA C O 1
ATOM 3121 N N . GLN C 1 78 ? -0.976 5.132 -46.845 1.00 39.43 264 GLN C N 1
ATOM 3122 C CA . GLN C 1 78 ? -0.601 4.722 -48.202 1.00 39.99 264 GLN C CA 1
ATOM 3123 C C . GLN C 1 78 ? -0.685 5.867 -49.233 1.00 40.68 264 GLN C C 1
ATOM 3124 O O . GLN C 1 78 ? -0.146 5.735 -50.336 1.00 40.77 264 GLN C O 1
ATOM 3130 N N . ASP C 1 79 ? -1.335 6.984 -48.880 1.00 40.96 265 ASP C N 1
ATOM 3131 C CA . ASP C 1 79 ? -1.250 8.224 -49.680 1.00 40.66 265 ASP C CA 1
ATOM 3132 C C . ASP C 1 79 ? -0.494 9.309 -48.901 1.00 40.64 265 ASP C C 1
ATOM 3133 O O . ASP C 1 79 ? -1.052 9.916 -47.973 1.00 40.25 265 ASP C O 1
ATOM 3138 N N . PRO C 1 80 ? 0.772 9.581 -49.281 1.00 40.03 266 PRO C N 1
ATOM 3139 C CA . PRO C 1 80 ? 1.526 10.576 -48.508 1.00 38.91 266 PRO C CA 1
ATOM 3140 C C . PRO C 1 80 ? 0.989 12.013 -48.604 1.00 37.68 266 PRO C C 1
ATOM 3141 O O . PRO C 1 80 ? 1.451 12.875 -47.859 1.00 38.22 266 PRO C O 1
ATOM 3145 N N . SER C 1 81 ? 0.030 12.272 -49.492 1.00 35.87 267 SER C N 1
ATOM 3146 C CA . SER C 1 81 ? -0.534 13.614 -49.605 1.00 34.75 267 SER C CA 1
ATOM 3147 C C . SER C 1 81 ? -1.668 13.880 -48.611 1.00 33.91 267 SER C C 1
ATOM 3148 O O . SER C 1 81 ? -2.148 14.997 -48.540 1.00 33.40 267 SER C O 1
ATOM 3151 N N . THR C 1 82 ? -2.068 12.888 -47.814 1.00 33.39 268 THR C N 1
ATOM 3152 C CA . THR C 1 82 ? -3.356 12.969 -47.068 1.00 33.30 268 THR C CA 1
ATOM 3153 C C . THR C 1 82 ? -3.469 13.952 -45.876 1.00 33.54 268 THR C C 1
ATOM 3154 O O . THR C 1 82 ? -4.408 14.785 -45.816 1.00 35.05 268 THR C O 1
ATOM 3158 N N . GLY C 1 83 ? -2.535 13.831 -44.934 1.00 32.41 269 GLY C N 1
ATOM 3159 C CA . GLY C 1 83 ? -2.530 14.608 -43.691 1.00 30.58 269 GLY C CA 1
ATOM 3160 C C . GLY C 1 83 ? -3.037 13.803 -42.504 1.00 28.86 269 GLY C C 1
ATOM 3161 O O . GLY C 1 83 ? -3.706 12.782 -42.696 1.00 28.19 269 GLY C O 1
ATOM 3162 N N . CYS C 1 84 ? -2.721 14.294 -41.297 1.00 27.73 270 CYS C N 1
ATOM 3163 C CA . CYS C 1 84 ? -3.002 13.633 -40.022 1.00 26.26 270 CYS C CA 1
ATOM 3164 C C . CYS C 1 84 ? -4.071 14.418 -39.247 1.00 23.54 270 CYS C C 1
ATOM 3165 O O . CYS C 1 84 ? -3.781 15.509 -38.712 1.00 24.96 270 CYS C O 1
ATOM 3168 N N . TYR C 1 85 ? -5.284 13.850 -39.186 1.00 21.87 271 TYR C N 1
ATOM 3169 C CA . TYR C 1 85 ? -6.451 14.520 -38.602 1.00 20.23 271 TYR C CA 1
ATOM 3170 C C . TYR C 1 85 ? -7.250 13.564 -37.707 1.00 19.42 271 TYR C C 1
ATOM 3171 O O . TYR C 1 85 ? -8.467 13.681 -37.613 1.00 20.40 271 TYR C O 1
ATOM 3180 N N . MET C 1 86 ? -6.564 12.673 -36.989 1.00 18.78 272 MET C N 1
ATOM 3181 C CA . MET C 1 86 ? -7.241 11.694 -36.132 1.00 18.75 272 MET C CA 1
ATOM 3182 C C . MET C 1 86 ? -6.946 11.962 -34.674 1.00 17.08 272 MET C C 1
ATOM 3183 O O . MET C 1 86 ? -5.787 12.141 -34.288 1.00 19.03 272 MET C O 1
ATOM 3188 N N . TYR C 1 87 ? -8.005 12.026 -33.880 1.00 15.51 273 TYR C N 1
ATOM 3189 C CA . TYR C 1 87 ? -7.902 12.421 -32.490 1.00 14.76 273 TYR C CA 1
ATOM 3190 C C . TYR C 1 87 ? -8.568 11.317 -31.677 1.00 14.90 273 TYR C C 1
ATOM 3191 O O . TYR C 1 87 ? -9.786 11.224 -31.616 1.00 13.53 273 TYR C O 1
ATOM 3200 N N . TYR C 1 88 ? -7.740 10.489 -31.044 1.00 15.23 274 TYR C N 1
ATOM 3201 C CA . TYR C 1 88 ? -8.213 9.372 -30.249 1.00 15.46 274 TYR C CA 1
ATOM 3202 C C . TYR C 1 88 ? -8.497 9.804 -28.804 1.00 15.31 274 TYR C C 1
ATOM 3203 O O . TYR C 1 88 ? -7.867 10.751 -28.286 1.00 16.79 274 TYR C O 1
ATOM 3212 N N . PHE C 1 89 ? -9.442 9.136 -28.165 1.00 15.63 275 PHE C N 1
ATOM 3213 C CA . PHE C 1 89 ? -9.773 9.453 -26.789 1.00 17.08 275 PHE C CA 1
ATOM 3214 C C . PHE C 1 89 ? -10.552 8.322 -26.184 1.00 16.89 275 PHE C C 1
ATOM 3215 O O . PHE C 1 89 ? -11.019 7.415 -26.881 1.00 16.81 275 PHE C O 1
ATOM 3223 N N . GLN C 1 90 ? -10.653 8.347 -24.859 1.00 18.57 276 GLN C N 1
ATOM 3224 C CA . GLN C 1 90 ? -11.378 7.340 -24.114 1.00 18.75 276 GLN C CA 1
ATOM 3225 C C . GLN C 1 90 ? -12.746 7.874 -23.648 1.00 19.29 276 GLN C C 1
ATOM 3226 O O . GLN C 1 90 ? -12.848 9.023 -23.214 1.00 19.84 276 GLN C O 1
ATOM 3232 N N . TYR C 1 91 ? -13.774 7.032 -23.681 1.00 18.78 277 TYR C N 1
ATOM 3233 C CA . TYR C 1 91 ? -15.116 7.369 -23.188 1.00 19.60 277 TYR C CA 1
ATOM 3234 C C . TYR C 1 91 ? -15.832 6.090 -22.736 1.00 19.92 277 TYR C C 1
ATOM 3235 O O . TYR C 1 91 ? -15.976 5.147 -23.507 1.00 20.71 277 TYR C O 1
ATOM 3244 N N . LEU C 1 92 ? -16.257 6.054 -21.465 1.00 21.22 278 LEU C N 1
ATOM 3245 C CA . LEU C 1 92 ? -16.959 4.891 -20.876 1.00 21.81 278 LEU C CA 1
ATOM 3246 C C . LEU C 1 92 ? -16.250 3.568 -21.199 1.00 22.52 278 LEU C C 1
ATOM 3247 O O . LEU C 1 92 ? -16.861 2.637 -21.703 1.00 24.32 278 LEU C O 1
ATOM 3252 N N . SER C 1 93 ? -14.957 3.523 -20.916 1.00 21.78 279 SER C N 1
ATOM 3253 C CA . SER C 1 93 ? -14.141 2.287 -21.026 1.00 22.77 279 SER C CA 1
ATOM 3254 C C . SER C 1 93 ? -13.853 1.806 -22.440 1.00 21.92 279 SER C C 1
ATOM 3255 O O . SER C 1 93 ? -13.436 0.676 -22.634 1.00 22.29 279 SER C O 1
ATOM 3258 N N . LYS C 1 94 ? -14.077 2.661 -23.433 1.00 19.92 280 LYS C N 1
ATOM 3259 C CA . LYS C 1 94 ? -13.756 2.336 -24.806 1.00 20.34 280 LYS C CA 1
ATOM 3260 C C . LYS C 1 94 ? -12.972 3.467 -25.442 1.00 18.56 280 LYS C C 1
ATOM 3261 O O . LYS C 1 94 ? -13.076 4.620 -25.011 1.00 19.18 280 LYS C O 1
ATOM 3267 N N . THR C 1 95 ? -12.224 3.134 -26.489 1.00 17.23 281 THR C N 1
ATOM 3268 C CA . THR C 1 95 ? -11.480 4.125 -27.243 1.00 17.08 281 THR C CA 1
ATOM 3269 C C . THR C 1 95 ? -12.214 4.470 -28.524 1.00 16.45 281 THR C C 1
ATOM 3270 O O . THR C 1 95 ? -12.657 3.583 -29.260 1.00 16.89 281 THR C O 1
ATOM 3274 N N . TYR C 1 96 ? -12.351 5.782 -28.751 1.00 16.04 282 TYR C N 1
ATOM 3275 C CA . TYR C 1 96 ? -12.974 6.315 -29.949 1.00 15.75 282 TYR C CA 1
ATOM 3276 C C . TYR C 1 96 ? -11.967 7.225 -30.632 1.00 14.27 282 TYR C C 1
ATOM 3277 O O . TYR C 1 96 ? -10.891 7.492 -30.137 1.00 16.06 282 TYR C O 1
ATOM 3286 N N . CYS C 1 97 ? -12.342 7.694 -31.823 1.00 14.69 283 CYS C N 1
ATOM 3287 C CA . CYS C 1 97 ? -11.526 8.621 -32.588 1.00 14.09 283 CYS C CA 1
ATOM 3288 C C . CYS C 1 97 ? -12.452 9.585 -33.312 1.00 14.00 283 CYS C C 1
ATOM 3289 O O . CYS C 1 97 ? -13.451 9.154 -33.881 1.00 14.83 283 CYS C O 1
ATOM 3292 N N . VAL C 1 98 ? -12.094 10.862 -33.284 1.00 12.93 284 VAL C N 1
ATOM 3293 C CA . VAL C 1 98 ? -12.709 11.831 -34.197 1.00 12.87 284 VAL C CA 1
ATOM 3294 C C . VAL C 1 98 ? -11.797 11.849 -35.412 1.00 13.38 284 VAL C C 1
ATOM 3295 O O . VAL C 1 98 ? -10.650 12.317 -35.358 1.00 14.34 284 VAL C O 1
ATOM 3299 N N . ASP C 1 99 ? -12.320 11.364 -36.538 1.00 14.33 285 ASP C N 1
ATOM 3300 C CA . ASP C 1 99 ? -11.561 11.357 -37.789 1.00 14.89 285 ASP C CA 1
ATOM 3301 C C . ASP C 1 99 ? -11.991 12.572 -38.586 1.00 15.47 285 ASP C C 1
ATOM 3302 O O . ASP C 1 99 ? -13.092 12.594 -39.118 1.00 16.14 285 ASP C O 1
ATOM 3307 N N . ALA C 1 100 ? -11.140 13.599 -38.587 1.00 14.63 286 ALA C N 1
ATOM 3308 C CA . ALA C 1 100 ? -11.436 14.838 -39.305 1.00 15.25 286 ALA C CA 1
ATOM 3309 C C . ALA C 1 100 ? -10.645 14.929 -40.600 1.00 16.35 286 ALA C C 1
ATOM 3310 O O . ALA C 1 100 ? -10.338 16.018 -41.067 1.00 17.26 286 ALA C O 1
ATOM 3312 N N . THR C 1 101 ? -10.305 13.793 -41.188 1.00 17.45 287 THR C N 1
ATOM 3313 C CA . THR C 1 101 ? -9.492 13.810 -42.406 1.00 17.95 287 THR C CA 1
ATOM 3314 C C . THR C 1 101 ? -10.196 14.485 -43.566 1.00 19.10 287 THR C C 1
ATOM 3315 O O . THR C 1 101 ? -9.557 15.210 -44.325 1.00 19.92 287 THR C O 1
ATOM 3319 N N . ARG C 1 102 ? -11.503 14.263 -43.703 1.00 17.99 288 ARG C N 1
ATOM 3320 C CA . ARG C 1 102 ? -12.244 14.890 -44.791 1.00 19.75 288 ARG C CA 1
ATOM 3321 C C . ARG C 1 102 ? -12.256 16.402 -44.650 1.00 17.89 288 ARG C C 1
ATOM 3322 O O . ARG C 1 102 ? -12.567 16.933 -43.573 1.00 17.32 288 ARG C O 1
ATOM 3330 N N . GLU C 1 103 ? -12.006 17.098 -45.760 1.00 18.17 289 GLU C N 1
ATOM 3331 C CA . GLU C 1 103 ? -12.065 18.548 -45.755 1.00 17.31 289 GLU C CA 1
ATOM 3332 C C . GLU C 1 103 ? -13.510 19.037 -45.628 1.00 17.89 289 GLU C C 1
ATOM 3333 O O . GLU C 1 103 ? -14.343 18.758 -46.445 1.00 20.11 289 GLU C O 1
ATOM 3339 N N . THR C 1 104 ? -13.803 19.771 -44.559 1.00 17.44 290 THR C N 1
ATOM 3340 C CA . THR C 1 104 ? -15.133 20.334 -44.288 1.00 16.18 290 THR C CA 1
ATOM 3341 C C . THR C 1 104 ? -14.944 21.837 -44.065 1.00 15.77 290 THR C C 1
ATOM 3342 O O . THR C 1 104 ? -13.825 22.332 -44.159 1.00 15.98 290 THR C O 1
ATOM 3346 N N . ASN C 1 105 ? -16.017 22.555 -43.716 1.00 16.58 291 ASN C N 1
ATOM 3347 C CA . ASN C 1 105 ? -15.875 23.957 -43.330 1.00 16.93 291 ASN C CA 1
ATOM 3348 C C . ASN C 1 105 ? -15.605 24.163 -41.836 1.00 16.19 291 ASN C C 1
ATOM 3349 O O . ASN C 1 105 ? -15.574 25.296 -41.382 1.00 17.51 291 ASN C O 1
ATOM 3354 N N . ARG C 1 106 ? -15.345 23.082 -41.105 1.00 14.95 292 ARG C N 1
ATOM 3355 C CA . ARG C 1 106 ? -15.110 23.149 -39.664 1.00 15.53 292 ARG C CA 1
ATOM 3356 C C . ARG C 1 106 ? -13.679 23.591 -39.347 1.00 14.73 292 ARG C C 1
ATOM 3357 O O . ARG C 1 106 ? -12.728 23.211 -40.035 1.00 16.70 292 ARG C O 1
ATOM 3365 N N . LEU C 1 107 ? -13.523 24.366 -38.278 1.00 14.18 293 LEU C N 1
ATOM 3366 C CA . LEU C 1 107 ? -12.244 24.989 -37.996 1.00 14.40 293 LEU C CA 1
ATOM 3367 C C . LEU C 1 107 ? -11.350 24.273 -36.990 1.00 13.46 293 LEU C C 1
ATOM 3368 O O . LEU C 1 107 ? -10.141 24.464 -37.022 1.00 13.22 293 LEU C O 1
ATOM 3373 N N . GLY C 1 108 ? -11.904 23.430 -36.123 1.00 12.90 294 GLY C N 1
ATOM 3374 C CA . GLY C 1 108 ? -11.055 22.774 -35.103 1.00 12.64 294 GLY C CA 1
ATOM 3375 C C . GLY C 1 108 ? -9.914 21.969 -35.713 1.00 13.06 294 GLY C C 1
ATOM 3376 O O . GLY C 1 108 ? -8.804 21.959 -35.188 1.00 13.50 294 GLY C O 1
ATOM 3377 N N . ARG C 1 109 ? -10.203 21.316 -36.834 1.00 12.95 295 ARG C N 1
ATOM 3378 C CA . ARG C 1 109 ? -9.261 20.474 -37.537 1.00 13.68 295 ARG C CA 1
ATOM 3379 C C . ARG C 1 109 ? -8.126 21.251 -38.191 1.00 13.70 295 ARG C C 1
ATOM 3380 O O . ARG C 1 109 ? -7.154 20.622 -38.637 1.00 14.68 295 ARG C O 1
ATOM 3388 N N . LEU C 1 110 ? -8.224 22.588 -38.212 1.00 13.01 296 LEU C N 1
ATOM 3389 C CA . LEU C 1 110 ? -7.177 23.445 -38.791 1.00 14.20 296 LEU C CA 1
ATOM 3390 C C . LEU C 1 110 ? -6.266 24.087 -37.772 1.00 14.30 296 LEU C C 1
ATOM 3391 O O . LEU C 1 110 ? -5.341 24.826 -38.136 1.00 15.11 296 LEU C O 1
ATOM 3396 N N . ILE C 1 111 ? -6.492 23.815 -36.504 1.00 13.78 297 ILE C N 1
ATOM 3397 C CA . ILE C 1 111 ? -5.676 24.388 -35.446 1.00 13.73 297 ILE C CA 1
ATOM 3398 C C . ILE C 1 111 ? -4.334 23.677 -35.308 1.00 14.00 297 ILE C C 1
ATOM 3399 O O . ILE C 1 111 ? -4.256 22.460 -35.221 1.00 14.74 297 ILE C O 1
ATOM 3404 N N . ASN C 1 112 ? -3.277 24.482 -35.299 1.00 13.32 298 ASN C N 1
ATOM 3405 C CA . ASN C 1 112 ? -1.926 23.977 -35.228 1.00 13.09 298 ASN C CA 1
ATOM 3406 C C . ASN C 1 112 ? -1.466 23.653 -33.804 1.00 14.05 298 ASN C C 1
ATOM 3407 O O . ASN C 1 112 ? -2.172 23.915 -32.830 1.00 14.17 298 ASN C O 1
ATOM 3412 N N . HIS C 1 113 ? -0.287 23.043 -33.750 1.00 14.78 299 HIS C N 1
ATOM 3413 C CA . HIS C 1 113 ? 0.340 22.543 -32.539 1.00 15.13 299 HIS C CA 1
ATOM 3414 C C . HIS C 1 113 ? 1.278 23.535 -31.879 1.00 15.68 299 HIS C C 1
ATOM 3415 O O . HIS C 1 113 ? 2.054 24.200 -32.561 1.00 15.67 299 HIS C O 1
ATOM 3422 N N . SER C 1 114 ? 1.249 23.556 -30.544 1.00 15.33 300 SER C N 1
ATOM 3423 C CA . SER C 1 114 ? 2.297 24.159 -29.726 1.00 17.14 300 SER C CA 1
ATOM 3424 C C . SER C 1 114 ? 2.239 23.570 -28.351 1.00 16.71 300 SER C C 1
ATOM 3425 O O . SER C 1 114 ? 1.182 23.287 -27.841 1.00 16.77 300 SER C O 1
ATOM 3428 N N . LYS C 1 115 ? 3.397 23.480 -27.713 1.00 17.66 301 LYS C N 1
ATOM 3429 C CA . LYS C 1 115 ? 3.466 23.163 -26.292 1.00 20.33 301 LYS C CA 1
ATOM 3430 C C . LYS C 1 115 ? 3.193 24.382 -25.406 1.00 19.63 301 LYS C C 1
ATOM 3431 O O . LYS C 1 115 ? 3.021 24.187 -24.209 1.00 20.66 301 LYS C O 1
ATOM 3437 N N . CYS C 1 116 ? 3.200 25.617 -25.947 1.00 20.61 302 CYS C N 1
ATOM 3438 C CA . CYS C 1 116 ? 2.726 26.808 -25.177 1.00 20.92 302 CYS C CA 1
ATOM 3439 C C . CYS C 1 116 ? 1.520 27.435 -25.843 1.00 19.78 302 CYS C C 1
ATOM 3440 O O . CYS C 1 116 ? 1.390 28.656 -26.026 1.00 20.54 302 CYS C O 1
ATOM 3443 N N . GLY C 1 117 ? 0.586 26.578 -26.133 1.00 16.93 303 GLY C N 1
ATOM 3444 C CA . GLY C 1 117 ? -0.618 26.991 -26.803 1.00 16.99 303 GLY C CA 1
ATOM 3445 C C . GLY C 1 117 ? -1.591 27.699 -25.891 1.00 16.38 303 GLY C C 1
ATOM 3446 O O . GLY C 1 117 ? -1.263 28.067 -24.753 1.00 17.83 303 GLY C O 1
ATOM 3447 N N . ASN C 1 118 ? -2.785 27.922 -26.408 1.00 14.90 304 ASN C N 1
ATOM 3448 C CA . ASN C 1 118 ? -3.805 28.671 -25.692 1.00 14.86 304 ASN C CA 1
ATOM 3449 C C . ASN C 1 118 ? -5.149 27.953 -25.580 1.00 14.77 304 ASN C C 1
ATOM 3450 O O . ASN C 1 118 ? -6.098 28.525 -25.061 1.00 15.30 304 ASN C O 1
ATOM 3455 N N . CYS C 1 119 ? -5.221 26.711 -26.061 1.00 14.99 305 CYS C N 1
ATOM 3456 C CA . CYS C 1 119 ? -6.427 25.929 -25.967 1.00 15.18 305 CYS C CA 1
ATOM 3457 C C . CYS C 1 119 ? -6.095 24.578 -25.332 1.00 14.70 305 CYS C C 1
ATOM 3458 O O . CYS C 1 119 ? -4.984 24.084 -25.491 1.00 15.65 305 CYS C O 1
ATOM 3461 N N . GLN C 1 120 ? -7.080 23.978 -24.666 1.00 15.39 306 GLN C N 1
ATOM 3462 C CA . GLN C 1 120 ? -7.004 22.663 -24.047 1.00 15.63 306 GLN C CA 1
ATOM 3463 C C . GLN C 1 120 ? -8.202 21.841 -24.466 1.00 14.64 306 GLN C C 1
ATOM 3464 O O . GLN C 1 120 ? -9.304 22.325 -24.454 1.00 15.68 306 GLN C O 1
ATOM 3470 N N . THR C 1 121 ? -7.974 20.579 -24.803 1.00 14.89 307 THR C N 1
ATOM 3471 C CA . THR C 1 121 ? -9.057 19.693 -25.220 1.00 15.45 307 THR C CA 1
ATOM 3472 C C . THR C 1 121 ? -9.738 19.065 -24.026 1.00 15.44 307 THR C C 1
ATOM 3473 O O . THR C 1 121 ? -9.060 18.642 -23.077 1.00 16.78 307 THR C O 1
ATOM 3477 N N . LYS C 1 122 ? -11.058 18.996 -24.078 1.00 16.06 308 LYS C N 1
ATOM 3478 C CA . LYS C 1 122 ? -11.852 18.318 -23.047 1.00 18.24 308 LYS C CA 1
ATOM 3479 C C . LYS C 1 122 ? -12.928 17.460 -23.705 1.00 16.82 308 LYS C C 1
ATOM 3480 O O . LYS C 1 122 ? -13.355 17.753 -24.806 1.00 15.99 308 LYS C O 1
ATOM 3486 N N . LEU C 1 123 ? -13.387 16.446 -22.985 1.00 17.55 309 LEU C N 1
ATOM 3487 C CA . LEU C 1 123 ? -14.498 15.619 -23.407 1.00 18.44 309 LEU C CA 1
ATOM 3488 C C . LEU C 1 123 ? -15.775 16.210 -22.852 1.00 18.65 309 LEU C C 1
ATOM 3489 O O . LEU C 1 123 ? -15.843 16.526 -21.660 1.00 20.33 309 LEU C O 1
ATOM 3494 N N . HIS C 1 124 ? -16.790 16.366 -23.696 1.00 18.93 310 HIS C N 1
ATOM 3495 C CA . HIS C 1 124 ? -18.107 16.816 -23.279 1.00 20.57 310 HIS C CA 1
ATOM 3496 C C . HIS C 1 124 ? -19.121 15.890 -23.911 1.00 20.78 310 HIS C C 1
ATOM 3497 O O . HIS C 1 124 ? -19.214 15.829 -25.126 1.00 21.52 310 HIS C O 1
ATOM 3504 N N . ASP C 1 125 ? -19.896 15.173 -23.105 1.00 22.24 311 ASP C N 1
ATOM 3505 C CA . ASP C 1 125 ? -20.882 14.259 -23.673 1.00 23.87 311 ASP C CA 1
ATOM 3506 C C . ASP C 1 125 ? -22.273 14.874 -23.655 1.00 24.38 311 ASP C C 1
ATOM 3507 O O . ASP C 1 125 ? -22.619 15.682 -22.787 1.00 25.19 311 ASP C O 1
ATOM 3512 N N . ILE C 1 126 ? -23.036 14.530 -24.680 1.00 24.93 312 ILE C N 1
ATOM 3513 C CA . ILE C 1 126 ? -24.405 14.996 -24.819 1.00 25.94 312 ILE C CA 1
ATOM 3514 C C . ILE C 1 126 ? -25.235 13.750 -25.035 1.00 26.52 312 ILE C C 1
ATOM 3515 O O . ILE C 1 126 ? -25.130 13.115 -26.070 1.00 25.73 312 ILE C O 1
ATOM 3520 N N . ASP C 1 127 ? -26.040 13.399 -24.035 1.00 28.40 313 ASP C N 1
ATOM 3521 C CA . ASP C 1 127 ? -26.938 12.243 -24.107 1.00 28.69 313 ASP C CA 1
ATOM 3522 C C . ASP C 1 127 ? -26.197 10.965 -24.544 1.00 28.16 313 ASP C C 1
ATOM 3523 O O . ASP C 1 127 ? -26.658 10.251 -25.431 1.00 27.96 313 ASP C O 1
ATOM 3528 N N . GLY C 1 128 ? -25.022 10.714 -23.965 1.00 26.69 314 GLY C N 1
ATOM 3529 C CA . GLY C 1 128 ? -24.270 9.491 -24.232 1.00 25.31 314 GLY C CA 1
ATOM 3530 C C . GLY C 1 128 ? -23.416 9.504 -25.504 1.00 24.19 314 GLY C C 1
ATOM 3531 O O . GLY C 1 128 ? -22.819 8.478 -25.860 1.00 24.42 314 GLY C O 1
ATOM 3532 N N . VAL C 1 129 ? -23.356 10.643 -26.201 1.00 22.15 315 VAL C N 1
ATOM 3533 C CA . VAL C 1 129 ? -22.483 10.807 -27.380 1.00 20.90 315 VAL C CA 1
ATOM 3534 C C . VAL C 1 129 ? -21.330 11.736 -26.980 1.00 19.44 315 VAL C C 1
ATOM 3535 O O . VAL C 1 129 ? -21.569 12.856 -26.554 1.00 18.94 315 VAL C O 1
ATOM 3539 N N . PRO C 1 130 ? -20.083 11.256 -27.071 1.00 17.47 316 PRO C N 1
ATOM 3540 C CA . PRO C 1 130 ? -18.948 12.112 -26.713 1.00 16.85 316 PRO C CA 1
ATOM 3541 C C . PRO C 1 130 ? -18.560 13.092 -27.796 1.00 15.92 316 PRO C C 1
ATOM 3542 O O . PRO C 1 130 ? -18.624 12.765 -28.991 1.00 17.77 316 PRO C O 1
ATOM 3546 N N . HIS C 1 131 ? -18.144 14.278 -27.361 1.00 14.58 317 HIS C N 1
ATOM 3547 C CA . HIS C 1 131 ? -17.582 15.305 -28.247 1.00 14.58 317 HIS C CA 1
ATOM 3548 C C . HIS C 1 131 ? -16.272 15.782 -27.673 1.00 13.66 317 HIS C C 1
ATOM 3549 O O . HIS C 1 131 ? -16.134 15.857 -26.455 1.00 15.55 317 HIS C O 1
ATOM 3556 N N . LEU C 1 132 ? -15.324 16.084 -28.535 1.00 13.10 318 LEU C N 1
ATOM 3557 C CA . LEU C 1 132 ? -14.084 16.742 -28.111 1.00 13.30 318 LEU C CA 1
ATOM 3558 C C . LEU C 1 132 ? -14.224 18.219 -28.351 1.00 12.88 318 LEU C C 1
ATOM 3559 O O . LEU C 1 132 ? -14.509 18.611 -29.468 1.00 13.29 318 LEU C O 1
ATOM 3564 N N . ILE C 1 133 ? -13.941 19.022 -27.325 1.00 13.56 319 ILE C N 1
ATOM 3565 C CA . ILE C 1 133 ? -14.040 20.462 -27.438 1.00 13.91 319 ILE C CA 1
ATOM 3566 C C . ILE C 1 133 ? -12.758 21.115 -26.991 1.00 14.22 319 ILE C C 1
ATOM 3567 O O . ILE C 1 133 ? -12.034 20.581 -26.147 1.00 15.83 319 ILE C O 1
ATOM 3572 N N . LEU C 1 134 ? -12.464 22.269 -27.582 1.00 13.80 320 LEU C N 1
ATOM 3573 C CA . LEU C 1 134 ? -11.311 23.069 -27.185 1.00 14.33 320 LEU C CA 1
ATOM 3574 C C . LEU C 1 134 ? -11.830 24.254 -26.381 1.00 14.17 320 LEU C C 1
ATOM 3575 O O . LEU C 1 134 ? -12.768 24.967 -26.799 1.00 15.64 320 LEU C O 1
ATOM 3580 N N . ILE C 1 135 ? -11.221 24.428 -25.225 1.00 14.84 321 ILE C N 1
ATOM 3581 C CA . ILE C 1 135 ? -11.541 25.581 -24.379 1.00 16.07 321 ILE C CA 1
ATOM 3582 C C . ILE C 1 135 ? -10.254 26.388 -24.161 1.00 15.69 321 ILE C C 1
ATOM 3583 O O . ILE C 1 135 ? -9.133 25.870 -24.199 1.00 16.00 321 ILE C O 1
ATOM 3588 N N . ALA C 1 136 ? -10.414 27.676 -23.932 1.00 13.82 322 ALA C N 1
ATOM 3589 C CA . ALA C 1 136 ? -9.265 28.534 -23.787 1.00 14.32 322 ALA C CA 1
ATOM 3590 C C . ALA C 1 136 ? -8.544 28.278 -22.464 1.00 15.01 322 ALA C C 1
ATOM 3591 O O . ALA C 1 136 ? -9.177 28.223 -21.394 1.00 15.71 322 ALA C O 1
ATOM 3593 N N . SER C 1 137 ? -7.226 28.136 -22.513 1.00 14.64 323 SER C N 1
ATOM 3594 C CA . SER C 1 137 ? -6.437 27.891 -21.287 1.00 15.87 323 SER C CA 1
ATOM 3595 C C . SER C 1 137 ? -5.885 29.177 -20.682 1.00 16.13 323 SER C C 1
ATOM 3596 O O . SER C 1 137 ? -5.301 29.151 -19.610 1.00 17.72 323 SER C O 1
ATOM 3599 N N . ARG C 1 138 ? -6.115 30.294 -21.366 1.00 15.04 324 ARG C N 1
ATOM 3600 C CA . ARG C 1 138 ? -5.742 31.638 -20.933 1.00 15.47 324 ARG C CA 1
ATOM 3601 C C . ARG C 1 138 ? -6.608 32.583 -21.741 1.00 15.74 324 ARG C C 1
ATOM 3602 O O . ARG C 1 138 ? -7.283 32.147 -22.682 1.00 15.87 324 ARG C O 1
ATOM 3610 N N . ASP C 1 139 ? -6.577 33.872 -21.410 1.00 15.43 325 ASP C N 1
ATOM 3611 C CA . ASP C 1 139 ? -7.227 34.855 -22.246 1.00 15.60 325 ASP C CA 1
ATOM 3612 C C . ASP C 1 139 ? -6.485 34.894 -23.581 1.00 16.01 325 ASP C C 1
ATOM 3613 O O . ASP C 1 139 ? -5.258 34.935 -23.611 1.00 16.36 325 ASP C O 1
ATOM 3618 N N . ILE C 1 140 ? -7.252 34.876 -24.660 1.00 15.93 326 ILE C N 1
ATOM 3619 C CA . ILE C 1 140 ? -6.749 34.953 -26.028 1.00 16.16 326 ILE C CA 1
ATOM 3620 C C . ILE C 1 140 ? -7.225 36.282 -26.610 1.00 15.73 326 ILE C C 1
ATOM 3621 O O . ILE C 1 140 ? -8.424 36.584 -26.603 1.00 16.56 326 ILE C O 1
ATOM 3626 N N . ALA C 1 141 ? -6.278 37.061 -27.109 1.00 15.53 327 ALA C N 1
ATOM 3627 C CA . ALA C 1 141 ? -6.598 38.314 -27.769 1.00 15.65 327 ALA C CA 1
ATOM 3628 C C . ALA C 1 141 ? -6.918 38.110 -29.242 1.00 15.00 327 ALA C C 1
ATOM 3629 O O . ALA C 1 141 ? -6.385 37.215 -29.913 1.00 15.83 327 ALA C O 1
ATOM 3631 N N . ALA C 1 142 ? -7.793 38.957 -29.754 1.00 16.59 328 ALA C N 1
ATOM 3632 C CA . ALA C 1 142 ? -8.072 38.969 -31.161 1.00 17.00 328 ALA C CA 1
ATOM 3633 C C . ALA C 1 142 ? -6.746 39.050 -31.926 1.00 17.33 328 ALA C C 1
ATOM 3634 O O . ALA C 1 142 ? -5.836 39.818 -31.556 1.00 18.28 328 ALA C O 1
ATOM 3636 N N . GLY C 1 143 ? -6.627 38.265 -32.986 1.00 17.00 329 GLY C N 1
ATOM 3637 C CA . GLY C 1 143 ? -5.430 38.242 -33.810 1.00 16.78 329 GLY C CA 1
ATOM 3638 C C . GLY C 1 143 ? -4.443 37.130 -33.474 1.00 16.53 329 GLY C C 1
ATOM 3639 O O . GLY C 1 143 ? -3.573 36.818 -34.287 1.00 17.75 329 GLY C O 1
ATOM 3640 N N . GLU C 1 144 ? -4.526 36.542 -32.276 1.00 15.54 330 GLU C N 1
ATOM 3641 C CA . GLU C 1 144 ? -3.652 35.430 -31.927 1.00 14.87 330 GLU C CA 1
ATOM 3642 C C . GLU C 1 144 ? -4.053 34.172 -32.677 1.00 13.99 330 GLU C C 1
ATOM 3643 O O . GLU C 1 144 ? -5.242 33.896 -32.864 1.00 14.76 330 GLU C O 1
ATOM 3649 N N . GLU C 1 145 ? -3.061 33.386 -33.030 1.00 14.20 331 GLU C N 1
ATOM 3650 C CA . GLU C 1 145 ? -3.297 32.044 -33.534 1.00 13.67 331 GLU C CA 1
ATOM 3651 C C . GLU C 1 145 ? -3.709 31.110 -32.406 1.00 13.44 331 GLU C C 1
ATOM 3652 O O . GLU C 1 145 ? -3.101 31.066 -31.315 1.00 14.11 331 GLU C O 1
ATOM 3658 N N . LEU C 1 146 ? -4.766 30.371 -32.666 1.00 13.35 332 LEU C N 1
ATOM 3659 C CA . LEU C 1 146 ? -5.201 29.304 -31.766 1.00 12.89 332 LEU C CA 1
ATOM 3660 C C . LEU C 1 146 ? -4.245 28.110 -31.907 1.00 13.34 332 LEU C C 1
ATOM 3661 O O . LEU C 1 146 ? -3.892 27.731 -33.028 1.00 13.94 332 LEU C O 1
ATOM 3666 N N . LEU C 1 147 ? -3.812 27.554 -30.777 1.00 13.05 333 LEU C N 1
ATOM 3667 C CA . LEU C 1 147 ? -2.855 26.450 -30.757 1.00 12.86 333 LEU C CA 1
ATOM 3668 C C . LEU C 1 147 ? -3.148 25.517 -29.580 1.00 13.34 333 LEU C C 1
ATOM 3669 O O . LEU C 1 147 ? -3.521 25.989 -28.511 1.00 14.00 333 LEU C O 1
ATOM 3674 N N . PHE C 1 148 ? -2.917 24.221 -29.769 1.00 13.93 334 PHE C N 1
ATOM 3675 C CA . PHE C 1 148 ? -2.985 23.297 -28.662 1.00 14.60 334 PHE C CA 1
ATOM 3676 C C . PHE C 1 148 ? -1.884 22.253 -28.782 1.00 16.48 334 PHE C C 1
ATOM 3677 O O . PHE C 1 148 ? -1.260 22.127 -29.813 1.00 16.89 334 PHE C O 1
ATOM 3685 N N . ASP C 1 149 ? -1.623 21.558 -27.675 1.00 17.69 335 ASP C N 1
ATOM 3686 C CA . ASP C 1 149 ? -0.532 20.571 -27.602 1.00 18.49 335 ASP C CA 1
ATOM 3687 C C . ASP C 1 149 ? -1.020 19.265 -28.193 1.00 18.84 335 ASP C C 1
ATOM 3688 O O . ASP C 1 149 ? -1.845 18.585 -27.606 1.00 20.74 335 ASP C O 1
ATOM 3693 N N . TYR C 1 150 ? -0.491 18.894 -29.341 1.00 20.17 336 TYR C N 1
ATOM 3694 C CA . TYR C 1 150 ? -0.831 17.604 -29.938 1.00 20.56 336 TYR C CA 1
ATOM 3695 C C . TYR C 1 150 ? -0.394 16.422 -29.035 1.00 21.61 336 TYR C C 1
ATOM 3696 O O . TYR C 1 150 ? -0.941 15.337 -29.151 1.00 23.57 336 TYR C O 1
ATOM 3705 N N . GLY C 1 151 ? 0.615 16.618 -28.190 1.00 24.07 337 GLY C N 1
ATOM 3706 C CA . GLY C 1 151 ? 0.938 15.645 -27.135 1.00 26.05 337 GLY C CA 1
ATOM 3707 C C . GLY C 1 151 ? 1.734 14.408 -27.516 1.00 28.22 337 GLY C C 1
ATOM 3708 O O . GLY C 1 151 ? 1.797 13.448 -26.732 1.00 29.31 337 GLY C O 1
ATOM 3709 N N . ASP C 1 152 ? 2.358 14.426 -28.692 1.00 30.46 338 ASP C N 1
ATOM 3710 C CA . ASP C 1 152 ? 3.210 13.325 -29.151 1.00 31.86 338 ASP C CA 1
ATOM 3711 C C . ASP C 1 152 ? 4.684 13.696 -28.959 1.00 33.37 338 ASP C C 1
ATOM 3712 O O . ASP C 1 152 ? 5.208 14.557 -29.675 1.00 32.99 338 ASP C O 1
ATOM 3717 N N . ARG C 1 153 ? 5.333 13.051 -27.984 1.00 34.84 339 ARG C N 1
ATOM 3718 C CA . ARG C 1 153 ? 6.744 13.276 -27.668 1.00 35.54 339 ARG C CA 1
ATOM 3719 C C . ARG C 1 153 ? 7.599 12.070 -28.050 1.00 36.69 339 ARG C C 1
ATOM 3720 O O . ARG C 1 153 ? 8.772 11.995 -27.660 1.00 37.46 339 ARG C O 1
ATOM 3728 N N . SER C 1 154 ? 7.016 11.127 -28.791 1.00 36.87 340 SER C N 1
ATOM 3729 C CA . SER C 1 154 ? 7.739 9.933 -29.211 1.00 37.50 340 SER C CA 1
ATOM 3730 C C . SER C 1 154 ? 8.876 10.311 -30.158 1.00 37.79 340 SER C C 1
ATOM 3731 O O . SER C 1 154 ? 8.746 11.212 -30.995 1.00 38.14 340 SER C O 1
ATOM 3734 N N . LYS C 1 155 ? 10.000 9.622 -30.000 1.00 38.28 341 LYS C N 1
ATOM 3735 C CA . LYS C 1 155 ? 11.198 9.877 -30.783 1.00 38.16 341 LYS C CA 1
ATOM 3736 C C . LYS C 1 155 ? 10.930 9.798 -32.285 1.00 37.28 341 LYS C C 1
ATOM 3737 O O . LYS C 1 155 ? 11.468 10.593 -33.054 1.00 37.64 341 LYS C O 1
ATOM 3743 N N . ALA C 1 156 ? 10.101 8.839 -32.694 1.00 36.36 342 ALA C N 1
ATOM 3744 C CA . ALA C 1 156 ? 9.796 8.648 -34.107 1.00 35.71 342 ALA C CA 1
ATOM 3745 C C . ALA C 1 156 ? 8.958 9.795 -34.660 1.00 34.84 342 ALA C C 1
ATOM 3746 O O . ALA C 1 156 ? 9.170 10.240 -35.789 1.00 34.37 342 ALA C O 1
ATOM 3748 N N . SER C 1 157 ? 8.006 10.266 -33.861 1.00 33.58 343 SER C N 1
ATOM 3749 C CA . SER C 1 157 ? 7.129 11.350 -34.293 1.00 33.32 343 SER C CA 1
ATOM 3750 C C . SER C 1 157 ? 7.907 12.642 -34.416 1.00 32.43 343 SER C C 1
ATOM 3751 O O . SER C 1 157 ? 7.767 13.335 -35.408 1.00 32.12 343 SER C O 1
ATOM 3754 N N . ILE C 1 158 ? 8.758 12.939 -33.435 1.00 32.73 344 ILE C N 1
ATOM 3755 C CA . ILE C 1 158 ? 9.583 14.144 -33.484 1.00 33.41 344 ILE C CA 1
ATOM 3756 C C . ILE C 1 158 ? 10.560 14.137 -34.672 1.00 33.68 344 ILE C C 1
ATOM 3757 O O . ILE C 1 158 ? 10.832 15.188 -35.256 1.00 33.94 344 ILE C O 1
ATOM 3762 N N . GLU C 1 159 ? 11.080 12.965 -35.041 1.00 34.50 345 GLU C N 1
ATOM 3763 C CA . GLU C 1 159 ? 11.998 12.880 -36.187 1.00 33.65 345 GLU C CA 1
ATOM 3764 C C . GLU C 1 159 ? 11.314 13.237 -37.502 1.00 32.71 345 GLU C C 1
ATOM 3765 O O . GLU C 1 159 ? 11.867 13.971 -38.324 1.00 32.32 345 GLU C O 1
ATOM 3771 N N . ALA C 1 160 ? 10.123 12.698 -37.709 1.00 31.39 346 ALA C N 1
ATOM 3772 C CA . ALA C 1 160 ? 9.342 13.019 -38.885 1.00 30.51 346 ALA C CA 1
ATOM 3773 C C . ALA C 1 160 ? 8.800 14.457 -38.842 1.00 29.56 346 ALA C C 1
ATOM 3774 O O . ALA C 1 160 ? 8.650 15.095 -39.883 1.00 29.79 346 ALA C O 1
ATOM 3776 N N . HIS C 1 161 ? 8.509 14.957 -37.639 1.00 28.26 347 HIS C N 1
ATOM 3777 C CA . HIS C 1 161 ? 7.767 16.219 -37.473 1.00 27.27 347 HIS C CA 1
ATOM 3778 C C . HIS C 1 161 ? 8.425 17.073 -36.414 1.00 25.81 347 HIS C C 1
ATOM 3779 O O . HIS C 1 161 ? 7.933 17.151 -35.280 1.00 25.36 347 HIS C O 1
ATOM 3786 N N . PRO C 1 162 ? 9.554 17.705 -36.760 1.00 25.17 348 PRO C N 1
ATOM 3787 C CA . PRO C 1 162 ? 10.348 18.336 -35.709 1.00 25.25 348 PRO C CA 1
ATOM 3788 C C . PRO C 1 162 ? 9.647 19.489 -34.992 1.00 24.14 348 PRO C C 1
ATOM 3789 O O . PRO C 1 162 ? 10.021 19.823 -33.875 1.00 24.73 348 PRO C O 1
ATOM 3793 N N . TRP C 1 163 ? 8.633 20.076 -35.625 1.00 22.96 349 TRP C N 1
ATOM 3794 C CA . TRP C 1 163 ? 7.825 21.128 -34.990 1.00 22.75 349 TRP C CA 1
ATOM 3795 C C . TRP C 1 163 ? 7.068 20.617 -33.740 1.00 22.47 349 TRP C C 1
ATOM 3796 O O . TRP C 1 163 ? 6.625 21.427 -32.916 1.00 22.94 349 TRP C O 1
ATOM 3807 N N . LEU C 1 164 ? 6.953 19.297 -33.558 1.00 22.53 350 LEU C N 1
ATOM 3808 C CA . LEU C 1 164 ? 6.368 18.761 -32.320 1.00 23.81 350 LEU C CA 1
ATOM 3809 C C . LEU C 1 164 ? 7.183 19.143 -31.088 1.00 25.32 350 LEU C C 1
ATOM 3810 O O . LEU C 1 164 ? 6.636 19.173 -29.990 1.00 26.86 350 LEU C O 1
ATOM 3815 N N . LYS C 1 165 ? 8.461 19.468 -31.280 1.00 26.35 351 LYS C N 1
ATOM 3816 C CA . LYS C 1 165 ? 9.379 19.780 -30.176 1.00 28.39 351 LYS C CA 1
ATOM 3817 C C . LYS C 1 165 ? 9.012 21.016 -29.374 1.00 29.11 351 LYS C C 1
ATOM 3818 O O . LYS C 1 165 ? 9.427 21.149 -28.218 1.00 30.40 351 LYS C O 1
ATOM 3824 N N . HIS C 1 166 ? 8.236 21.921 -29.957 1.00 28.86 352 HIS C N 1
ATOM 3825 C CA . HIS C 1 166 ? 7.928 23.157 -29.255 1.00 28.52 352 HIS C CA 1
ATOM 3826 C C . HIS C 1 166 ? 6.441 23.439 -29.197 1.00 26.75 352 HIS C C 1
ATOM 3827 O O . HIS C 1 166 ? 5.681 22.671 -29.723 1.00 25.44 352 HIS C O 1
ATOM 3835 N N . ARG D 1 6 ? 31.190 1.996 -64.102 1.00 30.29 192 ARG D N 1
ATOM 3836 C CA . ARG D 1 6 ? 29.737 2.254 -63.935 1.00 29.92 192 ARG D CA 1
ATOM 3837 C C . ARG D 1 6 ? 29.523 3.372 -62.955 1.00 28.97 192 ARG D C 1
ATOM 3838 O O . ARG D 1 6 ? 30.392 3.682 -62.130 1.00 29.44 192 ARG D O 1
ATOM 3840 N N . LYS D 1 7 ? 28.363 4.017 -63.074 1.00 27.06 193 LYS D N 1
ATOM 3841 C CA . LYS D 1 7 ? 28.138 5.239 -62.340 1.00 24.53 193 LYS D CA 1
ATOM 3842 C C . LYS D 1 7 ? 27.806 4.918 -60.886 1.00 23.53 193 LYS D C 1
ATOM 3843 O O . LYS D 1 7 ? 27.037 4.000 -60.581 1.00 24.27 193 LYS D O 1
ATOM 3849 N N . SER D 1 8 ? 28.448 5.642 -59.985 1.00 22.63 194 SER D N 1
ATOM 3850 C CA . SER D 1 8 ? 28.126 5.567 -58.563 1.00 23.43 194 SER D CA 1
ATOM 3851 C C . SER D 1 8 ? 26.829 6.337 -58.320 1.00 23.53 194 SER D C 1
ATOM 3852 O O . SER D 1 8 ? 26.386 7.110 -59.171 1.00 22.41 194 SER D O 1
ATOM 3855 N N . LYS D 1 9 ? 26.191 6.103 -57.175 1.00 24.92 195 LYS D N 1
ATOM 3856 C CA . LYS D 1 9 ? 25.008 6.894 -56.822 1.00 26.11 195 LYS D CA 1
ATOM 3857 C C . LYS D 1 9 ? 25.353 8.387 -56.797 1.00 25.69 195 LYS D C 1
ATOM 3858 O O . LYS D 1 9 ? 24.554 9.213 -57.240 1.00 25.60 195 LYS D O 1
ATOM 3864 N N . ALA D 1 10 ? 26.524 8.725 -56.267 1.00 26.27 196 ALA D N 1
ATOM 3865 C CA . ALA D 1 10 ? 26.990 10.121 -56.249 1.00 25.51 196 ALA D CA 1
ATOM 3866 C C . ALA D 1 10 ? 27.029 10.713 -57.645 1.00 25.14 196 ALA D C 1
ATOM 3867 O O . ALA D 1 10 ? 26.530 11.819 -57.848 1.00 24.21 196 ALA D O 1
ATOM 3869 N N . GLU D 1 11 ? 27.627 9.994 -58.589 1.00 23.21 197 GLU D N 1
ATOM 3870 C CA . GLU D 1 11 ? 27.656 10.412 -59.997 1.00 23.03 197 GLU D CA 1
ATOM 3871 C C . GLU D 1 11 ? 26.248 10.528 -60.574 1.00 21.37 197 GLU D C 1
ATOM 3872 O O . GLU D 1 11 ? 25.952 11.493 -61.265 1.00 20.38 197 GLU D O 1
ATOM 3878 N N . LEU D 1 12 ? 25.410 9.527 -60.324 1.00 20.67 198 LEU D N 1
ATOM 3879 C CA . LEU D 1 12 ? 24.035 9.572 -60.808 1.00 20.16 198 LEU D CA 1
ATOM 3880 C C . LEU D 1 12 ? 23.282 10.768 -60.236 1.00 20.66 198 LEU D C 1
ATOM 3881 O O . LEU D 1 12 ? 22.542 11.419 -60.983 1.00 20.62 198 LEU D O 1
ATOM 3886 N N . GLN D 1 13 ? 23.478 11.025 -58.937 1.00 20.98 199 GLN D N 1
ATOM 3887 C CA . GLN D 1 13 ? 22.804 12.142 -58.258 1.00 21.87 199 GLN D CA 1
ATOM 3888 C C . GLN D 1 13 ? 23.290 13.453 -58.814 1.00 21.49 199 GLN D C 1
ATOM 3889 O O . GLN D 1 13 ? 22.480 14.335 -59.130 1.00 21.02 199 GLN D O 1
ATOM 3895 N N . SER D 1 14 ? 24.602 13.591 -58.954 1.00 21.21 200 SER D N 1
ATOM 3896 C CA . SER D 1 14 ? 25.154 14.841 -59.444 1.00 21.44 200 SER D CA 1
ATOM 3897 C C . SER D 1 14 ? 24.738 15.083 -60.917 1.00 20.24 200 SER D C 1
ATOM 3898 O O . SER D 1 14 ? 24.417 16.204 -61.269 1.00 19.54 200 SER D O 1
ATOM 3901 N N . GLU D 1 15 ? 24.763 14.047 -61.757 1.00 20.40 201 GLU D N 1
ATOM 3902 C CA . GLU D 1 15 ? 24.338 14.148 -63.165 1.00 21.32 201 GLU D CA 1
ATOM 3903 C C . GLU D 1 15 ? 22.844 14.490 -63.274 1.00 20.76 201 GLU D C 1
ATOM 3904 O O . GLU D 1 15 ? 22.462 15.258 -64.133 1.00 22.04 201 GLU D O 1
ATOM 3910 N N . GLU D 1 16 ? 22.035 13.886 -62.406 1.00 20.37 202 GLU D N 1
ATOM 3911 C CA . GLU D 1 16 ? 20.587 14.214 -62.282 1.00 20.20 202 GLU D CA 1
ATOM 3912 C C . GLU D 1 16 ? 20.389 15.702 -61.950 1.00 19.52 202 GLU D C 1
ATOM 3913 O O . GLU D 1 16 ? 19.658 16.411 -62.643 1.00 19.34 202 GLU D O 1
ATOM 3919 N N . ARG D 1 17 ? 21.081 16.178 -60.907 1.00 18.12 203 ARG D N 1
ATOM 3920 C CA . ARG D 1 17 ? 20.999 17.588 -60.549 1.00 18.10 203 ARG D CA 1
ATOM 3921 C C . ARG D 1 17 ? 21.500 18.484 -61.679 1.00 17.30 203 ARG D C 1
ATOM 3922 O O . ARG D 1 17 ? 20.951 19.551 -61.887 1.00 16.98 203 ARG D O 1
ATOM 3930 N N . LYS D 1 18 ? 22.568 18.082 -62.388 1.00 17.90 204 LYS D N 1
ATOM 3931 C CA . LYS D 1 18 ? 23.068 18.892 -63.481 1.00 19.73 204 LYS D CA 1
ATOM 3932 C C . LYS D 1 18 ? 22.013 19.064 -64.594 1.00 19.50 204 LYS D C 1
ATOM 3933 O O . LYS D 1 18 ? 21.822 20.161 -65.111 1.00 20.28 204 LYS D O 1
ATOM 3939 N N . ARG D 1 19 ? 21.340 17.978 -64.928 1.00 19.76 205 ARG D N 1
ATOM 3940 C CA . ARG D 1 19 ? 20.275 17.992 -65.928 1.00 20.26 205 ARG D CA 1
ATOM 3941 C C . ARG D 1 19 ? 19.178 18.984 -65.522 1.00 18.42 205 ARG D C 1
ATOM 3942 O O . ARG D 1 19 ? 18.759 19.842 -66.309 1.00 18.37 205 ARG D O 1
ATOM 3950 N N . ILE D 1 20 ? 18.709 18.843 -64.294 1.00 17.05 206 ILE D N 1
ATOM 3951 C CA . ILE D 1 20 ? 17.667 19.722 -63.763 1.00 16.12 206 ILE D CA 1
ATOM 3952 C C . ILE D 1 20 ? 18.108 21.180 -63.740 1.00 16.40 206 ILE D C 1
ATOM 3953 O O . ILE D 1 20 ? 17.385 22.068 -64.219 1.00 16.07 206 ILE D O 1
ATOM 3958 N N . ASP D 1 21 ? 19.307 21.448 -63.190 1.00 16.10 207 ASP D N 1
ATOM 3959 C CA . ASP D 1 21 ? 19.740 22.835 -63.054 1.00 17.30 207 ASP D CA 1
ATOM 3960 C C . ASP D 1 21 ? 19.883 23.518 -64.386 1.00 16.81 207 ASP D C 1
ATOM 3961 O O . ASP D 1 21 ? 19.519 24.673 -64.534 1.00 18.08 207 ASP D O 1
ATOM 3966 N N . GLU D 1 22 ? 20.413 22.810 -65.382 1.00 18.24 208 GLU D N 1
ATOM 3967 C CA . GLU D 1 22 ? 20.574 23.381 -66.702 1.00 19.81 208 GLU D CA 1
ATOM 3968 C C . GLU D 1 22 ? 19.224 23.691 -67.335 1.00 17.90 208 GLU D C 1
ATOM 3969 O O . GLU D 1 22 ? 19.049 24.749 -67.950 1.00 18.95 208 GLU D O 1
ATOM 3975 N N . LEU D 1 23 ? 18.212 22.836 -67.108 1.00 16.45 209 LEU D N 1
ATOM 3976 C CA . LEU D 1 23 ? 16.888 23.079 -67.669 1.00 16.32 209 LEU D CA 1
ATOM 3977 C C . LEU D 1 23 ? 16.223 24.264 -66.958 1.00 15.59 209 LEU D C 1
ATOM 3978 O O . LEU D 1 23 ? 15.569 25.102 -67.585 1.00 17.00 209 LEU D O 1
ATOM 3983 N N . ILE D 1 24 ? 16.381 24.338 -65.634 1.00 14.76 210 ILE D N 1
ATOM 3984 C CA . ILE D 1 24 ? 15.850 25.459 -64.846 1.00 16.28 210 ILE D CA 1
ATOM 3985 C C . ILE D 1 24 ? 16.471 26.756 -65.325 1.00 16.62 210 ILE D C 1
ATOM 3986 O O . ILE D 1 24 ? 15.760 27.716 -65.656 1.00 17.37 210 ILE D O 1
ATOM 3991 N N . GLU D 1 25 ? 17.800 26.772 -65.404 1.00 18.21 211 GLU D N 1
ATOM 3992 C CA . GLU D 1 25 ? 18.501 28.021 -65.640 1.00 19.62 211 GLU D CA 1
ATOM 3993 C C . GLU D 1 25 ? 18.342 28.492 -67.071 1.00 18.19 211 GLU D C 1
ATOM 3994 O O . GLU D 1 25 ? 18.235 29.704 -67.313 1.00 20.56 211 GLU D O 1
ATOM 4000 N N . SER D 1 26 ? 18.299 27.579 -68.030 1.00 18.04 212 SER D N 1
ATOM 4001 C CA . SER D 1 26 ? 18.138 27.988 -69.423 1.00 18.17 212 SER D CA 1
ATOM 4002 C C . SER D 1 26 ? 16.710 28.425 -69.728 1.00 17.00 212 SER D C 1
ATOM 4003 O O . SER D 1 26 ? 16.484 29.295 -70.575 1.00 17.92 212 SER D O 1
ATOM 4006 N N . GLY D 1 27 ? 15.723 27.778 -69.082 1.00 17.60 213 GLY D N 1
ATOM 4007 C CA . GLY D 1 27 ? 14.344 28.135 -69.240 1.00 17.65 213 GLY D CA 1
ATOM 4008 C C . GLY D 1 27 ? 13.790 27.919 -70.628 1.00 16.29 213 GLY D C 1
ATOM 4009 O O . GLY D 1 27 ? 12.840 28.571 -70.984 1.00 18.48 213 GLY D O 1
ATOM 4010 N N . LYS D 1 28 ? 14.369 27.035 -71.432 1.00 17.65 214 LYS D N 1
ATOM 4011 C CA . LYS D 1 28 ? 13.918 26.908 -72.836 1.00 17.98 214 LYS D CA 1
ATOM 4012 C C . LYS D 1 28 ? 12.580 26.189 -73.019 1.00 17.64 214 LYS D C 1
ATOM 4013 O O . LYS D 1 28 ? 11.856 26.413 -73.993 1.00 19.75 214 LYS D O 1
ATOM 4019 N N . GLU D 1 29 ? 12.275 25.294 -72.103 1.00 15.57 215 GLU D N 1
ATOM 4020 C CA . GLU D 1 29 ? 10.943 24.632 -72.059 1.00 14.67 215 GLU D CA 1
ATOM 4021 C C . GLU D 1 29 ? 10.610 23.949 -73.366 1.00 15.47 215 GLU D C 1
ATOM 4022 O O . GLU D 1 29 ? 9.526 24.092 -73.924 1.00 16.25 215 GLU D O 1
ATOM 4028 N N . GLU D 1 30 ? 11.554 23.155 -73.837 1.00 16.89 216 GLU D N 1
ATOM 4029 C CA . GLU D 1 30 ? 11.395 22.394 -75.059 1.00 18.28 216 GLU D CA 1
ATOM 4030 C C . GLU D 1 30 ? 10.489 21.192 -74.855 1.00 17.13 216 GLU D C 1
ATOM 4031 O O . GLU D 1 30 ? 10.401 20.651 -73.771 1.00 18.75 216 GLU D O 1
ATOM 4037 N N . GLY D 1 31 ? 9.790 20.807 -75.903 1.00 15.36 217 GLY D N 1
ATOM 4038 C CA . GLY D 1 31 ? 8.999 19.597 -75.891 1.00 15.17 217 GLY D CA 1
ATOM 4039 C C . GLY D 1 31 ? 7.560 19.796 -75.465 1.00 12.98 217 GLY D C 1
ATOM 4040 O O . GLY D 1 31 ? 6.853 18.835 -75.164 1.00 13.90 217 GLY D O 1
ATOM 4041 N N . MET D 1 32 ? 7.085 21.043 -75.480 1.00 12.71 218 MET D N 1
ATOM 4042 C CA . MET D 1 32 ? 5.739 21.406 -75.037 1.00 13.09 218 MET D CA 1
ATOM 4043 C C . MET D 1 32 ? 5.173 22.522 -75.909 1.00 12.68 218 MET D C 1
ATOM 4044 O O . MET D 1 32 ? 5.947 23.328 -76.450 1.00 13.66 218 MET D O 1
ATOM 4049 N N . LYS D 1 33 ? 3.846 22.575 -76.025 1.00 12.22 219 LYS D N 1
ATOM 4050 C CA . LYS D 1 33 ? 3.172 23.662 -76.746 1.00 13.91 219 LYS D CA 1
ATOM 4051 C C . LYS D 1 33 ? 1.904 24.028 -76.023 1.00 12.09 219 LYS D C 1
ATOM 4052 O O . LYS D 1 33 ? 1.337 23.219 -75.264 1.00 13.05 219 LYS D O 1
ATOM 4058 N N . ILE D 1 34 ? 1.437 25.243 -76.268 1.00 13.21 220 ILE D N 1
ATOM 4059 C CA . ILE D 1 34 ? 0.161 25.684 -75.732 1.00 12.75 220 ILE D CA 1
ATOM 4060 C C . ILE D 1 34 ? -0.956 25.214 -76.649 1.00 14.46 220 ILE D C 1
ATOM 4061 O O . ILE D 1 34 ? -0.821 25.254 -77.871 1.00 16.22 220 ILE D O 1
ATOM 4066 N N . ASP D 1 35 ? -2.041 24.713 -76.064 1.00 13.84 221 ASP D N 1
ATOM 4067 C CA . ASP D 1 35 ? -3.283 24.409 -76.793 1.00 14.14 221 ASP D CA 1
ATOM 4068 C C . ASP D 1 35 ? -4.430 25.066 -76.032 1.00 12.78 221 ASP D C 1
ATOM 4069 O O . ASP D 1 35 ? -4.309 25.426 -74.862 1.00 13.00 221 ASP D O 1
ATOM 4074 N N . LEU D 1 36 ? -5.556 25.175 -76.688 1.00 12.79 222 LEU D N 1
ATOM 4075 C CA . LEU D 1 36 ? -6.796 25.562 -76.071 1.00 12.30 222 LEU D CA 1
ATOM 4076 C C . LEU D 1 36 ? -7.545 24.285 -75.708 1.00 11.62 222 LEU D C 1
ATOM 4077 O O . LEU D 1 36 ? -7.769 23.446 -76.578 1.00 14.03 222 LEU D O 1
ATOM 4082 N N . ILE D 1 37 ? -7.876 24.115 -74.439 1.00 11.55 223 ILE D N 1
ATOM 4083 C CA . ILE D 1 37 ? -8.500 22.917 -73.934 1.00 11.91 223 ILE D CA 1
ATOM 4084 C C . ILE D 1 37 ? -9.917 23.270 -73.521 1.00 12.06 223 ILE D C 1
ATOM 4085 O O . ILE D 1 37 ? -10.135 24.189 -72.705 1.00 12.85 223 ILE D O 1
ATOM 4090 N N . ASP D 1 38 ? -10.899 22.571 -74.067 1.00 12.87 224 ASP D N 1
ATOM 4091 C CA . ASP D 1 38 ? -12.291 22.937 -73.823 1.00 13.51 224 ASP D CA 1
ATOM 4092 C C . ASP D 1 38 ? -12.592 22.940 -72.299 1.00 13.79 224 ASP D C 1
ATOM 4093 O O . ASP D 1 38 ? -12.314 21.954 -71.600 1.00 15.15 224 ASP D O 1
ATOM 4098 N N . GLY D 1 39 ? -13.109 24.061 -71.800 1.00 13.89 225 GLY D N 1
ATOM 4099 C CA . GLY D 1 39 ? -13.471 24.218 -70.414 1.00 14.08 225 GLY D CA 1
ATOM 4100 C C . GLY D 1 39 ? -12.346 24.474 -69.445 1.00 13.48 225 GLY D C 1
ATOM 4101 O O . GLY D 1 39 ? -12.605 24.611 -68.264 1.00 15.29 225 GLY D O 1
ATOM 4102 N N . LYS D 1 40 ? -11.113 24.577 -69.945 1.00 12.89 226 LYS D N 1
ATOM 4103 C CA . LYS D 1 40 ? -10.001 24.879 -69.056 1.00 11.42 226 LYS D CA 1
ATOM 4104 C C . LYS D 1 40 ? -9.261 26.179 -69.382 1.00 11.45 226 LYS D C 1
ATOM 4105 O O . LYS D 1 40 ? -8.504 26.639 -68.554 1.00 13.05 226 LYS D O 1
ATOM 4111 N N . GLY D 1 41 ? -9.438 26.739 -70.595 1.00 11.82 227 GLY D N 1
ATOM 4112 C CA . GLY D 1 41 ? -8.604 27.824 -71.038 1.00 11.69 227 GLY D CA 1
ATOM 4113 C C . GLY D 1 41 ? -7.433 27.249 -71.791 1.00 11.30 227 GLY D C 1
ATOM 4114 O O . GLY D 1 41 ? -7.580 26.364 -72.637 1.00 13.75 227 GLY D O 1
ATOM 4115 N N . ARG D 1 42 ? -6.277 27.818 -71.576 1.00 10.67 228 ARG D N 1
ATOM 4116 C CA . ARG D 1 42 ? -5.079 27.277 -72.143 1.00 10.54 228 ARG D CA 1
ATOM 4117 C C . ARG D 1 42 ? -4.664 26.052 -71.351 1.00 10.14 228 ARG D C 1
ATOM 4118 O O . ARG D 1 42 ? -4.968 25.931 -70.160 1.00 9.83 228 ARG D O 1
ATOM 4126 N N . GLY D 1 43 ? -3.934 25.186 -72.019 1.00 9.60 229 GLY D N 1
ATOM 4127 C CA . GLY D 1 43 ? -3.210 24.104 -71.380 1.00 10.19 229 GLY D CA 1
ATOM 4128 C C . GLY D 1 43 ? -1.960 23.816 -72.145 1.00 9.99 229 GLY D C 1
ATOM 4129 O O . GLY D 1 43 ? -1.672 24.470 -73.150 1.00 11.20 229 GLY D O 1
ATOM 4130 N N . VAL D 1 44 ? -1.182 22.859 -71.657 1.00 9.19 230 VAL D N 1
ATOM 4131 C CA . VAL D 1 44 ? 0.096 22.531 -72.258 1.00 9.94 230 VAL D CA 1
ATOM 4132 C C . VAL D 1 44 ? 0.089 21.065 -72.692 1.00 9.90 230 VAL D C 1
ATOM 4133 O O . VAL D 1 44 ? -0.283 20.172 -71.930 1.00 10.19 230 VAL D O 1
ATOM 4137 N N . ILE D 1 45 ? 0.449 20.868 -73.945 1.00 10.22 231 ILE D N 1
ATOM 4138 C CA . ILE D 1 45 ? 0.513 19.558 -74.575 1.00 11.41 231 ILE D CA 1
ATOM 4139 C C . ILE D 1 45 ? 1.983 19.167 -74.755 1.00 10.95 231 ILE D C 1
ATOM 4140 O O . ILE D 1 45 ? 2.799 19.965 -75.205 1.00 12.12 231 ILE D O 1
ATOM 4145 N N . ALA D 1 46 ? 2.309 17.912 -74.429 1.00 11.29 232 ALA D N 1
ATOM 4146 C CA . ALA D 1 46 ? 3.627 17.374 -74.723 1.00 12.43 232 ALA D CA 1
ATOM 4147 C C . ALA D 1 46 ? 3.797 17.160 -76.221 1.00 13.60 232 ALA D C 1
ATOM 4148 O O . ALA D 1 46 ? 2.930 16.576 -76.881 1.00 15.33 232 ALA D O 1
ATOM 4150 N N . THR D 1 47 ? 4.875 17.667 -76.790 1.00 13.05 233 THR D N 1
ATOM 4151 C CA . THR D 1 47 ? 5.176 17.455 -78.209 1.00 14.50 233 THR D CA 1
ATOM 4152 C C . THR D 1 47 ? 6.279 16.422 -78.424 1.00 15.17 233 THR D C 1
ATOM 4153 O O . THR D 1 47 ? 6.639 16.126 -79.564 1.00 17.50 233 THR D O 1
ATOM 4157 N N . LYS D 1 48 ? 6.811 15.888 -77.337 1.00 15.07 234 LYS D N 1
ATOM 4158 C CA . LYS D 1 48 ? 7.762 14.782 -77.323 1.00 15.17 234 LYS D CA 1
ATOM 4159 C C . LYS D 1 48 ? 7.383 13.858 -76.175 1.00 15.35 234 LYS D C 1
ATOM 4160 O O . LYS D 1 48 ? 6.642 14.253 -75.276 1.00 15.00 234 LYS D O 1
ATOM 4166 N N . GLN D 1 49 ? 7.917 12.646 -76.200 1.00 16.27 235 GLN D N 1
ATOM 4167 C CA . GLN D 1 49 ? 7.819 11.778 -75.043 1.00 17.78 235 GLN D CA 1
ATOM 4168 C C . GLN D 1 49 ? 8.642 12.290 -73.883 1.00 16.57 235 GLN D C 1
ATOM 4169 O O . GLN D 1 49 ? 9.714 12.837 -74.082 1.00 17.17 235 GLN D O 1
ATOM 4175 N N . PHE D 1 50 ? 8.162 12.074 -72.665 1.00 14.79 236 PHE D N 1
ATOM 4176 C CA . PHE D 1 50 ? 8.955 12.216 -71.451 1.00 15.26 236 PHE D CA 1
ATOM 4177 C C . PHE D 1 50 ? 8.942 10.865 -70.758 1.00 15.11 236 PHE D C 1
ATOM 4178 O O . PHE D 1 50 ? 7.945 10.137 -70.795 1.00 16.32 236 PHE D O 1
ATOM 4186 N N . SER D 1 51 ? 10.045 10.502 -70.141 1.00 14.30 237 SER D N 1
ATOM 4187 C CA . SER D 1 51 ? 10.124 9.301 -69.350 1.00 14.44 237 SER D CA 1
ATOM 4188 C C . SER D 1 51 ? 9.860 9.593 -67.883 1.00 13.21 237 SER D C 1
ATOM 4189 O O . SER D 1 51 ? 10.144 10.695 -67.392 1.00 13.61 237 SER D O 1
ATOM 4192 N N . ARG D 1 52 ? 9.387 8.589 -67.161 1.00 13.71 238 ARG D N 1
ATOM 4193 C CA . ARG D 1 52 ? 9.207 8.669 -65.737 1.00 13.88 238 ARG D CA 1
ATOM 4194 C C . ARG D 1 52 ? 10.447 9.260 -65.091 1.00 14.21 238 ARG D C 1
ATOM 4195 O O . ARG D 1 52 ? 11.570 8.781 -65.302 1.00 14.82 238 ARG D O 1
ATOM 4203 N N . GLY D 1 53 ? 10.232 10.256 -64.257 1.00 13.70 239 GLY D N 1
ATOM 4204 C CA . GLY D 1 53 ? 11.318 10.916 -63.556 1.00 14.25 239 GLY D CA 1
ATOM 4205 C C . GLY D 1 53 ? 11.923 12.120 -64.231 1.00 14.07 239 GLY D C 1
ATOM 4206 O O . GLY D 1 53 ? 12.656 12.880 -63.583 1.00 16.23 239 GLY D O 1
ATOM 4207 N N . ASP D 1 54 ? 11.666 12.309 -65.528 1.00 13.79 240 ASP D N 1
ATOM 4208 C CA . ASP D 1 54 ? 12.266 13.424 -66.248 1.00 14.40 240 ASP D CA 1
ATOM 4209 C C . ASP D 1 54 ? 11.731 14.763 -65.753 1.00 13.21 240 ASP D C 1
ATOM 4210 O O . ASP D 1 54 ? 10.534 14.910 -65.492 1.00 13.20 240 ASP D O 1
ATOM 4215 N N . PHE D 1 55 ? 12.596 15.753 -65.727 1.00 13.33 241 PHE D N 1
ATOM 4216 C CA . PHE D 1 55 ? 12.187 17.132 -65.594 1.00 12.11 241 PHE D CA 1
ATOM 4217 C C . PHE D 1 55 ? 11.247 17.478 -66.748 1.00 11.66 241 PHE D C 1
ATOM 4218 O O . PHE D 1 55 ? 11.553 17.228 -67.924 1.00 13.29 241 PHE D O 1
ATOM 4226 N N . VAL D 1 56 ? 10.118 18.104 -66.432 1.00 11.36 242 VAL D N 1
ATOM 4227 C CA . VAL D 1 56 ? 9.195 18.592 -67.447 1.00 11.19 242 VAL D CA 1
ATOM 4228 C C . VAL D 1 56 ? 9.349 20.104 -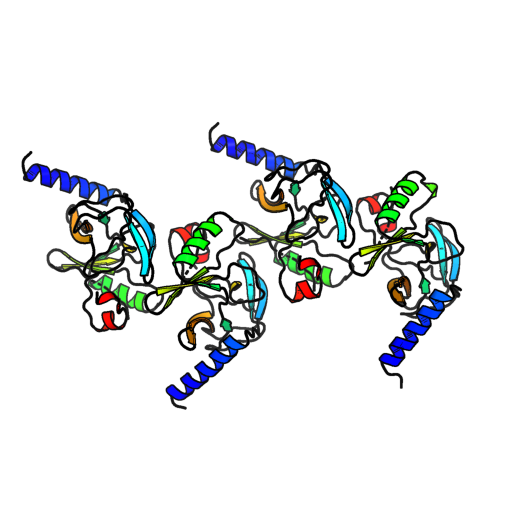67.566 1.00 11.16 242 VAL D C 1
ATOM 4229 O O . VAL D 1 56 ? 9.685 20.607 -68.655 1.00 12.05 242 VAL D O 1
ATOM 4233 N N . VAL D 1 57 ? 9.083 20.842 -66.504 1.00 10.57 243 VAL D N 1
ATOM 4234 C CA . VAL D 1 57 ? 9.153 22.294 -66.562 1.00 11.08 243 VAL D CA 1
ATOM 4235 C C . VAL D 1 57 ? 9.189 22.853 -65.153 1.00 9.96 243 VAL D C 1
ATOM 4236 O O . VAL D 1 57 ? 8.697 22.218 -64.230 1.00 11.27 243 VAL D O 1
ATOM 4240 N N . GLU D 1 58 ? 9.758 24.044 -64.981 1.00 10.54 244 GLU D N 1
ATOM 4241 C CA . GLU D 1 58 ? 9.671 24.741 -63.719 1.00 10.90 244 GLU D CA 1
ATOM 4242 C C . GLU D 1 58 ? 8.306 25.423 -63.559 1.00 10.25 244 GLU D C 1
ATOM 4243 O O . GLU D 1 58 ? 7.752 25.906 -64.530 1.00 10.68 244 GLU D O 1
ATOM 4249 N N . TYR D 1 59 ? 7.779 25.488 -62.334 1.00 10.65 245 TYR D N 1
ATOM 4250 C CA . TYR D 1 59 ? 6.708 26.412 -62.064 1.00 10.43 245 TYR D CA 1
ATOM 4251 C C . TYR D 1 59 ? 7.362 27.777 -61.783 1.00 11.11 245 TYR D C 1
ATOM 4252 O O . TYR D 1 59 ? 7.854 28.004 -60.679 1.00 11.45 245 TYR D O 1
ATOM 4261 N N . HIS D 1 60 ? 7.436 28.600 -62.811 1.00 11.48 246 HIS D N 1
ATOM 4262 C CA . HIS D 1 60 ? 8.276 29.812 -62.803 1.00 11.41 246 HIS D CA 1
ATOM 4263 C C . HIS D 1 60 ? 7.403 31.038 -62.676 1.00 11.65 246 HIS D C 1
ATOM 4264 O O . HIS D 1 60 ? 6.465 31.215 -63.443 1.00 12.63 246 HIS D O 1
ATOM 4271 N N . GLY D 1 61 ? 7.791 31.919 -61.763 1.00 12.56 247 GLY D N 1
ATOM 4272 C CA . GLY D 1 61 ? 7.137 33.185 -61.519 1.00 13.28 247 GLY D CA 1
ATOM 4273 C C . GLY D 1 61 ? 7.961 33.953 -60.490 1.00 14.52 247 GLY D C 1
ATOM 4274 O O . GLY D 1 61 ? 9.178 33.810 -60.423 1.00 18.17 247 GLY D O 1
ATOM 4275 N N . ASP D 1 62 ? 7.309 34.793 -59.732 1.00 14.94 248 ASP D N 1
ATOM 4276 C CA . ASP D 1 62 ? 7.989 35.630 -58.749 1.00 15.36 248 ASP D CA 1
ATOM 4277 C C . ASP D 1 62 ? 8.050 34.877 -57.412 1.00 14.80 248 ASP D C 1
ATOM 4278 O O . ASP D 1 62 ? 7.004 34.569 -56.862 1.00 15.58 248 ASP D O 1
ATOM 4283 N N . LEU D 1 63 ? 9.234 34.573 -56.901 1.00 15.05 249 LEU D N 1
ATOM 4284 C CA . LEU D 1 63 ? 9.386 33.922 -55.617 1.00 16.04 249 LEU D CA 1
ATOM 4285 C C . LEU D 1 63 ? 9.275 34.982 -54.513 1.00 16.67 249 LEU D C 1
ATOM 4286 O O . LEU D 1 63 ? 10.075 35.922 -54.477 1.00 18.04 249 LEU D O 1
ATOM 4291 N N . ILE D 1 64 ? 8.276 34.819 -53.648 1.00 16.55 250 ILE D N 1
ATOM 4292 C CA . ILE D 1 64 ? 7.968 35.772 -52.594 1.00 17.70 250 ILE D CA 1
ATOM 4293 C C . ILE D 1 64 ? 7.740 35.062 -51.256 1.00 16.89 250 ILE D C 1
ATOM 4294 O O . ILE D 1 64 ? 7.530 33.840 -51.202 1.00 16.64 250 ILE D O 1
ATOM 4299 N N . GLU D 1 65 ? 7.846 35.815 -50.161 1.00 17.45 251 GLU D N 1
ATOM 4300 C CA . GLU D 1 65 ? 7.561 35.273 -48.840 1.00 17.29 251 GLU D CA 1
ATOM 4301 C C . GLU D 1 65 ? 6.123 35.569 -48.446 1.00 17.51 251 GLU D C 1
ATOM 4302 O O . GLU D 1 65 ? 5.368 36.195 -49.178 1.00 18.62 251 GLU D O 1
ATOM 4308 N N . ILE D 1 66 ? 5.740 35.102 -47.280 1.00 18.22 252 ILE D N 1
ATOM 4309 C CA . ILE D 1 66 ? 4.337 35.014 -46.946 1.00 18.88 252 ILE D CA 1
ATOM 4310 C C . ILE D 1 66 ? 3.634 36.356 -46.777 1.00 19.51 252 ILE D C 1
ATOM 4311 O O . ILE D 1 66 ? 2.483 36.502 -47.165 1.00 19.95 252 ILE D O 1
ATOM 4316 N N . THR D 1 67 ? 4.306 37.351 -46.212 1.00 19.18 253 THR D N 1
ATOM 4317 C CA . THR D 1 67 ? 3.601 38.588 -45.978 1.00 20.87 253 THR D CA 1
ATOM 4318 C C . THR D 1 67 ? 3.311 39.270 -47.304 1.00 20.16 253 THR D C 1
ATOM 4319 O O . THR D 1 67 ? 2.204 39.794 -47.461 1.00 20.49 253 THR D O 1
ATOM 4323 N N . ASP D 1 68 ? 4.265 39.277 -48.250 1.00 20.19 254 ASP D N 1
ATOM 4324 C CA . ASP D 1 68 ? 3.971 39.838 -49.585 1.00 21.25 254 ASP D CA 1
ATOM 4325 C C . ASP D 1 68 ? 2.909 39.022 -50.310 1.00 20.77 254 ASP D C 1
ATOM 4326 O O . ASP D 1 68 ? 2.020 39.585 -50.953 1.00 21.83 254 ASP D O 1
ATOM 4331 N N . ALA D 1 69 ? 2.978 37.703 -50.180 1.00 19.59 255 ALA D N 1
ATOM 4332 C CA . ALA D 1 69 ? 1.966 36.860 -50.827 1.00 20.08 255 ALA D CA 1
ATOM 4333 C C . ALA D 1 69 ? 0.553 37.202 -50.350 1.00 20.32 255 ALA D C 1
ATOM 4334 O O . ALA D 1 69 ? -0.372 37.323 -51.157 1.00 21.07 255 ALA D O 1
ATOM 4336 N N . LYS D 1 70 ? 0.380 37.368 -49.044 1.00 20.47 256 LYS D N 1
ATOM 4337 C CA . LYS D 1 70 ? -0.929 37.731 -48.507 1.00 21.44 256 LYS D CA 1
ATOM 4338 C C . LYS D 1 70 ? -1.432 39.074 -48.992 1.00 21.54 256 LYS D C 1
ATOM 4339 O O . LYS D 1 70 ? -2.614 39.208 -49.291 1.00 21.27 256 LYS D O 1
ATOM 4345 N N . LYS D 1 71 ? -0.538 40.051 -49.086 1.00 21.26 257 LYS D N 1
ATOM 4346 C CA . LYS D 1 71 ? -0.917 41.351 -49.618 1.00 22.98 257 LYS D CA 1
ATOM 4347 C C . LYS D 1 71 ? -1.299 41.272 -51.097 1.00 22.32 257 LYS D C 1
ATOM 4348 O O . LYS D 1 71 ? -2.332 41.807 -51.502 1.00 22.87 257 LYS D O 1
ATOM 4354 N N . ARG D 1 72 ? -0.501 40.547 -51.882 1.00 21.73 258 ARG D N 1
ATOM 4355 C CA . ARG D 1 72 ? -0.813 40.377 -53.293 1.00 22.20 258 ARG D CA 1
ATOM 4356 C C . ARG D 1 72 ? -2.147 39.680 -53.475 1.00 22.09 258 ARG D C 1
ATOM 4357 O O . ARG D 1 72 ? -2.937 40.095 -54.347 1.00 22.92 258 ARG D O 1
ATOM 4365 N N . GLU D 1 73 ? -2.387 38.612 -52.711 1.00 22.08 259 GLU D N 1
ATOM 4366 C CA . GLU D 1 73 ? -3.663 37.872 -52.721 1.00 23.49 259 GLU D CA 1
ATOM 4367 C C . GLU D 1 73 ? -4.877 38.759 -52.498 1.00 22.60 259 GLU D C 1
ATOM 4368 O O . GLU D 1 73 ? -5.903 38.642 -53.181 1.00 22.22 259 GLU D O 1
ATOM 4374 N N . ALA D 1 74 ? -4.768 39.627 -51.503 1.00 21.87 260 ALA D N 1
ATOM 4375 C CA . ALA D 1 74 ? -5.843 40.560 -51.182 1.00 22.04 260 ALA D CA 1
ATOM 4376 C C . ALA D 1 74 ? -6.133 41.495 -52.345 1.00 21.39 260 ALA D C 1
ATOM 4377 O O . ALA D 1 74 ? -7.284 41.868 -52.585 1.00 23.11 260 ALA D O 1
ATOM 4379 N N . LEU D 1 75 ? -5.089 41.915 -53.037 1.00 20.81 261 LEU D N 1
ATOM 4380 C CA . LEU D 1 75 ? -5.266 42.749 -54.227 1.00 21.02 261 LEU D CA 1
ATOM 4381 C C . LEU D 1 75 ? -5.886 41.958 -55.377 1.00 19.73 261 LEU D C 1
ATOM 4382 O O . LEU D 1 75 ? -6.844 42.422 -56.013 1.00 19.97 261 LEU D O 1
ATOM 4387 N N . TYR D 1 76 ? -5.362 40.762 -55.658 1.00 19.04 262 TYR D N 1
ATOM 4388 C CA . TYR D 1 76 ? -5.888 39.946 -56.757 1.00 19.04 262 TYR D CA 1
ATOM 4389 C C . TYR D 1 76 ? -7.358 39.613 -56.544 1.00 18.97 262 TYR D C 1
ATOM 4390 O O . TYR D 1 76 ? -8.152 39.562 -57.507 1.00 20.02 262 TYR D O 1
ATOM 4399 N N . ALA D 1 77 ? -7.730 39.405 -55.282 1.00 20.35 263 ALA D N 1
ATOM 4400 C CA . ALA D 1 77 ? -9.096 39.051 -54.930 1.00 21.46 263 ALA D CA 1
ATOM 4401 C C . ALA D 1 77 ? -10.130 40.111 -55.317 1.00 22.49 263 ALA D C 1
ATOM 4402 O O . ALA D 1 77 ? -11.321 39.800 -55.388 1.00 24.52 263 ALA D O 1
ATOM 4404 N N . GLN D 1 78 ? -9.678 41.337 -55.571 1.00 22.18 264 GLN D N 1
ATOM 4405 C CA . GLN D 1 78 ? -10.579 42.415 -55.986 1.00 22.96 264 GLN D CA 1
ATOM 4406 C C . GLN D 1 78 ? -10.847 42.455 -57.497 1.00 22.75 264 GLN D C 1
ATOM 4407 O O . GLN D 1 78 ? -11.711 43.196 -57.940 1.00 24.00 264 GLN D O 1
ATOM 4413 N N . ASP D 1 79 ? -10.126 41.655 -58.282 1.00 22.44 265 ASP D N 1
ATOM 4414 C CA . ASP D 1 79 ? -10.239 41.636 -59.756 1.00 22.38 265 ASP D CA 1
ATOM 4415 C C . ASP D 1 79 ? -10.393 40.182 -60.238 1.00 23.71 265 ASP D C 1
ATOM 4416 O O . ASP D 1 79 ? -9.413 39.445 -60.293 1.00 23.30 265 ASP D O 1
ATOM 4421 N N . PRO D 1 80 ? -11.616 39.756 -60.591 1.00 25.42 266 PRO D N 1
ATOM 4422 C CA . PRO D 1 80 ? -11.803 38.347 -61.039 1.00 25.83 266 PRO D CA 1
ATOM 4423 C C . PRO D 1 80 ? -11.043 37.927 -62.306 1.00 26.41 266 PRO D C 1
ATOM 4424 O O . PRO D 1 80 ? -10.825 36.727 -62.500 1.00 26.52 266 PRO D O 1
ATOM 4428 N N . SER D 1 81 ? -10.584 38.885 -63.108 1.00 25.32 267 SER D N 1
ATOM 4429 C CA . SER D 1 81 ? -9.813 38.605 -64.334 1.00 25.73 267 SER D CA 1
ATOM 4430 C C . SER D 1 81 ? -8.389 38.079 -64.058 1.00 24.39 267 SER D C 1
ATOM 4431 O O . SER D 1 81 ? -7.731 37.528 -64.951 1.00 25.01 267 SER D O 1
ATOM 4434 N N . THR D 1 82 ? -7.914 38.252 -62.827 1.00 23.11 268 THR D N 1
ATOM 4435 C CA . THR D 1 82 ? -6.571 37.877 -62.434 1.00 21.48 268 THR D CA 1
ATOM 4436 C C . THR D 1 82 ? -6.306 36.366 -62.597 1.00 19.38 268 THR D C 1
ATOM 4437 O O . THR D 1 82 ? -5.230 35.960 -63.081 1.00 20.22 268 THR D O 1
ATOM 4441 N N . GLY D 1 83 ? -7.246 35.556 -62.121 1.00 17.09 269 GLY D N 1
ATOM 4442 C CA . GLY D 1 83 ? -7.042 34.096 -62.027 1.00 16.00 269 GLY D CA 1
ATOM 4443 C C . GLY D 1 83 ? -6.121 33.709 -60.876 1.00 13.63 269 GLY D C 1
ATOM 4444 O O . GLY D 1 83 ? -5.589 34.595 -60.180 1.00 13.94 269 GLY D O 1
ATOM 4445 N N . CYS D 1 84 ? -5.899 32.404 -60.745 1.00 12.61 270 CYS D N 1
ATOM 4446 C CA . CYS D 1 84 ? -5.211 31.828 -59.588 1.00 12.73 270 CYS D CA 1
ATOM 4447 C C . CYS D 1 84 ? -3.891 31.174 -60.023 1.00 12.49 270 CYS D C 1
ATOM 4448 O O . CYS D 1 84 ? -3.891 30.073 -60.566 1.00 12.95 270 CYS D O 1
ATOM 4451 N N . TYR D 1 85 ? -2.777 31.878 -59.781 1.00 12.01 271 TYR D N 1
ATOM 4452 C CA . TYR D 1 85 ? -1.438 31.487 -60.247 1.00 11.99 271 TYR D CA 1
ATOM 4453 C C . TYR D 1 85 ? -0.427 31.477 -59.091 1.00 12.49 271 TYR D C 1
ATOM 4454 O O . TYR D 1 85 ? 0.774 31.567 -59.328 1.00 15.71 271 TYR D O 1
ATOM 4463 N N . MET D 1 86 ? -0.890 31.389 -57.858 1.00 11.30 272 MET D N 1
ATOM 4464 C CA . MET D 1 86 ? -0.005 31.427 -56.683 1.00 12.00 272 MET D CA 1
ATOM 4465 C C . MET D 1 86 ? 0.182 30.019 -56.161 1.00 11.90 272 MET D C 1
ATOM 4466 O O . MET D 1 86 ? -0.781 29.324 -55.874 1.00 12.58 272 MET D O 1
ATOM 4471 N N . TYR D 1 87 ? 1.448 29.623 -55.998 1.00 10.61 273 TYR D N 1
ATOM 4472 C CA . TYR D 1 87 ? 1.793 28.283 -55.617 1.00 10.65 273 TYR D CA 1
ATOM 4473 C C . TYR D 1 87 ? 2.601 28.322 -54.322 1.00 11.58 273 TYR D C 1
ATOM 4474 O O . TYR D 1 87 ? 3.779 28.698 -54.320 1.00 11.32 273 TYR D O 1
ATOM 4483 N N . TYR D 1 88 ? 1.963 27.945 -53.228 1.00 12.60 274 TYR D N 1
ATOM 4484 C CA . TYR D 1 88 ? 2.536 27.976 -51.899 1.00 13.41 274 TYR D CA 1
ATOM 4485 C C . TYR D 1 88 ? 3.275 26.707 -51.561 1.00 13.24 274 TYR D C 1
ATOM 4486 O O . TYR D 1 88 ? 2.895 25.625 -51.953 1.00 14.69 274 TYR D O 1
ATOM 4495 N N . PHE D 1 89 ? 4.337 26.875 -50.760 1.00 14.38 275 PHE D N 1
ATOM 4496 C CA . PHE D 1 89 ? 5.117 25.758 -50.309 1.00 14.73 275 PHE D CA 1
ATOM 4497 C C . PHE D 1 89 ? 5.908 26.126 -49.055 1.00 15.55 275 PHE D C 1
ATOM 4498 O O . PHE D 1 89 ? 6.082 27.280 -48.731 1.00 15.57 275 PHE D O 1
ATOM 4506 N N . GLN D 1 90 ? 6.367 25.101 -48.363 1.00 17.13 276 GLN D N 1
ATOM 4507 C CA . GLN D 1 90 ? 7.207 25.306 -47.180 1.00 17.94 276 GLN D CA 1
ATOM 4508 C C . GLN D 1 90 ? 8.656 25.007 -47.516 1.00 18.85 276 GLN D C 1
ATOM 4509 O O . GLN D 1 90 ? 8.951 24.056 -48.209 1.00 18.33 276 GLN D O 1
ATOM 4515 N N . TYR D 1 91 ? 9.543 25.845 -46.998 1.00 17.78 277 TYR D N 1
ATOM 4516 C CA . TYR D 1 91 ? 10.986 25.685 -47.236 1.00 18.82 277 TYR D CA 1
ATOM 4517 C C . TYR D 1 91 ? 11.674 26.176 -45.975 1.00 18.64 277 TYR D C 1
ATOM 4518 O O . TYR D 1 91 ? 11.457 27.294 -45.542 1.00 19.46 277 TYR D O 1
ATOM 4527 N N . LEU D 1 92 ? 12.439 25.280 -45.349 1.00 20.91 278 LEU D N 1
ATOM 4528 C CA . LEU D 1 92 ? 13.185 25.560 -44.108 1.00 21.81 278 LEU D CA 1
ATOM 4529 C C . LEU D 1 92 ? 12.298 26.264 -43.061 1.00 21.63 278 LEU D C 1
ATOM 4530 O O . LEU D 1 92 ? 12.634 27.301 -42.500 1.00 21.93 278 LEU D O 1
ATOM 4535 N N . SER D 1 93 ? 11.133 25.659 -42.818 1.00 21.11 279 SER D N 1
ATOM 4536 C CA . SER D 1 93 ? 10.198 26.066 -41.772 1.00 21.88 279 SER D CA 1
ATOM 4537 C C . SER D 1 93 ? 9.522 27.404 -42.002 1.00 21.01 279 SER D C 1
ATOM 4538 O O . SER D 1 93 ? 8.964 27.982 -41.083 1.00 21.61 279 SER D O 1
ATOM 4541 N N . LYS D 1 94 ? 9.528 27.883 -43.247 1.00 19.59 280 LYS D N 1
ATOM 4542 C CA . LYS D 1 94 ? 8.828 29.114 -43.580 1.00 20.04 280 LYS D CA 1
ATOM 4543 C C . LYS D 1 94 ? 7.990 28.887 -44.831 1.00 18.32 280 LYS D C 1
ATOM 4544 O O . LYS D 1 94 ? 8.282 27.967 -45.619 1.00 18.61 280 LYS D O 1
ATOM 4550 N N . THR D 1 95 ? 6.989 29.746 -45.003 1.00 17.20 281 THR D N 1
ATOM 4551 C CA . THR D 1 95 ? 6.118 29.690 -46.184 1.00 16.29 281 THR D CA 1
ATOM 4552 C C . THR D 1 95 ? 6.596 30.628 -47.263 1.00 16.20 281 THR D C 1
ATOM 4553 O O . THR D 1 95 ? 6.852 31.814 -47.024 1.00 17.87 281 THR D O 1
ATOM 4557 N N . TYR D 1 96 ? 6.711 30.084 -48.473 1.00 15.14 282 TYR D N 1
ATOM 4558 C CA . TYR D 1 96 ? 7.008 30.905 -49.647 1.00 15.23 282 TYR D CA 1
ATOM 4559 C C . TYR D 1 96 ? 5.924 30.669 -50.695 1.00 13.84 282 TYR D C 1
ATOM 4560 O O . TYR D 1 96 ? 5.080 29.792 -50.552 1.00 14.55 282 TYR D O 1
ATOM 4569 N N . CYS D 1 97 ? 6.012 31.422 -51.766 1.00 14.33 283 CYS D N 1
ATOM 4570 C CA . CYS D 1 97 ? 5.037 31.339 -52.847 1.00 13.61 283 CYS D CA 1
ATOM 4571 C C . CYS D 1 97 ? 5.724 31.678 -54.161 1.00 12.87 283 CYS D C 1
ATOM 4572 O O . CYS D 1 97 ? 6.475 32.651 -54.214 1.00 14.13 283 CYS D O 1
ATOM 4575 N N . VAL D 1 98 ? 5.462 30.882 -55.201 1.00 11.78 284 VAL D N 1
ATOM 4576 C CA . VAL D 1 98 ? 5.783 31.303 -56.540 1.00 12.17 284 VAL D CA 1
ATOM 4577 C C . VAL D 1 98 ? 4.503 31.921 -57.103 1.00 11.97 284 VAL D C 1
ATOM 4578 O O . VAL D 1 98 ? 3.502 31.223 -57.321 1.00 12.46 284 VAL D O 1
ATOM 4582 N N . ASP D 1 99 ? 4.541 33.227 -57.323 1.00 12.59 285 ASP D N 1
ATOM 4583 C CA . ASP D 1 99 ? 3.425 33.993 -57.858 1.00 13.12 285 ASP D CA 1
ATOM 4584 C C . ASP D 1 99 ? 3.590 34.199 -59.338 1.00 13.12 285 ASP D C 1
ATOM 4585 O O . ASP D 1 99 ? 4.404 35.028 -59.759 1.00 13.79 285 ASP D O 1
ATOM 4590 N N . ALA D 1 100 ? 2.894 33.376 -60.126 1.00 11.93 286 ALA D N 1
ATOM 4591 C CA . ALA D 1 100 ? 2.999 33.456 -61.582 1.00 12.05 286 ALA D CA 1
ATOM 4592 C C . ALA D 1 100 ? 1.780 34.177 -62.194 1.00 12.16 286 ALA D C 1
ATOM 4593 O O . ALA D 1 100 ? 1.375 33.901 -63.310 1.00 12.54 286 ALA D O 1
ATOM 4595 N N . THR D 1 101 ? 1.220 35.142 -61.476 1.00 12.64 287 THR D N 1
ATOM 4596 C CA . THR D 1 101 ? 0.034 35.831 -61.942 1.00 13.39 287 THR D CA 1
ATOM 4597 C C . THR D 1 101 ? 0.310 36.678 -63.200 1.00 14.07 287 THR D C 1
ATOM 4598 O O . THR D 1 101 ? -0.502 36.714 -64.104 1.00 14.29 287 THR D O 1
ATOM 4602 N N . ARG D 1 102 ? 1.449 37.345 -63.257 1.00 15.07 288 ARG D N 1
ATOM 4603 C CA . ARG D 1 102 ? 1.799 38.125 -64.451 1.00 16.08 288 ARG D CA 1
ATOM 4604 C C . ARG D 1 102 ? 1.961 37.235 -65.686 1.00 14.60 288 ARG D C 1
ATOM 4605 O O . ARG D 1 102 ? 2.628 36.201 -65.641 1.00 14.30 288 ARG D O 1
ATOM 4613 N N . GLU D 1 103 ? 1.386 37.674 -66.810 1.00 14.05 289 GLU D N 1
ATOM 4614 C CA . GLU D 1 103 ? 1.496 36.978 -68.079 1.00 14.27 289 GLU D CA 1
ATOM 4615 C C . GLU D 1 103 ? 2.927 37.020 -68.564 1.00 15.62 289 GLU D C 1
ATOM 4616 O O . GLU D 1 103 ? 3.553 38.078 -68.636 1.00 18.00 289 GLU D O 1
ATOM 4622 N N . THR D 1 104 ? 3.450 35.849 -68.827 1.00 14.00 290 THR D N 1
ATOM 4623 C CA . THR D 1 104 ? 4.748 35.664 -69.383 1.00 13.98 290 THR D CA 1
ATOM 4624 C C . THR D 1 104 ? 4.622 34.594 -70.483 1.00 13.61 290 THR D C 1
ATOM 4625 O O . THR D 1 104 ? 3.526 34.108 -70.743 1.00 13.80 290 THR D O 1
ATOM 4629 N N . ASN D 1 105 ? 5.743 34.217 -71.089 1.00 14.17 291 ASN D N 1
ATOM 4630 C CA . ASN D 1 105 ? 5.796 33.128 -72.045 1.00 14.73 291 ASN D CA 1
ATOM 4631 C C . ASN D 1 105 ? 6.099 31.766 -71.404 1.00 13.46 291 ASN D C 1
ATOM 4632 O O . ASN D 1 105 ? 6.267 30.778 -72.125 1.00 14.75 291 ASN D O 1
ATOM 4637 N N . ARG D 1 106 ? 6.146 31.713 -70.073 1.00 12.67 292 ARG D N 1
ATOM 4638 C CA . ARG D 1 106 ? 6.494 30.470 -69.394 1.00 12.56 292 ARG D CA 1
ATOM 4639 C C . ARG D 1 106 ? 5.304 29.508 -69.329 1.00 12.17 292 ARG D C 1
ATOM 4640 O O . ARG D 1 106 ? 4.152 29.934 -69.216 1.00 12.39 292 ARG D O 1
ATOM 4648 N N . LEU D 1 107 ? 5.607 28.220 -69.400 1.00 11.20 293 LEU D N 1
ATOM 4649 C CA . LEU D 1 107 ? 4.557 27.218 -69.553 1.00 11.07 293 LEU D CA 1
ATOM 4650 C C . LEU D 1 107 ? 4.064 26.549 -68.283 1.00 10.31 293 LEU D C 1
ATOM 4651 O O . LEU D 1 107 ? 2.955 26.031 -68.255 1.00 9.94 293 LEU D O 1
ATOM 4656 N N . GLY D 1 108 ? 4.876 26.516 -67.232 1.00 9.90 294 GLY D N 1
ATOM 4657 C CA . GLY D 1 108 ? 4.443 25.837 -65.996 1.00 10.12 294 GLY D CA 1
ATOM 4658 C C . GLY D 1 108 ? 3.123 26.398 -65.467 1.00 8.91 294 GLY D C 1
ATOM 4659 O O . GLY D 1 108 ? 2.265 25.614 -65.011 1.00 9.42 294 GLY D O 1
ATOM 4660 N N . ARG D 1 109 ? 2.989 27.707 -65.505 1.00 9.34 295 ARG D N 1
ATOM 4661 C CA . ARG D 1 109 ? 1.805 28.405 -65.066 1.00 9.52 295 ARG D CA 1
ATOM 4662 C C . ARG D 1 109 ? 0.563 28.109 -65.891 1.00 9.40 295 ARG D C 1
ATOM 4663 O O . ARG D 1 109 ? -0.536 28.484 -65.472 1.00 10.24 295 ARG D O 1
ATOM 4671 N N . LEU D 1 110 ? 0.741 27.464 -67.061 1.00 9.17 296 LEU D N 1
ATOM 4672 C CA . LEU D 1 110 ? -0.391 27.131 -67.942 1.00 9.77 296 LEU D CA 1
ATOM 4673 C C . LEU D 1 110 ? -0.877 25.686 -67.800 1.00 9.03 296 LEU D C 1
ATOM 4674 O O . LEU D 1 110 ? -1.807 25.290 -68.482 1.00 10.29 296 LEU D O 1
ATOM 4679 N N . ILE D 1 111 ? -0.251 24.905 -66.916 1.00 8.70 297 ILE D N 1
ATOM 4680 C CA . ILE D 1 111 ? -0.592 23.489 -66.787 1.00 8.72 297 ILE D CA 1
ATOM 4681 C C . ILE D 1 111 ? -1.824 23.351 -65.915 1.00 8.16 297 ILE D C 1
ATOM 4682 O O . ILE D 1 111 ? -1.916 23.902 -64.820 1.00 8.80 297 ILE D O 1
ATOM 4687 N N . ASN D 1 112 ? -2.791 22.577 -66.398 1.00 7.96 298 ASN D N 1
ATOM 4688 C CA . ASN D 1 112 ? -4.054 22.356 -65.717 1.00 8.34 298 ASN D CA 1
ATOM 4689 C C . ASN D 1 112 ? -3.996 21.245 -64.664 1.00 8.63 298 ASN D C 1
ATOM 4690 O O . ASN D 1 112 ? -2.993 20.491 -64.518 1.00 8.16 298 ASN D O 1
ATOM 4695 N N . HIS D 1 113 ? -5.078 21.141 -63.917 1.00 8.36 299 HIS D N 1
ATOM 4696 C CA . HIS D 1 113 ? -5.197 20.249 -62.786 1.00 8.74 299 HIS D CA 1
ATOM 4697 C C . HIS D 1 113 ? -5.787 18.894 -63.118 1.00 9.82 299 HIS D C 1
ATOM 4698 O O . HIS D 1 113 ? -6.775 18.817 -63.868 1.00 10.22 299 HIS D O 1
ATOM 4705 N N . SER D 1 114 ? -5.253 17.848 -62.502 1.00 10.00 300 SER D N 1
ATOM 4706 C CA . SER D 1 114 ? -5.950 16.560 -62.388 1.00 12.11 300 SER D CA 1
ATOM 4707 C C . SER D 1 114 ? -5.427 15.867 -61.181 1.00 13.17 300 SER D C 1
ATOM 4708 O O . SER D 1 114 ? -4.204 15.894 -60.953 1.00 14.65 300 SER D O 1
ATOM 4711 N N . LYS D 1 115 ? -6.268 15.174 -60.430 1.00 14.58 301 LYS D N 1
ATOM 4712 C CA . LYS D 1 115 ? -5.747 14.361 -59.343 1.00 15.99 301 LYS D CA 1
ATOM 4713 C C . LYS D 1 115 ? -4.960 13.151 -59.827 1.00 16.50 301 LYS D C 1
ATOM 4714 O O . LYS D 1 115 ? -4.153 12.604 -59.096 1.00 20.70 301 LYS D O 1
ATOM 4720 N N . CYS D 1 116 ? -5.212 12.720 -61.052 1.00 14.18 302 CYS D N 1
ATOM 4721 C CA . CYS D 1 116 ? -4.534 11.560 -61.628 1.00 15.72 302 CYS D CA 1
ATOM 4722 C C . CYS D 1 116 ? -3.795 11.956 -62.877 1.00 15.11 302 CYS D C 1
ATOM 4723 O O . CYS D 1 116 ? -3.964 11.364 -63.925 1.00 17.81 302 CYS D O 1
ATOM 4726 N N . GLY D 1 117 ? -2.945 12.944 -62.763 1.00 14.52 303 GLY D N 1
ATOM 4727 C CA . GLY D 1 117 ? -2.224 13.488 -63.902 1.00 13.20 303 GLY D CA 1
ATOM 4728 C C . GLY D 1 117 ? -0.942 12.749 -64.179 1.00 12.72 303 GLY D C 1
ATOM 4729 O O . GLY D 1 117 ? -0.770 11.560 -63.826 1.00 17.47 303 GLY D O 1
ATOM 4730 N N . ASN D 1 118 ? -0.055 13.434 -64.881 1.00 10.49 304 ASN D N 1
ATOM 4731 C CA . ASN D 1 118 ? 1.196 12.833 -65.331 1.00 10.99 304 ASN D CA 1
ATOM 4732 C C . ASN D 1 118 ? 2.443 13.546 -64.827 1.00 10.43 304 ASN D C 1
ATOM 4733 O O . ASN D 1 118 ? 3.541 13.103 -65.125 1.00 11.36 304 ASN D O 1
ATOM 4738 N N . CYS D 1 119 ? 2.270 14.583 -64.025 1.00 10.12 305 CYS D N 1
ATOM 4739 C CA . CYS D 1 119 ? 3.371 15.317 -63.449 1.00 10.57 305 CYS D CA 1
ATOM 4740 C C . CYS D 1 119 ? 3.196 15.438 -61.955 1.00 11.29 305 CYS D C 1
ATOM 4741 O O . CYS D 1 119 ? 2.065 15.455 -61.434 1.00 11.14 305 CYS D O 1
ATOM 4744 N N . GLN D 1 120 ? 4.328 15.584 -61.262 1.00 11.91 306 GLN D N 1
ATOM 4745 C CA . GLN D 1 120 ? 4.360 15.718 -59.811 1.00 13.10 306 GLN D CA 1
ATOM 4746 C C . GLN D 1 120 ? 5.265 16.921 -59.511 1.00 11.77 306 GLN D C 1
ATOM 4747 O O . GLN D 1 120 ? 6.363 17.004 -60.044 1.00 12.94 306 GLN D O 1
ATOM 4753 N N . THR D 1 121 ? 4.843 17.776 -58.610 1.00 12.45 307 THR D N 1
ATOM 4754 C CA . THR D 1 121 ? 5.676 18.905 -58.193 1.00 12.23 307 THR D CA 1
ATOM 4755 C C . THR D 1 121 ? 6.674 18.479 -57.129 1.00 13.77 307 THR D C 1
ATOM 4756 O O . THR D 1 121 ? 6.316 17.764 -56.199 1.00 14.78 307 THR D O 1
ATOM 4760 N N . LYS D 1 122 ? 7.906 18.969 -57.262 1.00 12.59 308 LYS D N 1
ATOM 4761 C CA . LYS D 1 122 ? 8.976 18.727 -56.293 1.00 13.74 308 LYS D CA 1
ATOM 4762 C C . LYS D 1 122 ? 9.634 20.051 -55.967 1.00 13.22 308 LYS D C 1
ATOM 4763 O O . LYS D 1 122 ? 9.689 20.960 -56.778 1.00 13.53 308 LYS D O 1
ATOM 4769 N N . LEU D 1 123 ? 10.139 20.146 -54.740 1.00 14.28 309 LEU D N 1
ATOM 4770 C CA . LEU D 1 123 ? 10.965 21.243 -54.297 1.00 15.50 309 LEU D CA 1
ATOM 4771 C C . LEU D 1 123 ? 12.425 20.945 -54.633 1.00 14.79 309 LEU D C 1
ATOM 4772 O O . LEU D 1 123 ? 12.962 19.910 -54.184 1.00 18.03 309 LEU D O 1
ATOM 4777 N N . HIS D 1 124 ? 13.039 21.803 -55.432 1.00 14.67 310 HIS D N 1
ATOM 4778 C CA . HIS D 1 124 ? 14.445 21.638 -55.826 1.00 16.12 310 HIS D CA 1
ATOM 4779 C C . HIS D 1 124 ? 15.229 22.846 -55.369 1.00 16.23 310 HIS D C 1
ATOM 4780 O O . HIS D 1 124 ? 14.914 23.969 -55.734 1.00 18.83 310 HIS D O 1
ATOM 4787 N N . ASP D 1 125 ? 16.281 22.612 -54.598 1.00 16.96 311 ASP D N 1
ATOM 4788 C CA . ASP D 1 125 ? 17.077 23.684 -53.996 1.00 17.48 311 ASP D CA 1
ATOM 4789 C C . ASP D 1 125 ? 18.354 23.817 -54.779 1.00 18.06 311 ASP D C 1
ATOM 4790 O O . ASP D 1 125 ? 19.067 22.820 -54.910 1.00 21.36 311 ASP D O 1
ATOM 4795 N N . ILE D 1 126 ? 18.609 24.994 -55.333 1.00 17.10 312 ILE D N 1
ATOM 4796 C CA . ILE D 1 126 ? 19.898 25.282 -55.955 1.00 17.28 312 ILE D CA 1
ATOM 4797 C C . ILE D 1 126 ? 20.591 26.346 -55.131 1.00 16.43 312 ILE D C 1
ATOM 4798 O O . ILE D 1 126 ? 20.188 27.513 -55.101 1.00 16.88 312 ILE D O 1
ATOM 4803 N N . ASP D 1 127 ? 21.692 25.933 -54.501 1.00 16.67 313 ASP D N 1
ATOM 4804 C CA . ASP D 1 127 ? 22.527 26.840 -53.700 1.00 17.16 313 ASP D CA 1
ATOM 4805 C C . ASP D 1 127 ? 21.687 27.725 -52.788 1.00 16.60 313 ASP D C 1
ATOM 4806 O O . ASP D 1 127 ? 21.933 28.916 -52.670 1.00 18.10 313 ASP D O 1
ATOM 4811 N N . GLY D 1 128 ? 20.700 27.128 -52.125 1.00 17.55 314 GLY D N 1
ATOM 4812 C CA . GLY D 1 128 ? 19.907 27.807 -51.108 1.00 17.60 314 GLY D CA 1
ATOM 4813 C C . GLY D 1 128 ? 18.712 28.575 -51.654 1.00 18.21 314 GLY D C 1
ATOM 4814 O O . GLY D 1 128 ? 18.046 29.274 -50.890 1.00 20.40 314 GLY D O 1
ATOM 4815 N N . VAL D 1 129 ? 18.463 28.482 -52.958 1.00 16.20 315 VAL D N 1
ATOM 4816 C CA . VAL D 1 129 ? 17.277 29.094 -53.566 1.00 15.86 315 VAL D CA 1
ATOM 4817 C C . VAL D 1 129 ? 16.291 27.984 -53.957 1.00 14.84 315 VAL D C 1
ATOM 4818 O O . VAL D 1 129 ? 16.651 27.079 -54.702 1.00 14.88 315 VAL D O 1
ATOM 4822 N N . PRO D 1 130 ? 15.049 28.049 -53.447 1.00 13.78 316 PRO D N 1
ATOM 4823 C CA . PRO D 1 130 ? 14.090 26.990 -53.759 1.00 14.12 316 PRO D CA 1
ATOM 4824 C C . PRO D 1 130 ? 13.424 27.215 -55.099 1.00 12.40 316 PRO D C 1
ATOM 4825 O O . PRO D 1 130 ? 13.119 28.351 -55.439 1.00 14.74 316 PRO D O 1
ATOM 4829 N N . HIS D 1 131 ? 13.203 26.138 -55.811 1.00 12.34 317 HIS D N 1
ATOM 4830 C CA . HIS D 1 131 ? 12.460 26.144 -57.067 1.00 12.37 317 HIS D CA 1
ATOM 4831 C C . HIS D 1 131 ? 11.396 25.068 -57.020 1.00 12.27 317 HIS D C 1
ATOM 4832 O O . HIS D 1 131 ? 11.644 23.984 -56.484 1.00 13.89 317 HIS D O 1
ATOM 4839 N N . LEU D 1 132 ? 10.237 25.355 -57.598 1.00 10.84 318 LEU D N 1
ATOM 4840 C CA . LEU D 1 132 ? 9.192 24.328 -57.743 1.00 11.08 318 LEU D CA 1
ATOM 4841 C C . LEU D 1 132 ? 9.294 23.773 -59.135 1.00 11.14 318 LEU D C 1
ATOM 4842 O O . LEU D 1 132 ? 9.232 24.537 -60.109 1.00 11.72 318 LEU D O 1
ATOM 4847 N N . ILE D 1 133 ? 9.459 22.456 -59.265 1.00 10.93 319 ILE D N 1
ATOM 4848 C CA . ILE D 1 133 ? 9.619 21.848 -60.595 1.00 11.54 319 ILE D CA 1
ATOM 4849 C C . ILE D 1 133 ? 8.597 20.723 -60.770 1.00 11.30 319 ILE D C 1
ATOM 4850 O O . ILE D 1 133 ? 8.185 20.086 -59.809 1.00 12.95 319 ILE D O 1
ATOM 4855 N N . LEU D 1 134 ? 8.183 20.531 -62.007 1.00 10.24 320 LEU D N 1
ATOM 4856 C CA . LEU D 1 134 ? 7.284 19.439 -62.349 1.00 10.91 320 LEU D CA 1
ATOM 4857 C C . LEU D 1 134 ? 8.108 18.364 -63.021 1.00 10.87 320 LEU D C 1
ATOM 4858 O O . LEU D 1 134 ? 8.830 18.628 -63.966 1.00 12.01 320 LEU D O 1
ATOM 4863 N N . ILE D 1 135 ? 8.004 17.149 -62.473 1.00 12.31 321 ILE D N 1
ATOM 4864 C CA . ILE D 1 135 ? 8.659 15.945 -62.956 1.00 13.08 321 ILE D CA 1
ATOM 4865 C C . ILE D 1 135 ? 7.609 14.958 -63.445 1.00 12.25 321 ILE D C 1
ATOM 4866 O O . ILE D 1 135 ? 6.491 14.913 -62.914 1.00 13.19 321 ILE D O 1
ATOM 4871 N N . ALA D 1 136 ? 7.932 14.203 -64.466 1.00 11.02 322 ALA D N 1
ATOM 4872 C CA . ALA D 1 136 ? 7.011 13.213 -64.998 1.00 11.18 322 ALA D CA 1
ATOM 4873 C C . ALA D 1 136 ? 6.808 12.110 -63.973 1.00 12.09 322 ALA D C 1
ATOM 4874 O O . ALA D 1 136 ? 7.781 11.498 -63.486 1.00 12.87 322 ALA D O 1
ATOM 4876 N N . SER D 1 137 ? 5.548 11.801 -63.643 1.00 11.83 323 SER D N 1
ATOM 4877 C CA . SER D 1 137 ? 5.239 10.779 -62.659 1.00 13.67 323 SER D CA 1
ATOM 4878 C C . SER D 1 137 ? 5.171 9.397 -63.286 1.00 13.16 323 SER D C 1
ATOM 4879 O O . SER D 1 137 ? 5.072 8.392 -62.586 1.00 16.34 323 SER D O 1
ATOM 4882 N N . ARG D 1 138 ? 5.217 9.360 -64.602 1.00 12.55 324 ARG D N 1
ATOM 4883 C CA . ARG D 1 138 ? 5.130 8.161 -65.429 1.00 12.95 324 ARG D CA 1
ATOM 4884 C C . ARG D 1 138 ? 5.614 8.562 -66.812 1.00 13.09 324 ARG D C 1
ATOM 4885 O O . ARG D 1 138 ? 5.799 9.764 -67.086 1.00 13.37 324 ARG D O 1
ATOM 4893 N N . ASP D 1 139 ? 5.854 7.610 -67.693 1.00 13.45 325 ASP D N 1
ATOM 4894 C CA . ASP D 1 139 ? 6.121 7.947 -69.064 1.00 13.41 325 ASP D CA 1
ATOM 4895 C C . ASP D 1 139 ? 4.903 8.721 -69.635 1.00 13.65 325 ASP D C 1
ATOM 4896 O O . ASP D 1 139 ? 3.745 8.353 -69.402 1.00 14.33 325 ASP D O 1
ATOM 4901 N N . ILE D 1 140 ? 5.195 9.771 -70.385 1.00 12.24 326 ILE D N 1
ATOM 4902 C CA . ILE D 1 140 ? 4.201 10.651 -71.003 1.00 12.75 326 ILE D CA 1
ATOM 4903 C C . ILE D 1 140 ? 4.343 10.535 -72.511 1.00 13.25 326 ILE D C 1
ATOM 4904 O O . ILE D 1 140 ? 5.448 10.702 -73.042 1.00 14.14 326 ILE D O 1
ATOM 4909 N N . ALA D 1 141 ? 3.248 10.218 -73.210 1.00 13.43 327 ALA D N 1
ATOM 4910 C CA . ALA D 1 141 ? 3.251 10.159 -74.669 1.00 13.85 327 ALA D CA 1
ATOM 4911 C C . ALA D 1 141 ? 3.105 11.548 -75.274 1.00 14.03 327 ALA D C 1
ATOM 4912 O O . ALA D 1 141 ? 2.360 12.401 -74.738 1.00 13.19 327 ALA D O 1
ATOM 4914 N N . ALA D 1 142 ? 3.777 11.799 -76.397 1.00 14.52 328 ALA D N 1
ATOM 4915 C CA . ALA D 1 142 ? 3.489 12.980 -77.164 1.00 14.46 328 ALA D CA 1
ATOM 4916 C C . ALA D 1 142 ? 1.983 13.066 -77.445 1.00 13.14 328 ALA D C 1
ATOM 4917 O O . ALA D 1 142 ? 1.331 12.078 -77.759 1.00 13.74 328 ALA D O 1
ATOM 4919 N N . GLY D 1 143 ? 1.437 14.260 -77.330 1.00 12.87 329 GLY D N 1
ATOM 4920 C CA . GLY D 1 143 ? 0.048 14.511 -77.527 1.00 12.39 329 GLY D CA 1
ATOM 4921 C C . GLY D 1 143 ? -0.768 14.592 -76.231 1.00 11.53 329 GLY D C 1
ATOM 4922 O O . GLY D 1 143 ? -1.890 15.153 -76.231 1.00 11.68 329 GLY D O 1
ATOM 4923 N N . GLU D 1 144 ? -0.234 14.085 -75.119 1.00 11.61 330 GLU D N 1
ATOM 4924 C CA . GLU D 1 144 ? -0.936 14.221 -73.852 1.00 11.03 330 GLU D CA 1
ATOM 4925 C C . GLU D 1 144 ? -0.966 15.661 -73.371 1.00 10.06 330 GLU D C 1
ATOM 4926 O O . GLU D 1 144 ? 0.011 16.403 -73.522 1.00 10.71 330 GLU D O 1
ATOM 4932 N N . GLU D 1 145 ? -2.049 16.013 -72.711 1.00 9.54 331 GLU D N 1
ATOM 4933 C CA . GLU D 1 145 ? -2.046 17.222 -71.878 1.00 9.37 331 GLU D CA 1
ATOM 4934 C C . GLU D 1 145 ? -1.224 16.955 -70.625 1.00 8.55 331 GLU D C 1
ATOM 4935 O O . GLU D 1 145 ? -1.372 15.900 -69.974 1.00 9.45 331 GLU D O 1
ATOM 4941 N N . LEU D 1 146 ? -0.346 17.896 -70.295 1.00 8.43 332 LEU D N 1
ATOM 4942 C CA . LEU D 1 146 ? 0.353 17.842 -69.018 1.00 8.42 332 LEU D CA 1
ATOM 4943 C C . LEU D 1 146 ? -0.596 18.261 -67.911 1.00 8.33 332 LEU D C 1
ATOM 4944 O O . LEU D 1 146 ? -1.347 19.235 -68.053 1.00 8.86 332 LEU D O 1
ATOM 4949 N N . LEU D 1 147 ? -0.607 17.515 -66.813 1.00 8.46 333 LEU D N 1
ATOM 4950 C CA . LEU D 1 147 ? -1.546 17.730 -65.731 1.00 8.23 333 LEU D CA 1
ATOM 4951 C C . LEU D 1 147 ? -0.892 17.362 -64.390 1.00 8.23 333 LEU D C 1
ATOM 4952 O O . LEU D 1 147 ? -0.163 16.349 -64.317 1.00 9.31 333 LEU D O 1
ATOM 4957 N N . PHE D 1 148 ? -1.169 18.151 -63.347 1.00 8.26 334 PHE D N 1
ATOM 4958 C CA . PHE D 1 148 ? -0.724 17.774 -62.005 1.00 9.32 334 PHE D CA 1
ATOM 4959 C C . PHE D 1 148 ? -1.804 18.081 -61.007 1.00 8.96 334 PHE D C 1
ATOM 4960 O O . PHE D 1 148 ? -2.744 18.817 -61.294 1.00 9.08 334 PHE D O 1
ATOM 4968 N N . ASP D 1 149 ? -1.648 17.583 -59.808 1.00 10.60 335 ASP D N 1
ATOM 4969 C CA . ASP D 1 149 ? -2.614 17.821 -58.739 1.00 11.04 335 ASP D CA 1
ATOM 4970 C C . ASP D 1 149 ? -2.322 19.130 -58.054 1.00 11.46 335 ASP D C 1
ATOM 4971 O O . ASP D 1 149 ? -1.283 19.287 -57.388 1.00 12.47 335 ASP D O 1
ATOM 4976 N N . TYR D 1 150 ? -3.214 20.093 -58.228 1.00 10.39 336 TYR D N 1
ATOM 4977 C CA . TYR D 1 150 ? -3.050 21.403 -57.608 1.00 10.78 336 TYR D CA 1
ATOM 4978 C C . TYR D 1 150 ? -2.937 21.312 -56.092 1.00 11.99 336 TYR D C 1
ATOM 4979 O O . TYR D 1 150 ? -2.379 22.213 -55.464 1.00 13.27 336 TYR D O 1
ATOM 4988 N N . GLY D 1 151 ? -3.527 20.310 -55.490 1.00 13.78 337 GLY D N 1
ATOM 4989 C CA . GLY D 1 151 ? -3.316 20.092 -54.050 1.00 14.12 337 GLY D CA 1
ATOM 4990 C C . GLY D 1 151 ? -4.237 20.860 -53.140 1.00 14.77 337 GLY D C 1
ATOM 4991 O O . GLY D 1 151 ? -4.185 20.641 -51.937 1.00 16.57 337 GLY D O 1
ATOM 4992 N N . ASP D 1 152 ? -5.125 21.699 -53.675 1.00 14.58 338 ASP D N 1
ATOM 4993 C CA . ASP D 1 152 ? -6.123 22.413 -52.872 1.00 15.34 338 ASP D CA 1
ATOM 4994 C C . ASP D 1 152 ? -7.371 21.546 -52.783 1.00 14.93 338 ASP D C 1
ATOM 4995 O O . ASP D 1 152 ? -8.136 21.409 -53.737 1.00 15.56 338 ASP D O 1
ATOM 5000 N N . ARG D 1 153 ? -7.571 20.970 -51.603 1.00 16.29 339 ARG D N 1
ATOM 5001 C CA . ARG D 1 153 ? -8.706 20.100 -51.321 1.00 16.94 339 ARG D CA 1
ATOM 5002 C C . ARG D 1 153 ? -9.758 20.765 -50.438 1.00 16.71 339 ARG D C 1
ATOM 5003 O O . ARG D 1 153 ? -10.727 20.117 -49.987 1.00 18.06 339 ARG D O 1
ATOM 5011 N N . SER D 1 154 ? -9.557 22.036 -50.157 1.00 15.23 340 SER D N 1
ATOM 5012 C CA . SER D 1 154 ? -10.408 22.690 -49.172 1.00 16.49 340 SER D CA 1
ATOM 5013 C C . SER D 1 154 ? -11.831 22.742 -49.664 1.00 16.13 340 SER D C 1
ATOM 5014 O O . SER D 1 154 ? -12.099 22.900 -50.865 1.00 17.31 340 SER D O 1
ATOM 5017 N N . LYS D 1 155 ? -12.753 22.650 -48.712 1.00 17.55 341 LYS D N 1
ATOM 5018 C CA . LYS D 1 155 ? -14.141 22.616 -49.043 1.00 17.16 341 LYS D CA 1
ATOM 5019 C C . LYS D 1 155 ? -14.599 23.888 -49.789 1.00 16.04 341 LYS D C 1
ATOM 5020 O O . LYS D 1 155 ? -15.310 23.808 -50.802 1.00 16.92 341 LYS D O 1
ATOM 5026 N N . ALA D 1 156 ? -14.122 25.056 -49.367 1.00 14.99 342 ALA D N 1
ATOM 5027 C CA . ALA D 1 156 ? -14.522 26.276 -50.048 1.00 14.68 342 ALA D CA 1
ATOM 5028 C C . ALA D 1 156 ? -14.012 26.264 -51.480 1.00 14.26 342 ALA D C 1
ATOM 5029 O O . ALA D 1 156 ? -14.718 26.710 -52.394 1.00 14.94 342 ALA D O 1
ATOM 5031 N N . SER D 1 157 ? -12.787 25.806 -51.703 1.00 13.47 343 SER D N 1
ATOM 5032 C CA . SER D 1 157 ? -12.263 25.797 -53.081 1.00 13.14 343 SER D CA 1
ATOM 5033 C C . SER D 1 157 ? -12.979 24.835 -53.982 1.00 12.97 343 SER D C 1
ATOM 5034 O O . SER D 1 157 ? -13.297 25.169 -55.122 1.00 12.78 343 SER D O 1
ATOM 5037 N N . ILE D 1 158 ? -13.249 23.632 -53.501 1.00 14.33 344 ILE D N 1
ATOM 5038 C CA . ILE D 1 158 ? -13.879 22.636 -54.351 1.00 15.09 344 ILE D CA 1
ATOM 5039 C C . ILE D 1 158 ? -15.329 22.969 -54.675 1.00 15.39 344 ILE D C 1
ATOM 5040 O O . ILE D 1 158 ? -15.797 22.637 -55.763 1.00 15.67 344 ILE D O 1
ATOM 5045 N N . GLU D 1 159 ? -16.003 23.705 -53.798 1.00 14.42 345 GLU D N 1
ATOM 5046 C CA . GLU D 1 159 ? -17.370 24.141 -54.089 1.00 15.34 345 GLU D CA 1
ATOM 5047 C C . GLU D 1 159 ? -17.412 25.263 -55.104 1.00 15.51 345 GLU D C 1
ATOM 5048 O O . GLU D 1 159 ? -18.329 25.324 -55.913 1.00 15.61 345 GLU D O 1
ATOM 5054 N N . ALA D 1 160 ? -16.424 26.168 -55.052 1.00 13.55 346 ALA D N 1
ATOM 5055 C CA . ALA D 1 160 ? -16.308 27.246 -56.022 1.00 14.10 346 ALA D CA 1
ATOM 5056 C C . ALA D 1 160 ? -15.698 26.811 -57.338 1.00 13.23 346 ALA D C 1
ATOM 5057 O O . ALA D 1 160 ? -15.956 27.432 -58.361 1.00 15.52 346 ALA D O 1
ATOM 5059 N N . HIS D 1 161 ? -14.896 25.744 -57.316 1.00 12.49 347 HIS D N 1
ATOM 5060 C CA . HIS D 1 161 ? -14.118 25.295 -58.462 1.00 12.67 347 HIS D CA 1
ATOM 5061 C C . HIS D 1 161 ? -14.199 23.803 -58.557 1.00 12.18 347 HIS D C 1
ATOM 5062 O O . HIS D 1 161 ? -13.281 23.074 -58.163 1.00 12.80 347 HIS D O 1
ATOM 5069 N N . PRO D 1 162 ? -15.354 23.296 -58.986 1.00 13.89 348 PRO D N 1
ATOM 5070 C CA . PRO D 1 162 ? -15.582 21.867 -58.834 1.00 13.93 348 PRO D CA 1
ATOM 5071 C C . PRO D 1 162 ? -14.661 20.955 -59.619 1.00 14.43 348 PRO D C 1
ATOM 5072 O O . PRO D 1 162 ? -14.551 19.783 -59.245 1.00 14.84 348 PRO D O 1
ATOM 5076 N N . TRP D 1 163 ? -14.002 21.467 -60.666 1.00 13.39 349 TRP D N 1
ATOM 5077 C CA . TRP D 1 163 ? -12.999 20.671 -61.396 1.00 13.16 349 TRP D CA 1
ATOM 5078 C C . TRP D 1 163 ? -11.833 20.254 -60.482 1.00 12.98 349 TRP D C 1
ATOM 5079 O O . TRP D 1 163 ? -11.135 19.304 -60.803 1.00 13.42 349 TRP D O 1
ATOM 5090 N N . LEU D 1 164 ? -11.689 20.866 -59.310 1.00 11.80 350 LEU D N 1
ATOM 5091 C CA . LEU D 1 164 ? -10.653 20.442 -58.340 1.00 12.88 350 LEU D CA 1
ATOM 5092 C C . LEU D 1 164 ? -10.930 19.044 -57.832 1.00 14.08 350 LEU D C 1
ATOM 5093 O O . LEU D 1 164 ? -10.039 18.381 -57.317 1.00 14.81 350 LEU D O 1
ATOM 5098 N N . LYS D 1 165 ? -12.181 18.586 -57.977 1.00 14.95 351 LYS D N 1
ATOM 5099 C CA . LYS D 1 165 ? -12.584 17.271 -57.513 1.00 17.18 351 LYS D CA 1
ATOM 5100 C C . LYS D 1 165 ? -12.200 16.163 -58.471 1.00 18.39 351 LYS D C 1
ATOM 5101 O O . LYS D 1 165 ? -12.405 14.980 -58.160 1.00 21.04 351 LYS D O 1
ATOM 5107 N N . HIS D 1 166 ? -11.750 16.516 -59.671 1.00 18.61 352 HIS D N 1
ATOM 5108 C CA . HIS D 1 166 ? -11.461 15.524 -60.694 1.00 19.02 352 HIS D CA 1
ATOM 5109 C C . HIS D 1 166 ? -9.981 15.191 -60.716 1.00 19.84 352 HIS D C 1
ATOM 5110 O O . HIS D 1 166 ? -9.632 14.004 -60.866 1.00 21.31 352 HIS D O 1
ATOM 5118 N N . LYS E 2 2 ? 6.518 -14.356 4.544 1.00 38.00 16 LYS E N 1
ATOM 5119 C CA . LYS E 2 2 ? 5.999 -14.477 5.935 1.00 36.66 16 LYS E CA 1
ATOM 5120 C C . LYS E 2 2 ? 4.995 -13.364 6.264 1.00 35.31 16 LYS E C 1
ATOM 5121 O O . LYS E 2 2 ? 5.265 -12.172 6.060 1.00 35.70 16 LYS E O 1
ATOM 5127 N N . ARG E 2 3 ? 3.833 -13.777 6.763 1.00 32.19 17 ARG E N 1
ATOM 5128 C CA . ARG E 2 3 ? 2.761 -12.859 7.146 1.00 29.72 17 ARG E CA 1
ATOM 5129 C C . ARG E 2 3 ? 2.781 -12.614 8.640 1.00 27.79 17 ARG E C 1
ATOM 5130 O O . ARG E 2 3 ? 2.916 -13.555 9.443 1.00 30.19 17 ARG E O 1
ATOM 5138 N N . HIS E 2 4 ? 2.566 -11.373 9.039 1.00 24.01 18 HIS E N 1
ATOM 5139 C CA . HIS E 2 4 ? 2.392 -11.102 10.456 1.00 22.86 18 HIS E CA 1
ATOM 5140 C C . HIS E 2 4 ? 0.912 -11.188 10.800 1.00 21.28 18 HIS E C 1
ATOM 5141 O O . HIS E 2 4 ? 0.069 -11.246 9.907 1.00 21.78 18 HIS E O 1
ATOM 5148 N N . ARG E 2 5 ? 0.623 -11.223 12.096 1.00 21.00 19 ARG E N 1
ATOM 5149 C CA . ARG E 2 5 ? -0.747 -11.245 12.596 1.00 21.87 19 ARG E CA 1
ATOM 5150 C C . ARG E 2 5 ? -0.911 -10.021 13.496 1.00 20.98 19 ARG E C 1
ATOM 5151 O O . ARG E 2 5 ? 0.052 -9.236 13.705 1.00 23.42 19 ARG E O 1
ATOM 5170 N N . VAL E 2 7 ? -2.639 -9.759 17.494 1.00 13.49 21 VAL E N 1
ATOM 5171 C CA . VAL E 2 7 ? -3.155 -10.592 18.572 1.00 13.93 21 VAL E CA 1
ATOM 5172 C C . VAL E 2 7 ? -3.447 -9.761 19.806 1.00 14.06 21 VAL E C 1
ATOM 5173 O O . VAL E 2 7 ? -2.572 -9.032 20.251 1.00 14.83 21 VAL E O 1
ATOM 5177 N N . LEU E 2 8 ? -4.688 -9.886 20.313 1.00 14.71 22 LEU E N 1
ATOM 5178 C CA . LEU E 2 8 ? -5.129 -9.471 21.663 1.00 17.16 22 LEU E CA 1
ATOM 5179 C C . LEU E 2 8 ? -5.415 -10.796 22.558 1.00 14.75 22 LEU E C 1
ATOM 5180 O O . LEU E 2 8 ? -6.082 -11.765 22.125 1.00 20.78 22 LEU E O 1
ATOM 5185 N N . ARG E 2 9 ? -4.972 -10.791 23.786 1.00 18.53 23 ARG E N 1
ATOM 5186 C CA . ARG E 2 9 ? -5.187 -11.896 24.746 1.00 18.97 23 ARG E CA 1
ATOM 5187 C C . ARG E 2 9 ? -5.677 -11.295 26.060 1.00 19.45 23 ARG E C 1
ATOM 5188 O O . ARG E 2 9 ? -5.774 -10.071 26.221 1.00 22.07 23 ARG E O 1
ATOM 5196 N N . ASP E 2 10 ? -6.185 -12.163 26.929 1.00 20.45 24 ASP E N 1
ATOM 5197 C CA . ASP E 2 10 ? -6.761 -11.764 28.207 1.00 21.36 24 ASP E CA 1
ATOM 5198 C C . ASP E 2 10 ? -5.796 -10.912 29.036 1.00 21.37 24 ASP E C 1
ATOM 5199 O O . ASP E 2 10 ? -4.577 -11.133 29.079 1.00 20.40 24 ASP E O 1
ATOM 5205 N N . LYS F 2 2 ? -9.705 11.100 -6.511 1.00 37.62 16 LYS F N 1
ATOM 5206 C CA . LYS F 2 2 ? -9.785 11.076 -7.997 1.00 35.90 16 LYS F CA 1
ATOM 5207 C C . LYS F 2 2 ? -8.487 10.574 -8.640 1.00 35.29 16 LYS F C 1
ATOM 5208 O O . LYS F 2 2 ? -8.464 10.336 -9.841 1.00 36.00 16 LYS F O 1
ATOM 5210 N N . ARG F 2 3 ? -7.420 10.444 -7.849 1.00 32.94 17 ARG F N 1
ATOM 5211 C CA . ARG F 2 3 ? -6.136 9.923 -8.329 1.00 30.60 17 ARG F CA 1
ATOM 5212 C C . ARG F 2 3 ? -5.840 8.591 -7.674 1.00 28.75 17 ARG F C 1
ATOM 5213 O O . ARG F 2 3 ? -6.103 8.419 -6.476 1.00 30.82 17 ARG F O 1
ATOM 5221 N N . HIS F 2 4 ? -5.263 7.669 -8.438 1.00 23.83 18 HIS F N 1
ATOM 5222 C CA . HIS F 2 4 ? -4.746 6.421 -7.886 1.00 21.78 18 HIS F CA 1
ATOM 5223 C C . HIS F 2 4 ? -3.230 6.505 -7.857 1.00 19.83 18 HIS F C 1
ATOM 5224 O O . HIS F 2 4 ? -2.625 7.437 -8.421 1.00 19.91 18 HIS F O 1
ATOM 5231 N N . ARG F 2 5 ? -2.616 5.536 -7.205 1.00 19.07 19 ARG F N 1
ATOM 5232 C CA . ARG F 2 5 ? -1.174 5.410 -7.097 1.00 20.29 19 ARG F CA 1
ATOM 5233 C C . ARG F 2 5 ? -0.758 4.125 -7.808 1.00 18.70 19 ARG F C 1
ATOM 5234 O O . ARG F 2 5 ? -1.603 3.336 -8.282 1.00 18.65 19 ARG F O 1
ATOM 5253 N N . VAL F 2 7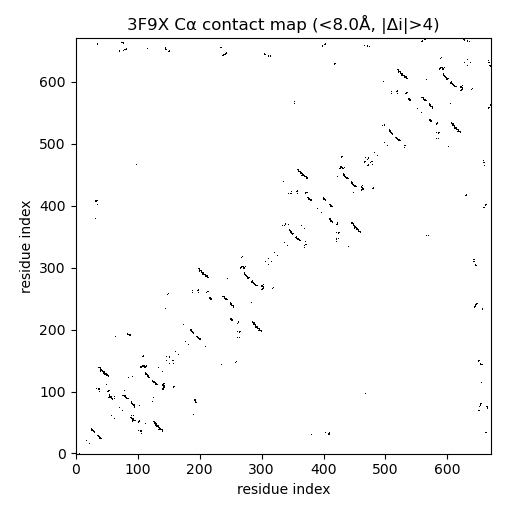 ? 1.819 1.124 -6.143 1.00 17.77 21 VAL F N 1
ATOM 5254 C CA . VAL F 2 7 ? 2.440 0.756 -4.881 1.00 18.98 21 VAL F CA 1
ATOM 5255 C C . VAL F 2 7 ? 3.096 -0.592 -5.027 1.00 17.99 21 VAL F C 1
ATOM 5256 O O . VAL F 2 7 ? 2.458 -1.532 -5.481 1.00 16.95 21 VAL F O 1
ATOM 5260 N N . LEU F 2 8 ? 4.363 -0.695 -4.644 1.00 18.30 22 LEU F N 1
ATOM 5261 C CA . LEU F 2 8 ? 5.051 -1.966 -4.683 1.00 19.94 22 LEU F CA 1
ATOM 5262 C C . LEU F 2 8 ? 4.528 -2.934 -3.614 1.00 21.62 22 LEU F C 1
ATOM 5263 O O . LEU F 2 8 ? 4.443 -2.576 -2.442 1.00 23.12 22 LEU F O 1
ATOM 5268 N N . ARG F 2 9 ? 4.209 -4.152 -4.051 1.00 22.76 23 ARG F N 1
ATOM 5269 C CA . ARG F 2 9 ? 3.762 -5.254 -3.181 1.00 25.00 23 ARG F CA 1
ATOM 5270 C C . ARG F 2 9 ? 4.618 -6.503 -3.449 1.00 26.52 23 ARG F C 1
ATOM 5271 O O . ARG F 2 9 ? 4.552 -7.492 -2.707 1.00 30.31 23 ARG F O 1
ATOM 5279 N N . LYS G 2 2 ? 6.727 8.621 -40.541 1.00 44.61 16 LYS G N 1
ATOM 5280 C CA . LYS G 2 2 ? 5.848 8.443 -39.350 1.00 43.84 16 LYS G CA 1
ATOM 5281 C C . LYS G 2 2 ? 4.675 9.426 -39.376 1.00 43.63 16 LYS G C 1
ATOM 5282 O O . LYS G 2 2 ? 4.864 10.618 -39.621 1.00 43.67 16 LYS G O 1
ATOM 5284 N N . ARG G 2 3 ? 3.467 8.910 -39.143 1.00 42.73 17 ARG G N 1
ATOM 5285 C CA . ARG G 2 3 ? 2.274 9.745 -38.944 1.00 41.42 17 ARG G CA 1
ATOM 5286 C C . ARG G 2 3 ? 2.164 10.073 -37.465 1.00 40.24 17 ARG G C 1
ATOM 5287 O O . ARG G 2 3 ? 2.433 9.216 -36.617 1.00 40.09 17 ARG G O 1
ATOM 5295 N N . HIS G 2 4 ? 1.779 11.309 -37.149 1.00 37.98 18 HIS G N 1
ATOM 5296 C CA . HIS G 2 4 ? 1.499 11.674 -35.767 1.00 36.34 18 HIS G CA 1
ATOM 5297 C C . HIS G 2 4 ? 0.005 11.420 -35.492 1.00 34.39 18 HIS G C 1
ATOM 5298 O O . HIS G 2 4 ? -0.786 11.331 -36.426 1.00 34.22 18 HIS G O 1
ATOM 5305 N N . ARG G 2 5 ? -0.356 11.199 -34.228 1.00 33.39 19 ARG G N 1
ATOM 5306 C CA . ARG G 2 5 ? -1.774 11.095 -33.835 1.00 32.41 19 ARG G CA 1
ATOM 5307 C C . ARG G 2 5 ? -1.956 11.715 -32.452 1.00 29.94 19 ARG G C 1
ATOM 5308 O O . ARG G 2 5 ? -1.020 11.762 -31.648 1.00 30.65 19 ARG G O 1
ATOM 5327 N N . VAL G 2 7 ? -3.961 11.753 -28.791 1.00 21.48 21 VAL G N 1
ATOM 5328 C CA . VAL G 2 7 ? -4.641 10.838 -27.885 1.00 22.36 21 VAL G CA 1
ATOM 5329 C C . VAL G 2 7 ? -4.889 11.620 -26.625 1.00 21.81 21 VAL G C 1
ATOM 5330 O O . VAL G 2 7 ? -3.961 11.965 -25.879 1.00 21.74 21 VAL G O 1
ATOM 5334 N N . LEU G 2 8 ? -6.135 11.945 -26.393 1.00 21.20 22 LEU G N 1
ATOM 5335 C CA . LEU G 2 8 ? -6.484 12.678 -25.201 1.00 22.24 22 LEU G CA 1
ATOM 5336 C C . LEU G 2 8 ? -6.234 11.796 -23.971 1.00 23.29 22 LEU G C 1
ATOM 5337 O O . LEU G 2 8 ? -6.709 10.676 -23.900 1.00 22.83 22 LEU G O 1
ATOM 5342 N N . ARG G 2 9 ? -5.553 12.369 -22.985 1.00 26.08 23 ARG G N 1
ATOM 5343 C CA . ARG G 2 9 ? -5.146 11.657 -21.773 1.00 29.31 23 ARG G CA 1
ATOM 5344 C C . ARG G 2 9 ? -6.286 11.582 -20.767 1.00 32.38 23 ARG G C 1
ATOM 5345 O O . ARG G 2 9 ? -7.317 12.276 -20.900 1.00 33.15 23 ARG G O 1
ATOM 5353 N N . ASP G 2 10 ? -6.105 10.697 -19.789 1.00 35.39 24 ASP G N 1
ATOM 5354 C CA . ASP G 2 10 ? -6.961 10.595 -18.611 1.00 37.40 24 ASP G CA 1
ATOM 5355 C C . ASP G 2 10 ? -8.436 10.507 -18.985 1.00 39.23 24 ASP G C 1
ATOM 5356 O O . ASP G 2 10 ? -8.803 9.826 -19.946 1.00 40.81 24 ASP G O 1
ATOM 5362 N N . LYS H 2 2 ? -13.822 34.290 -55.128 1.00 31.36 16 LYS H N 1
ATOM 5363 C CA . LYS H 2 2 ? -13.605 32.907 -54.597 1.00 29.93 16 LYS H CA 1
ATOM 5364 C C . LYS H 2 2 ? -12.423 32.270 -55.337 1.00 27.78 16 LYS H C 1
ATOM 5365 O O . LYS H 2 2 ? -12.548 31.741 -56.439 1.00 29.43 16 LYS H O 1
ATOM 5371 N N . ARG H 2 3 ? -11.263 32.393 -54.730 1.00 23.06 17 ARG H N 1
ATOM 5372 C CA . ARG H 2 3 ? -10.026 31.919 -55.304 1.00 19.08 17 ARG H CA 1
ATOM 5373 C C . ARG H 2 3 ? -9.619 30.590 -54.694 1.00 18.25 17 ARG H C 1
ATOM 5374 O O . ARG H 2 3 ? -9.813 30.351 -53.491 1.00 22.18 17 ARG H O 1
ATOM 5382 N N . HIS H 2 4 ? -9.043 29.725 -55.514 1.00 14.08 18 HIS H N 1
ATOM 5383 C CA . HIS H 2 4 ? -8.342 28.555 -54.997 1.00 13.84 18 HIS H CA 1
ATOM 5384 C C . HIS H 2 4 ? -6.877 28.867 -54.959 1.00 14.32 18 HIS H C 1
ATOM 5385 O O . HIS H 2 4 ? -6.447 29.932 -55.373 1.00 15.88 18 HIS H O 1
ATOM 5392 N N . ARG H 2 5 ? -6.090 27.933 -54.470 1.00 14.75 19 ARG H N 1
ATOM 5393 C CA . ARG H 2 5 ? -4.635 28.076 -54.543 1.00 16.07 19 ARG H CA 1
ATOM 5394 C C . ARG H 2 5 ? -4.036 26.837 -55.236 1.00 14.92 19 ARG H C 1
ATOM 5395 O O . ARG H 2 5 ? -4.770 25.955 -55.702 1.00 14.61 19 ARG H O 1
ATOM 5414 N N . VAL H 2 7 ? -0.893 24.203 -53.831 1.00 15.71 21 VAL H N 1
ATOM 5415 C CA . VAL H 2 7 ? -0.113 23.955 -52.631 1.00 16.94 21 VAL H CA 1
ATOM 5416 C C . VAL H 2 7 ? 0.620 22.643 -52.756 1.00 16.42 21 VAL H C 1
ATOM 5417 O O . VAL H 2 7 ? 0.080 21.610 -53.173 1.00 15.44 21 VAL H O 1
ATOM 5421 N N . LEU H 2 8 ? 1.904 22.695 -52.416 1.00 15.91 22 LEU H N 1
ATOM 5422 C CA . LEU H 2 8 ? 2.765 21.526 -52.453 1.00 18.25 22 LEU H CA 1
ATOM 5423 C C . LEU H 2 8 ? 2.448 20.559 -51.310 1.00 19.70 22 LEU H C 1
ATOM 5424 O O . LEU H 2 8 ? 2.572 20.940 -50.127 1.00 22.10 22 LEU H O 1
ATOM 5429 N N . ARG H 2 9 ? 2.034 19.338 -51.689 1.00 22.89 23 ARG H N 1
ATOM 5430 C CA . ARG H 2 9 ? 1.891 18.162 -50.804 1.00 25.76 23 ARG H CA 1
ATOM 5431 C C . ARG H 2 9 ? 2.867 17.043 -51.233 1.00 28.83 23 ARG H C 1
ATOM 5432 O O . ARG H 2 9 ? 3.471 17.078 -52.318 1.00 30.96 23 ARG H O 1
#

GO terms:
  GO:0000785 chromatin (C, IDA)
  GO:2000042 negative regulation of double-strand break repair via homologous recombination (P, IDA)
  GO:0042799 histone H4K20 methyltransferase activity (F, IDA)
  GO:0018026 peptidyl-lysine monomethylation (P, IDA)
  GO:0005634 nucleus (C, EXP)
  GO:0005694 chromosome (C, EXP)
  GO:0140944 histone H4K20 monomethyltransferase activity (F, EXP)
  GO:0043516 regulation of DNA damage response, signal transduction by p53 class mediator (P, IMP)
  GO:0000122 negative regulation of transcription by RNA polymerase II (P, IMP)
  GO:0016278 lysine N-methyltransferase activity (F, TAS)
  GO:0005654 nucleoplasm (C, TAS)
  GO:0042799 histone H4K20 methyltransferase activity (F, TAS)
  GO:1901796 regulation of signal transduction by p53 class mediator (P, TAS)
  GO:0007076 mitotic chromosome condensation (P, TAS)
  GO:0140939 histone H4 methyltransferase activity (F, TAS)
  GO:0005515 protein binding (F, IPI)
  GO:0005654 nucleoplasm (C, IDA)
  GO:0016279 protein-lysine N-methyltransferase activity (F, IDA)
  GO:0003714 transcription corepressor activity (F, IDA)
  GO:0045892 negative regulation of DNA-templated transcription (P, IDA)

Radius of gyration: 35.05 Å; Cα contacts (8 Å, |Δi|>4): 1319; chains: 8; bounding box: 59×66×118 Å

Solvent-accessible surface area: 35922 Å² total

B-factor: mean 22.83, std 9.7, range [7.89, 101.9]

Sequence (671 aa):
KSKAELQSEERKRIDELIESGKEEGMKIDLIDGKGRGVIATKQFSRGDFVVEYHGDLIEITDAKKREALYAQDPSTGCYMYYFQYLSKTYCVDATRETNRLGRLINHSKCGNCQTKLHDIDGVPHLILIASRDIAAGEELLFDYGDRSKASIEAHPWLKHKSKAELQSEERKRIDELIESGKEEGMKIDLIDGKGRGVIATKQFSRGDFVVEYHGDLIEITDAKKREALYAQDPSTGCYMYYFQYLSKTYCVDATRETNRLGRLINHSKCGNCQTKLHDIDGVPHLILIASRDIAAGEELLFDYGDRSKASIEAHPWLKHKSKAELQSEERKRIDELIESGKEEGMKIDLIDGKGRGVIATKQFSRGDFVVEYHGDLIEITDAKKREALYAQDPSTGCYMYYFQYLSKTYCVDATRETNRLGRLINHSKCGNCQTKLHDIDGVPHLILIASRDIAAGEELLFDYGDRSKASIEAHPWLKHRKSKAELQSEERKRIDELIESGKEEGMKIDLIDGKGRGVIATKQFSRGDFVVEYHGDLIEITDAKKREALYAQDPSTGCYMYYFQYLSKTYCVDATRETNRLGRLINHSKCGNCQTKLHDIDGVPHLILIASRDIAAGEELLFDYGDRSKASIEAHPWLKHKRHRVLRDKRHRVLRKRHRVLRDKRHRVLR

InterPro domains:
  IPR001214 SET domain [PF00856] (268-378)
  IPR001214 SET domain [PS50280] (257-378)
  IPR001214 SET domain [SM00317] (257-384)
  IPR016858 N-lysine methyltransferase KMT5A-like [PS51571] (42-393)
  IPR046341 SET domain superfamily [G3DSA:2.170.270.10] (229-393)
  IPR046341 SET domain superfamily [SSF82199] (263-383)
  IPR047266 N-lysine methyltransferase KMT5A-like, SET domain [cd10528] (241-380)
  IPR051760 Histone-lysine N-methyltransferase KMT5A [PTHR46167] (79-393)